Protein AF-0000000076527801 (afdb_homodimer)

Radius of gyration: 34.66 Å; Cα contacts (8 Å, |Δi|>4): 888; chains: 2; bounding box: 151×121×72 Å

Solvent-accessible surface area (backbone atoms only — not comparable to full-atom values): 39053 Å² total; per-residue (Å²): 111,68,68,50,51,67,31,64,66,36,25,13,52,49,44,28,58,74,58,38,37,71,43,41,14,23,10,41,13,43,39,37,49,50,12,52,53,26,42,49,28,50,49,46,27,51,46,44,64,70,36,62,90,39,69,66,59,48,52,50,48,52,54,47,47,37,67,72,39,70,35,43,43,23,86,78,81,63,20,59,39,37,68,71,73,33,34,64,65,83,63,87,37,75,63,43,51,52,49,47,50,50,30,50,47,38,32,31,44,32,43,51,47,47,37,56,52,50,35,40,43,40,29,47,77,79,80,82,70,56,70,68,61,49,50,52,44,23,44,51,47,41,52,50,50,52,51,48,51,50,50,42,48,47,39,50,44,48,34,46,44,30,43,58,67,46,60,73,82,64,85,65,61,60,55,66,35,34,77,48,17,48,50,48,36,52,49,51,37,34,53,49,41,21,51,48,45,49,48,50,44,47,68,60,66,46,37,66,49,68,69,40,44,53,52,27,20,50,51,39,14,51,51,48,52,53,48,53,62,53,51,67,57,60,65,68,68,53,50,92,42,59,62,44,28,36,55,46,46,54,52,50,47,36,51,48,39,24,52,53,36,42,50,54,45,48,32,43,9,46,39,33,34,45,64,78,53,52,78,80,88,47,57,55,22,53,36,58,87,42,81,48,40,51,47,21,59,90,47,62,78,35,66,75,51,54,49,34,61,56,74,47,26,56,34,72,34,66,79,48,33,89,82,52,69,78,77,73,75,76,69,73,67,66,66,68,69,66,58,73,73,79,80,76,76,81,78,82,72,79,80,70,71,76,78,72,69,93,72,75,72,78,68,74,122,110,66,67,49,49,67,31,64,66,35,26,13,53,48,43,27,57,74,58,39,37,69,44,39,14,22,11,42,12,44,39,36,50,50,11,51,52,26,44,50,26,50,50,48,26,51,48,45,62,70,37,62,87,41,67,68,59,49,52,51,49,52,54,49,46,36,68,72,39,69,34,44,43,25,87,78,82,63,20,61,40,39,66,72,74,31,34,65,67,82,64,86,37,75,64,42,51,51,50,48,50,51,31,52,47,37,33,30,43,31,43,51,47,47,39,55,52,51,34,42,42,41,28,49,79,81,79,83,68,54,70,67,62,50,50,52,44,21,44,51,48,41,52,50,49,52,50,48,52,52,50,42,48,47,39,51,45,49,34,45,45,30,42,59,68,50,62,75,81,67,83,66,60,60,57,66,35,34,78,48,17,50,50,48,37,51,49,50,39,35,51,50,41,20,50,48,47,48,48,50,43,47,69,60,66,49,38,64,49,69,67,40,44,53,51,26,20,50,52,40,14,52,52,50,52,52,48,53,61,54,52,67,58,61,65,68,69,53,49,94,41,59,65,43,27,37,54,46,48,54,52,48,48,36,50,48,39,24,51,52,35,41,51,53,46,47,33,43,9,45,38,33,35,45,65,76,52,51,77,81,89,48,56,56,23,52,35,58,87,41,81,48,40,51,46,22,61,90,49,63,78,35,66,74,53,55,48,34,60,54,73,49,27,55,34,73,34,68,80,48,32,89,81,52,70,77,77,73,74,75,69,72,67,65,66,64,67,65,57,74,72,80,80,76,77,80,76,82,72,82,75,76,72,77,80,75,69,90,75,76,74,88,69,76,130

Structure (mmCIF, N/CA/C/O backbone):
data_AF-0000000076527801-model_v1
#
loop_
_entity.id
_entity.type
_entity.pdbx_description
1 polymer 'YihY/virulence factor BrkB family protein'
#
loop_
_atom_site.group_PDB
_atom_site.id
_atom_site.type_symbol
_atom_site.label_atom_id
_atom_site.label_alt_id
_atom_site.label_comp_id
_atom_site.label_asym_id
_atom_site.label_entity_id
_atom_site.label_seq_id
_atom_site.pdbx_PDB_ins_code
_atom_site.Cartn_x
_atom_site.Cartn_y
_atom_site.Cartn_z
_atom_site.occupancy
_atom_site.B_iso_or_equiv
_atom_site.auth_seq_id
_atom_site.auth_comp_id
_atom_site.auth_asym_id
_atom_site.auth_atom_id
_atom_site.pdbx_PDB_model_num
ATOM 1 N N . MET A 1 1 ? -0.835 2.479 30.375 1 54.28 1 MET A N 1
ATOM 2 C CA . MET A 1 1 ? -1.313 2.502 29 1 54.28 1 MET A CA 1
ATOM 3 C C . MET A 1 1 ? -1.615 3.928 28.562 1 54.28 1 MET A C 1
ATOM 5 O O . MET A 1 1 ? -1.271 4.316 27.438 1 54.28 1 MET A O 1
ATOM 9 N N . ASP A 1 2 ? -2.086 4.688 29.578 1 63.75 2 ASP A N 1
ATOM 10 C CA . ASP A 1 2 ? -2.438 6.078 29.297 1 63.75 2 ASP A CA 1
ATOM 11 C C . ASP A 1 2 ? -1.188 6.93 29.094 1 63.75 2 ASP A C 1
ATOM 13 O O . ASP A 1 2 ? -1.155 7.785 28.203 1 63.75 2 ASP A O 1
ATOM 17 N N . LEU A 1 3 ? -0.15 6.707 29.922 1 63.44 3 LEU A N 1
ATOM 18 C CA . LEU A 1 3 ? 1.069 7.496 29.797 1 63.44 3 LEU A CA 1
ATOM 19 C C . LEU A 1 3 ? 1.746 7.227 28.453 1 63.44 3 LEU A C 1
ATOM 21 O O . LEU A 1 3 ? 2.27 8.148 27.828 1 63.44 3 LEU A O 1
ATOM 25 N N . TYR A 1 4 ? 1.714 6.023 28.109 1 66.75 4 TYR A N 1
ATOM 26 C CA . TYR A 1 4 ? 2.291 5.621 26.844 1 66.75 4 TYR A CA 1
ATOM 27 C C . TYR A 1 4 ? 1.545 6.266 25.672 1 66.75 4 TYR A C 1
ATOM 29 O O . TYR A 1 4 ? 2.164 6.773 24.734 1 66.75 4 TYR A O 1
ATOM 37 N N . GLN A 1 5 ? 0.298 6.316 25.891 1 70.31 5 GLN A N 1
ATOM 38 C CA . GLN A 1 5 ? -0.518 6.875 24.812 1 70.31 5 GLN A CA 1
ATOM 39 C C . GLN A 1 5 ? -0.312 8.383 24.688 1 70.31 5 GLN A C 1
ATOM 41 O O . GLN A 1 5 ? -0.505 8.961 23.625 1 70.31 5 GLN A O 1
ATOM 46 N N . ARG A 1 6 ? 0.222 8.859 25.688 1 77.31 6 ARG A N 1
ATOM 47 C CA . ARG A 1 6 ? 0.437 10.305 25.672 1 77.31 6 ARG A CA 1
ATOM 48 C C . ARG A 1 6 ? 1.854 10.641 25.219 1 77.31 6 ARG A C 1
ATOM 50 O O . ARG A 1 6 ? 2.137 11.773 24.828 1 77.31 6 ARG A O 1
ATOM 57 N N . SER A 1 7 ? 2.596 9.672 25.203 1 88.06 7 SER A N 1
ATOM 58 C CA . SER A 1 7 ? 3.969 9.906 24.781 1 88.06 7 SER A CA 1
ATOM 59 C C . SER A 1 7 ? 4.043 10.133 23.266 1 88.06 7 SER A C 1
ATOM 61 O O . SER A 1 7 ? 3.107 9.797 22.531 1 88.06 7 SER A O 1
ATOM 63 N N . ARG A 1 8 ? 5.121 10.836 22.875 1 90.5 8 ARG A N 1
ATOM 64 C CA . ARG A 1 8 ? 5.309 11.117 21.453 1 90.5 8 ARG A CA 1
ATOM 65 C C . ARG A 1 8 ? 5.359 9.828 20.641 1 90.5 8 ARG A C 1
ATOM 67 O O . ARG A 1 8 ? 4.824 9.766 19.531 1 90.5 8 ARG A O 1
ATOM 74 N N . LEU A 1 9 ? 5.984 8.758 21.234 1 91.12 9 LEU A N 1
ATOM 75 C CA . LEU A 1 9 ? 6.074 7.465 20.562 1 91.12 9 LEU A CA 1
ATOM 76 C C . LEU A 1 9 ? 4.695 6.832 20.422 1 91.12 9 LEU A C 1
ATOM 78 O O . LEU A 1 9 ? 4.379 6.25 19.375 1 91.12 9 LEU A O 1
ATOM 82 N N . GLY A 1 10 ? 3.922 6.898 21.516 1 90.69 10 GLY A N 1
ATOM 83 C CA . GLY A 1 10 ? 2.568 6.371 21.453 1 90.69 10 GLY A CA 1
ATOM 84 C C . GLY A 1 10 ? 1.708 7.051 20.406 1 90.69 10 GLY A C 1
ATOM 85 O O . GLY A 1 10 ? 0.97 6.391 19.672 1 90.69 10 GLY A O 1
ATOM 86 N N . ARG A 1 11 ? 1.889 8.32 20.344 1 90.56 11 ARG A N 1
ATOM 87 C CA . ARG A 1 11 ? 1.122 9.086 19.359 1 90.56 11 ARG A CA 1
ATOM 88 C C . ARG A 1 11 ? 1.596 8.797 17.938 1 90.56 11 ARG A C 1
ATOM 90 O O . ARG A 1 11 ? 0.79 8.742 17.016 1 90.56 11 ARG A O 1
ATOM 97 N N . ALA A 1 12 ? 2.859 8.602 17.828 1 93.06 12 ALA A N 1
ATOM 98 C CA . ALA A 1 12 ? 3.4 8.266 16.516 1 93.06 12 ALA A CA 1
ATOM 99 C C . ALA A 1 12 ? 2.891 6.91 16.047 1 93.06 12 ALA A C 1
ATOM 101 O O . ALA A 1 12 ? 2.525 6.75 14.875 1 93.06 12 ALA A O 1
ATOM 102 N N . LEU A 1 13 ? 2.848 5.941 16.938 1 91.75 13 LEU A N 1
ATOM 103 C CA . LEU A 1 13 ? 2.365 4.609 16.594 1 91.75 13 LEU A CA 1
ATOM 104 C C . LEU A 1 13 ? 0.875 4.633 16.266 1 91.75 13 LEU A C 1
ATOM 106 O O . LEU A 1 13 ? 0.417 3.914 15.383 1 91.75 13 LEU A O 1
ATOM 110 N N . ALA A 1 14 ? 0.148 5.418 16.969 1 87.94 14 ALA A N 1
ATOM 111 C CA . ALA A 1 14 ? -1.276 5.578 16.688 1 87.94 14 ALA A CA 1
ATOM 112 C C . ALA A 1 14 ? -1.5 6.172 15.305 1 87.94 14 ALA A C 1
ATOM 114 O O . ALA A 1 14 ? -2.352 5.699 14.547 1 87.94 14 ALA A O 1
ATOM 115 N N . ARG A 1 15 ? -0.723 7.191 15.023 1 90.31 15 ARG A N 1
ATOM 116 C CA . ARG A 1 15 ? -0.808 7.793 13.695 1 90.31 15 ARG A CA 1
ATOM 117 C C . ARG A 1 15 ? -0.429 6.785 12.617 1 90.31 15 ARG A C 1
ATOM 119 O O . ARG A 1 15 ? -1.104 6.684 11.586 1 90.31 15 ARG A O 1
ATOM 126 N N . TYR A 1 16 ? 0.617 6.113 12.906 1 93.44 16 TYR A N 1
ATOM 127 C CA . TYR A 1 16 ? 1.07 5.098 11.961 1 93.44 16 TYR A CA 1
ATOM 128 C C . TYR A 1 16 ? -0.031 4.078 11.688 1 93.44 16 TYR A C 1
ATOM 130 O O . TYR A 1 16 ? -0.278 3.721 10.531 1 93.44 16 TYR A O 1
ATOM 138 N N . SER A 1 17 ? -0.715 3.637 12.664 1 88.62 17 SER A N 1
ATOM 139 C CA . SER A 1 17 ? -1.778 2.645 12.531 1 88.62 17 SER A CA 1
ATOM 140 C C . SER A 1 17 ? -3.01 3.24 11.859 1 88.62 17 SER A C 1
ATOM 142 O O . SER A 1 17 ? -3.578 2.633 10.945 1 88.62 17 SER A O 1
ATOM 144 N N . MET A 1 18 ? -3.367 4.406 12.203 1 86.06 18 MET A N 1
ATOM 145 C CA . MET A 1 18 ? -4.574 5.051 11.695 1 86.06 18 MET A CA 1
ATOM 146 C C . MET A 1 18 ? -4.41 5.422 10.227 1 86.06 18 MET A C 1
ATOM 148 O O . MET A 1 18 ? -5.371 5.375 9.453 1 86.06 18 MET A O 1
ATOM 152 N N . ALA A 1 19 ? -3.193 5.797 9.938 1 89.5 19 ALA A N 1
ATOM 153 C CA . ALA A 1 19 ? -2.926 6.176 8.555 1 89.5 19 ALA A CA 1
ATOM 154 C C . ALA A 1 19 ? -2.621 4.953 7.695 1 89.5 19 ALA A C 1
ATOM 156 O O . ALA A 1 19 ? -2.227 5.082 6.531 1 89.5 19 ALA A O 1
ATOM 157 N N . ARG A 1 20 ? -2.756 3.773 8.266 1 92 20 ARG A N 1
ATOM 158 C CA . ARG A 1 20 ? -2.576 2.514 7.551 1 92 20 ARG A CA 1
ATOM 159 C C . ARG A 1 20 ? -1.141 2.363 7.062 1 92 20 ARG A C 1
ATOM 161 O O . ARG A 1 20 ? -0.908 2.004 5.902 1 92 20 ARG A O 1
ATOM 168 N N . GLY A 1 21 ? -0.228 2.689 7.949 1 94.56 21 GLY A N 1
ATOM 169 C CA . GLY A 1 21 ? 1.186 2.691 7.605 1 94.56 21 GLY A CA 1
ATOM 170 C C . GLY A 1 21 ? 1.686 1.343 7.125 1 94.56 21 GLY A C 1
ATOM 171 O O . GLY A 1 21 ? 2.473 1.269 6.18 1 94.56 21 GLY A O 1
ATOM 172 N N . GLY A 1 22 ? 1.237 0.258 7.746 1 94.5 22 GLY A N 1
ATOM 173 C CA . GLY A 1 22 ? 1.647 -1.074 7.332 1 94.5 22 GLY A CA 1
ATOM 174 C C . GLY A 1 22 ? 1.238 -1.409 5.91 1 94.5 22 GLY A C 1
ATOM 175 O O . GLY A 1 22 ? 2.041 -1.931 5.133 1 94.5 22 GLY A O 1
ATOM 176 N N . LEU A 1 23 ? 0.03 -1.104 5.621 1 94.75 23 LEU A N 1
ATOM 177 C CA . LEU A 1 23 ? -0.488 -1.362 4.281 1 94.75 23 LEU A CA 1
ATOM 178 C C . LEU A 1 23 ? 0.225 -0.497 3.248 1 94.75 23 LEU A C 1
ATOM 180 O O . LEU A 1 23 ? 0.607 -0.984 2.182 1 94.75 23 LEU A O 1
ATOM 184 N N . MET A 1 24 ? 0.472 0.741 3.574 1 96.31 24 MET A N 1
ATOM 185 C CA . MET A 1 24 ? 1.141 1.644 2.639 1 96.31 24 MET A CA 1
ATOM 186 C C . MET A 1 24 ? 2.598 1.239 2.441 1 96.31 24 MET A C 1
ATOM 188 O O . MET A 1 24 ? 3.146 1.396 1.349 1 96.31 24 MET A O 1
ATOM 192 N N . ALA A 1 25 ? 3.166 0.735 3.508 1 97.81 25 ALA A N 1
ATOM 193 C CA . ALA A 1 25 ? 4.543 0.257 3.389 1 97.81 25 ALA A CA 1
ATOM 194 C C . ALA A 1 25 ? 4.645 -0.87 2.365 1 97.81 25 ALA A C 1
ATOM 196 O O . ALA A 1 25 ? 5.621 -0.949 1.615 1 97.81 25 ALA A O 1
ATOM 197 N N . GLY A 1 26 ? 3.641 -1.721 2.391 1 96.81 26 GLY A N 1
ATOM 198 C CA . GLY A 1 26 ? 3.598 -2.762 1.376 1 96.81 26 GLY A CA 1
ATOM 199 C C . GLY A 1 26 ? 3.469 -2.215 -0.033 1 96.81 26 GLY A C 1
ATOM 200 O O . GLY A 1 26 ? 4.086 -2.736 -0.965 1 96.81 26 GLY A O 1
ATOM 201 N N . GLY A 1 27 ? 2.662 -1.187 -0.146 1 97.31 27 GLY A N 1
ATOM 202 C CA . GLY A 1 27 ? 2.533 -0.546 -1.445 1 97.31 27 GLY A CA 1
ATOM 203 C C . GLY A 1 27 ? 3.832 0.054 -1.946 1 97.31 27 GLY A C 1
ATOM 204 O O . GLY A 1 27 ? 4.152 -0.045 -3.133 1 97.31 27 GLY A O 1
ATOM 205 N N . ILE A 1 28 ? 4.57 0.642 -1.065 1 96.81 28 ILE A N 1
ATOM 206 C CA . ILE A 1 28 ? 5.867 1.206 -1.413 1 96.81 28 ILE A CA 1
ATOM 207 C C . ILE A 1 28 ? 6.824 0.088 -1.816 1 96.81 28 ILE A C 1
ATOM 209 O O . ILE A 1 28 ? 7.578 0.225 -2.785 1 96.81 28 ILE A O 1
ATOM 213 N N . ALA A 1 29 ? 6.758 -1.003 -1.089 1 96.56 29 ALA A N 1
ATOM 214 C CA . ALA A 1 29 ? 7.621 -2.141 -1.394 1 96.56 29 ALA A CA 1
ATOM 215 C C . ALA A 1 29 ? 7.32 -2.703 -2.779 1 96.56 29 ALA A C 1
ATOM 217 O O . ALA A 1 29 ? 8.242 -3.027 -3.537 1 96.56 29 ALA A O 1
ATOM 218 N N . TYR A 1 30 ? 6.098 -2.797 -3.113 1 95.88 30 TYR A N 1
ATOM 219 C CA . TYR A 1 30 ? 5.691 -3.27 -4.434 1 95.88 30 TYR A CA 1
ATOM 220 C C . TYR A 1 30 ? 6.238 -2.361 -5.527 1 95.88 30 TYR A C 1
ATOM 222 O O . TYR A 1 30 ? 6.871 -2.832 -6.477 1 95.88 30 TYR A O 1
ATOM 230 N N . THR A 1 31 ? 6 -1.071 -5.387 1 94.69 31 THR A N 1
ATOM 231 C CA . THR A 1 31 ? 6.473 -0.114 -6.379 1 94.69 31 THR A CA 1
ATOM 232 C C . THR A 1 31 ? 8 -0.063 -6.391 1 94.69 31 THR A C 1
ATOM 234 O O . THR A 1 31 ? 8.609 0.119 -7.449 1 94.69 31 THR A O 1
ATOM 237 N N . GLY A 1 32 ? 8.516 -0.189 -5.238 1 94.38 32 GLY A N 1
ATOM 238 C CA . GLY A 1 32 ? 9.961 -0.19 -5.113 1 94.38 32 GLY A CA 1
ATOM 239 C C . GLY A 1 32 ? 10.625 -1.325 -5.871 1 94.38 32 GLY A C 1
ATOM 240 O O . GLY A 1 32 ? 11.688 -1.145 -6.465 1 94.38 32 GLY A O 1
ATOM 241 N N . LEU A 1 33 ? 10 -2.482 -5.816 1 91.56 33 LEU A N 1
ATOM 242 C CA . LEU A 1 33 ? 10.531 -3.623 -6.551 1 91.56 33 LEU A CA 1
ATOM 243 C C . LEU A 1 33 ? 10.68 -3.295 -8.031 1 91.56 33 LEU A C 1
ATOM 245 O O . LEU A 1 33 ? 11.75 -3.49 -8.617 1 91.56 33 LEU A O 1
ATOM 249 N N . PHE A 1 34 ? 9.703 -2.693 -8.609 1 90.56 34 PHE A N 1
ATOM 250 C CA . PHE A 1 34 ? 9.734 -2.344 -10.023 1 90.56 34 PHE A CA 1
ATOM 251 C C . PHE A 1 34 ? 10.68 -1.178 -10.281 1 90.56 34 PHE A C 1
ATOM 253 O O . PHE A 1 34 ? 11.344 -1.125 -11.312 1 90.56 34 PHE A O 1
ATOM 260 N N . SER A 1 35 ? 10.695 -0.348 -9.352 1 92.06 35 SER A N 1
ATOM 261 C CA . SER A 1 35 ? 11.594 0.799 -9.477 1 92.06 35 SER A CA 1
ATOM 262 C C . SER A 1 35 ? 13.055 0.361 -9.492 1 92.06 35 SER A C 1
ATOM 264 O O . SER A 1 35 ? 13.852 0.877 -10.281 1 92.06 35 SER A O 1
ATOM 266 N N . VAL A 1 36 ? 13.391 -0.539 -8.641 1 87.31 36 VAL A N 1
ATOM 267 C CA . VAL A 1 36 ? 14.758 -1.028 -8.586 1 87.31 36 VAL A CA 1
ATOM 268 C C . VAL A 1 36 ? 15.117 -1.707 -9.906 1 87.31 36 VAL A C 1
ATOM 270 O O . VAL A 1 36 ? 16.188 -1.454 -10.477 1 87.31 36 VAL A O 1
ATOM 273 N N . PHE A 1 37 ? 14.234 -2.492 -10.422 1 83.62 37 PHE A N 1
ATOM 274 C CA . PHE A 1 37 ? 14.469 -3.174 -11.688 1 83.62 37 PHE A CA 1
ATOM 275 C C . PHE A 1 37 ? 14.641 -2.168 -12.82 1 83.62 37 PHE A C 1
ATOM 277 O O . PHE A 1 37 ? 15.555 -2.299 -13.641 1 83.62 37 PHE A O 1
ATOM 284 N N . SER A 1 38 ? 13.797 -1.269 -12.812 1 87.88 38 SER A N 1
ATOM 285 C CA . SER A 1 38 ? 13.852 -0.244 -13.852 1 87.88 38 SER A CA 1
ATOM 286 C C . SER A 1 38 ? 15.117 0.594 -13.734 1 87.88 38 SER A C 1
ATOM 288 O O . SER A 1 38 ? 15.742 0.927 -14.75 1 87.88 38 SER A O 1
ATOM 290 N N . THR A 1 39 ? 15.453 0.922 -12.562 1 86.62 39 THR A N 1
ATOM 291 C CA . THR A 1 39 ? 16.656 1.714 -12.328 1 86.62 39 THR A CA 1
ATOM 292 C C . THR A 1 39 ? 17.906 0.947 -12.758 1 86.62 39 THR A C 1
ATOM 294 O O . THR A 1 39 ? 18.797 1.516 -13.383 1 86.62 39 THR A O 1
ATOM 297 N N . LEU A 1 40 ? 17.922 -0.32 -12.422 1 82.12 40 LEU A N 1
ATOM 298 C CA . LEU A 1 40 ? 19.047 -1.157 -12.844 1 82.12 40 LEU A CA 1
ATOM 299 C C . LEU A 1 40 ? 19.109 -1.257 -14.359 1 82.12 40 LEU A C 1
ATOM 301 O O . LEU A 1 40 ? 20.188 -1.171 -14.945 1 82.12 40 LEU A O 1
ATOM 305 N N . ALA A 1 41 ? 17.969 -1.46 -14.953 1 80.38 41 ALA A N 1
ATOM 306 C CA . ALA A 1 41 ? 17.922 -1.555 -16.406 1 80.38 41 ALA A CA 1
ATOM 307 C C . ALA A 1 41 ? 18.422 -0.275 -17.062 1 80.38 41 ALA A C 1
ATOM 309 O O . ALA A 1 41 ? 19.234 -0.327 -18 1 80.38 41 ALA A O 1
ATOM 310 N N . ILE A 1 42 ? 18.016 0.793 -16.547 1 81.25 42 ILE A N 1
ATOM 311 C CA . ILE A 1 42 ? 18.438 2.088 -17.078 1 81.25 42 ILE A CA 1
ATOM 312 C C . ILE A 1 42 ? 19.938 2.283 -16.812 1 81.25 42 ILE A C 1
ATOM 314 O O . ILE A 1 42 ? 20.672 2.73 -17.688 1 81.25 42 ILE A O 1
ATOM 318 N N . GLY A 1 43 ? 20.359 1.991 -15.633 1 79.38 43 GLY A N 1
ATOM 319 C CA . GLY A 1 43 ? 21.766 2.129 -15.266 1 79.38 43 GLY A CA 1
ATOM 320 C C . GLY A 1 43 ? 22.688 1.299 -16.141 1 79.38 43 GLY A C 1
ATOM 321 O O . GLY A 1 43 ? 23.719 1.792 -16.609 1 79.38 43 GLY A O 1
ATOM 322 N N . VAL A 1 44 ? 22.297 0.139 -16.375 1 74.69 44 VAL A N 1
ATOM 323 C CA . VAL A 1 44 ? 23.109 -0.751 -17.203 1 74.69 44 VAL A CA 1
ATOM 324 C C . VAL A 1 44 ? 23.109 -0.251 -18.656 1 74.69 44 VAL A C 1
ATOM 326 O O . VAL A 1 44 ? 24.141 -0.276 -19.312 1 74.69 44 VAL A O 1
ATOM 329 N N . THR A 1 45 ? 21.984 0.12 -19.094 1 74.44 45 THR A N 1
ATOM 330 C CA . THR A 1 45 ? 21.875 0.651 -20.438 1 74.44 45 THR A CA 1
ATOM 331 C C . THR A 1 45 ? 22.797 1.86 -20.625 1 74.44 45 THR A C 1
ATOM 333 O O . THR A 1 45 ? 23.516 1.957 -21.625 1 74.44 45 THR A O 1
ATOM 336 N N . VAL A 1 46 ? 22.734 2.703 -19.734 1 75.69 46 VAL A N 1
ATOM 337 C CA . VAL A 1 46 ? 23.547 3.914 -19.797 1 75.69 46 VAL A CA 1
ATOM 338 C C . VAL A 1 46 ? 25.031 3.551 -19.688 1 75.69 46 VAL A C 1
ATOM 340 O O . VAL A 1 46 ? 25.875 4.113 -20.391 1 75.69 46 VAL A O 1
ATOM 343 N N . LEU A 1 47 ? 25.344 2.688 -18.812 1 74.25 47 LEU A N 1
ATOM 344 C CA . LEU A 1 47 ? 26.719 2.256 -18.625 1 74.25 47 LEU A CA 1
ATOM 345 C C . LEU A 1 47 ? 27.266 1.605 -19.906 1 74.25 47 LEU A C 1
ATOM 347 O O . LEU A 1 47 ? 28.391 1.882 -20.312 1 74.25 47 LEU A O 1
ATOM 351 N N . MET A 1 48 ? 26.484 0.765 -20.438 1 72.31 48 MET A N 1
ATOM 352 C CA . MET A 1 48 ? 26.891 0.077 -21.656 1 72.31 48 MET A CA 1
ATOM 353 C C . MET A 1 48 ? 27.062 1.064 -22.812 1 72.31 48 MET A C 1
ATOM 355 O O . MET A 1 48 ? 27.953 0.918 -23.625 1 72.31 48 MET A O 1
ATOM 359 N N . ALA A 1 49 ? 26.109 1.906 -22.812 1 71.44 49 ALA A N 1
ATOM 360 C CA . ALA A 1 49 ? 26.219 2.941 -23.828 1 71.44 49 ALA A CA 1
ATOM 361 C C . ALA A 1 49 ? 27.469 3.791 -23.625 1 71.44 49 ALA A C 1
ATOM 363 O O . ALA A 1 49 ? 28.094 4.23 -24.594 1 71.44 49 ALA A O 1
ATOM 364 N N . ALA A 1 50 ? 27.734 3.953 -22.406 1 71.5 50 ALA A N 1
ATOM 365 C CA . ALA A 1 50 ? 28.891 4.785 -22.078 1 71.5 50 ALA A CA 1
ATOM 366 C C . ALA A 1 50 ? 30.188 4.027 -22.328 1 71.5 50 ALA A C 1
ATOM 368 O O . ALA A 1 50 ? 31.203 4.621 -22.734 1 71.5 50 ALA A O 1
ATOM 369 N N . ILE A 1 51 ? 30.094 2.68 -21.953 1 68.88 51 ILE A N 1
ATOM 370 C CA . ILE A 1 51 ? 31.281 1.852 -22.109 1 68.88 51 ILE A CA 1
ATOM 371 C C . ILE A 1 51 ? 31.422 1.435 -23.578 1 68.88 51 ILE A C 1
ATOM 373 O O . ILE A 1 51 ? 32.531 1.224 -24.062 1 68.88 51 ILE A O 1
ATOM 377 N N . GLY A 1 52 ? 30.219 1.174 -24.266 1 59.31 52 GLY A N 1
ATOM 378 C CA . GLY A 1 52 ? 30.078 0.779 -25.656 1 59.31 52 GLY A CA 1
ATOM 379 C C . GLY A 1 52 ? 31.391 0.459 -26.328 1 59.31 52 GLY A C 1
ATOM 380 O O . GLY A 1 52 ? 31.578 -0.631 -26.875 1 59.31 52 GLY A O 1
ATOM 381 N N . GLY A 1 53 ? 32.281 1.27 -26.578 1 57.94 53 GLY A N 1
ATOM 382 C CA . GLY A 1 53 ? 33.406 0.999 -27.453 1 57.94 53 GLY A CA 1
ATOM 383 C C . GLY A 1 53 ? 34.562 0.353 -26.734 1 57.94 53 GLY A C 1
ATOM 384 O O . GLY A 1 53 ? 35.562 -0.007 -27.359 1 57.94 53 GLY A O 1
ATOM 385 N N . ARG A 1 54 ? 34.531 0.082 -25.359 1 57.66 54 ARG A N 1
ATOM 386 C CA . ARG A 1 54 ? 35.719 -0.442 -24.719 1 57.66 54 ARG A CA 1
ATOM 387 C C . ARG A 1 54 ? 35.469 -1.791 -24.062 1 57.66 54 ARG A C 1
ATOM 389 O O . ARG A 1 54 ? 34.906 -1.853 -22.969 1 57.66 54 ARG A O 1
ATOM 396 N N . PRO A 1 55 ? 35.688 -2.902 -24.641 1 61.12 55 PRO A N 1
ATOM 397 C CA . PRO A 1 55 ? 35.344 -4.254 -24.188 1 61.12 55 PRO A CA 1
ATOM 398 C C . PRO A 1 55 ? 35.844 -4.555 -22.781 1 61.12 55 PRO A C 1
ATOM 400 O O . PRO A 1 55 ? 35.156 -5.223 -22.016 1 61.12 55 PRO A O 1
ATOM 403 N N . ALA A 1 56 ? 36.938 -4.043 -22.453 1 58.91 56 ALA A N 1
ATOM 404 C CA . ALA A 1 56 ? 37.531 -4.352 -21.156 1 58.91 56 ALA A CA 1
ATOM 405 C C . ALA A 1 56 ? 36.688 -3.779 -20.016 1 58.91 56 ALA A C 1
ATOM 407 O O . ALA A 1 56 ? 36.5 -4.438 -19 1 58.91 56 ALA A O 1
ATOM 408 N N . LEU A 1 57 ? 36.281 -2.65 -20.234 1 59.94 57 LEU A N 1
ATOM 409 C CA . LEU A 1 57 ? 35.5 -1.991 -19.188 1 59.94 57 LEU A CA 1
ATOM 410 C C . LEU A 1 57 ? 34.125 -2.66 -19.031 1 59.94 57 LEU A C 1
ATOM 412 O O . LEU A 1 57 ? 33.625 -2.771 -17.906 1 59.94 57 LEU A O 1
ATOM 416 N N . ARG A 1 58 ? 33.656 -3.141 -20.125 1 61.75 58 ARG A N 1
ATOM 417 C CA . ARG A 1 58 ? 32.375 -3.873 -20.078 1 61.75 58 ARG A CA 1
ATOM 418 C C . ARG A 1 58 ? 32.5 -5.129 -19.219 1 61.75 58 ARG A C 1
ATOM 420 O O . ARG A 1 58 ? 31.641 -5.41 -18.375 1 61.75 58 ARG A O 1
ATOM 427 N N . ASP A 1 59 ? 33.594 -5.762 -19.469 1 62.47 59 ASP A N 1
ATOM 428 C CA . ASP A 1 59 ? 33.844 -7 -18.719 1 62.47 59 ASP A CA 1
ATOM 429 C C . ASP A 1 59 ? 34.062 -6.719 -17.234 1 62.47 59 ASP A C 1
ATOM 431 O O . ASP A 1 59 ? 33.562 -7.477 -16.391 1 62.47 59 ASP A O 1
ATOM 435 N N . ALA A 1 60 ? 34.625 -5.668 -16.953 1 59.34 60 ALA A N 1
ATOM 436 C CA . ALA A 1 60 ? 34.906 -5.305 -15.562 1 59.34 60 ALA A CA 1
ATOM 437 C C . ALA A 1 60 ? 33.625 -4.941 -14.828 1 59.34 60 ALA A C 1
ATOM 439 O O . ALA A 1 60 ? 33.438 -5.305 -13.672 1 59.34 60 ALA A O 1
ATOM 440 N N . VAL A 1 61 ? 32.844 -4.328 -15.508 1 60.75 61 VAL A N 1
ATOM 441 C CA . VAL A 1 61 ? 31.594 -3.895 -14.93 1 60.75 61 VAL A CA 1
ATOM 442 C C . VAL A 1 61 ? 30.703 -5.109 -14.664 1 60.75 61 VAL A C 1
ATOM 444 O O . VAL A 1 61 ? 30.094 -5.23 -13.594 1 60.75 61 VAL A O 1
ATOM 447 N N . ILE A 1 62 ? 30.719 -5.984 -15.617 1 59.59 62 ILE A N 1
ATOM 448 C CA . ILE A 1 62 ? 29.906 -7.199 -15.492 1 59.59 62 ILE A CA 1
ATOM 449 C C . ILE A 1 62 ? 30.422 -8.031 -14.312 1 59.59 62 ILE A C 1
ATOM 451 O O . ILE A 1 62 ? 29.625 -8.547 -13.523 1 59.59 62 ILE A O 1
ATOM 455 N N . SER A 1 63 ? 31.656 -8.07 -14.266 1 58.91 63 SER A N 1
ATOM 456 C CA . SER A 1 63 ? 32.25 -8.844 -13.18 1 58.91 63 SER A CA 1
ATOM 457 C C . SER A 1 63 ? 31.969 -8.211 -11.828 1 58.91 63 SER A C 1
ATOM 459 O O . SER A 1 63 ? 31.734 -8.922 -10.844 1 58.91 63 SER A O 1
ATOM 461 N N . SER A 1 64 ? 31.859 -6.945 -11.82 1 56.41 64 SER A N 1
ATOM 462 C CA . SER A 1 64 ? 31.594 -6.219 -10.586 1 56.41 64 SER A CA 1
ATOM 463 C C . SER A 1 64 ? 30.141 -6.375 -10.148 1 56.41 64 SER A C 1
ATOM 465 O O . SER A 1 64 ? 29.859 -6.562 -8.961 1 56.41 64 SER A O 1
ATOM 467 N N . ILE A 1 65 ? 29.312 -6.211 -11.008 1 56.84 65 ILE A N 1
ATOM 468 C CA . ILE A 1 65 ? 27.891 -6.355 -10.719 1 56.84 65 ILE A CA 1
ATOM 469 C C . ILE A 1 65 ? 27.594 -7.777 -10.227 1 56.84 65 ILE A C 1
ATOM 471 O O . ILE A 1 65 ? 26.859 -7.969 -9.266 1 56.84 65 ILE A O 1
ATOM 475 N N . ASP A 1 66 ? 28.109 -8.734 -10.883 1 55.84 66 ASP A N 1
ATOM 476 C CA . ASP A 1 66 ? 27.953 -10.141 -10.523 1 55.84 66 ASP A CA 1
ATOM 477 C C . ASP A 1 66 ? 28.453 -10.406 -9.109 1 55.84 66 ASP A C 1
ATOM 479 O O . ASP A 1 66 ? 27.891 -11.227 -8.375 1 55.84 66 ASP A O 1
ATOM 483 N N . SER A 1 67 ? 29.469 -9.688 -8.836 1 53.06 67 SER A N 1
ATOM 484 C CA . SER A 1 67 ? 30.047 -9.883 -7.512 1 53.06 67 SER A CA 1
ATOM 485 C C . SER A 1 67 ? 29.203 -9.242 -6.426 1 53.06 67 SER A C 1
ATOM 487 O O . SER A 1 67 ? 29.141 -9.742 -5.297 1 53.06 67 SER A O 1
ATOM 489 N N . THR A 1 68 ? 28.578 -8.109 -6.773 1 47.44 68 THR A N 1
ATOM 490 C CA . THR A 1 68 ? 27.828 -7.348 -5.789 1 47.44 68 THR A CA 1
ATOM 491 C C . THR A 1 68 ? 26.406 -7.891 -5.664 1 47.44 68 THR A C 1
ATOM 493 O O . THR A 1 68 ? 25.828 -7.898 -4.574 1 47.44 68 THR A O 1
ATOM 496 N N . LEU A 1 69 ? 25.844 -8.211 -6.719 1 47.38 69 LEU A N 1
ATOM 497 C CA . LEU A 1 69 ? 24.469 -8.711 -6.715 1 47.38 69 LEU A CA 1
ATOM 498 C C . LEU A 1 69 ? 24.406 -10.133 -7.273 1 47.38 69 LEU A C 1
ATOM 500 O O . LEU A 1 69 ? 23.859 -10.352 -8.359 1 47.38 69 LEU A O 1
ATOM 504 N N . PRO A 1 70 ? 24.938 -11.055 -6.445 1 47.75 70 PRO A N 1
ATOM 505 C CA . PRO A 1 70 ? 24.922 -12.43 -6.941 1 47.75 70 PRO A CA 1
ATOM 506 C C . PRO A 1 70 ? 23.5 -12.953 -7.191 1 47.75 70 PRO A C 1
ATOM 508 O O . PRO A 1 70 ? 22.594 -12.672 -6.414 1 47.75 70 PRO A O 1
ATOM 511 N N . GLY A 1 71 ? 23.312 -13.453 -8.5 1 50.5 71 GLY A N 1
ATOM 512 C CA . GLY A 1 71 ? 22.062 -14.094 -8.852 1 50.5 71 GLY A CA 1
ATOM 513 C C . GLY A 1 71 ? 21.094 -13.164 -9.547 1 50.5 71 GLY A C 1
ATOM 514 O O . GLY A 1 71 ? 20.062 -13.609 -10.055 1 50.5 71 GLY A O 1
ATOM 515 N N . VAL A 1 72 ? 21.406 -11.852 -9.398 1 53.75 72 VAL A N 1
ATOM 516 C CA . VAL A 1 72 ? 20.531 -10.93 -10.117 1 53.75 72 VAL A CA 1
ATOM 517 C C . VAL A 1 72 ? 20.953 -10.828 -11.578 1 53.75 72 VAL A C 1
ATOM 519 O O . VAL A 1 72 ? 20.141 -10.945 -12.484 1 53.75 72 VAL A O 1
ATOM 522 N N . VAL A 1 73 ? 22.219 -10.602 -11.773 1 52.41 73 VAL A N 1
ATOM 523 C CA . VAL A 1 73 ? 22.734 -10.5 -13.141 1 52.41 73 VAL A CA 1
ATOM 524 C C . VAL A 1 73 ? 23.281 -11.859 -13.586 1 52.41 73 VAL A C 1
ATOM 526 O O . VAL A 1 73 ? 24.062 -12.484 -12.875 1 52.41 73 VAL A O 1
ATOM 529 N N . ASP A 1 74 ? 22.734 -12.375 -14.68 1 53.03 74 ASP A N 1
ATOM 530 C CA . ASP A 1 74 ? 23.172 -13.664 -15.211 1 53.03 74 ASP A CA 1
ATOM 531 C C . ASP A 1 74 ? 24.453 -13.516 -16.016 1 53.03 74 ASP A C 1
ATOM 533 O O . ASP A 1 74 ? 24.438 -12.977 -17.125 1 53.03 74 ASP A O 1
ATOM 537 N N . THR A 1 75 ? 25.609 -13.844 -15.508 1 50.75 75 THR A N 1
ATOM 538 C CA . THR A 1 75 ? 26.875 -13.875 -16.234 1 50.75 75 THR A CA 1
ATOM 539 C C . THR A 1 75 ? 27.156 -15.273 -16.797 1 50.75 75 THR A C 1
ATOM 541 O O . THR A 1 75 ? 28.281 -15.586 -17.172 1 50.75 75 THR A O 1
ATOM 544 N N . GLY A 1 76 ? 26.156 -16.047 -16.906 1 53.53 76 GLY A N 1
ATOM 545 C CA . GLY A 1 76 ? 26.328 -17.406 -17.391 1 53.53 76 GLY A CA 1
ATOM 546 C C . GLY A 1 76 ? 25.938 -18.453 -16.359 1 53.53 76 GLY A C 1
ATOM 547 O O . GLY A 1 76 ? 25.812 -19.641 -16.703 1 53.53 76 GLY A O 1
ATOM 548 N N . ASP A 1 77 ? 25.938 -18.031 -15.18 1 49.78 77 ASP A N 1
ATOM 549 C CA . ASP A 1 77 ? 25.734 -19.047 -14.156 1 49.78 77 ASP A CA 1
ATOM 550 C C . ASP A 1 77 ? 24.297 -19 -13.609 1 49.78 77 ASP A C 1
ATOM 552 O O . ASP A 1 77 ? 24.016 -19.547 -12.539 1 49.78 77 ASP A O 1
ATOM 556 N N . GLY A 1 78 ? 23.359 -18.266 -14.352 1 51.44 78 GLY A N 1
ATOM 557 C CA . GLY A 1 78 ? 21.969 -18.422 -13.945 1 51.44 78 GLY A CA 1
ATOM 558 C C . GLY A 1 78 ? 21.422 -17.219 -13.211 1 51.44 78 GLY A C 1
ATOM 559 O O . GLY A 1 78 ? 20.594 -17.359 -12.305 1 51.44 78 GLY A O 1
ATOM 560 N N . GLY A 1 79 ? 21.891 -16.047 -13.492 1 51.62 79 GLY A N 1
ATOM 561 C CA . GLY A 1 79 ? 21.391 -14.859 -12.836 1 51.62 79 GLY A CA 1
ATOM 562 C C . GLY A 1 79 ? 20.031 -14.422 -13.344 1 51.62 79 GLY A C 1
ATOM 563 O O . GLY A 1 79 ? 19.469 -15.039 -14.258 1 51.62 79 GLY A O 1
ATOM 564 N N . LEU A 1 80 ? 19.344 -13.492 -12.586 1 54.31 80 LEU A N 1
ATOM 565 C CA . LEU A 1 80 ? 17.984 -13.055 -12.844 1 54.31 80 LEU A CA 1
ATOM 566 C C . LEU A 1 80 ? 17.875 -12.352 -14.195 1 54.31 80 LEU A C 1
ATOM 568 O O . LEU A 1 80 ? 16.906 -12.547 -14.938 1 54.31 80 LEU A O 1
ATOM 572 N N . VAL A 1 81 ? 18.781 -11.406 -14.477 1 56.84 81 VAL A N 1
ATOM 573 C CA . VAL A 1 81 ? 18.703 -10.594 -15.688 1 56.84 81 VAL A CA 1
ATOM 574 C C . VAL A 1 81 ? 20.047 -10.625 -16.422 1 56.84 81 VAL A C 1
ATOM 576 O O . VAL A 1 81 ? 21.109 -10.523 -15.789 1 56.84 81 VAL A O 1
ATOM 579 N N . THR A 1 82 ? 20.047 -11.133 -17.656 1 57.12 82 THR A N 1
ATOM 580 C CA . THR A 1 82 ? 21.25 -11.008 -18.469 1 57.12 82 THR A CA 1
ATOM 581 C C . THR A 1 82 ? 21.484 -9.555 -18.875 1 57.12 82 THR A C 1
ATOM 583 O O . THR A 1 82 ? 20.531 -8.781 -19 1 57.12 82 THR A O 1
ATOM 586 N N . ILE A 1 83 ? 22.703 -9.156 -19 1 53.88 83 ILE A N 1
ATOM 587 C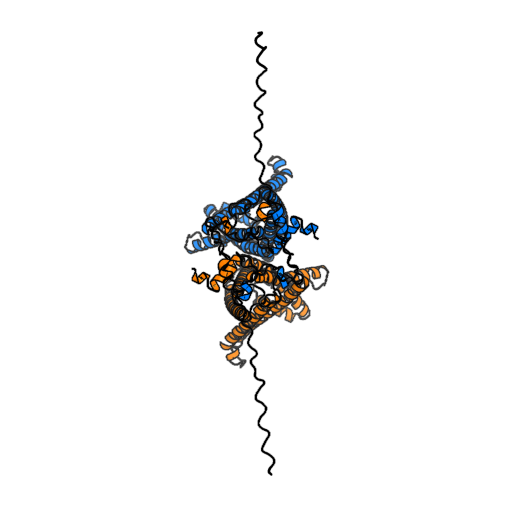 CA . ILE A 1 83 ? 23.109 -7.816 -19.438 1 53.88 83 ILE A CA 1
ATOM 588 C C . ILE A 1 83 ? 22.406 -7.469 -20.734 1 53.88 83 ILE A C 1
ATOM 590 O O . ILE A 1 83 ? 22 -6.32 -20.953 1 53.88 83 ILE A O 1
ATOM 594 N N . GLU A 1 84 ? 22.203 -8.43 -21.547 1 54.06 84 GLU A N 1
ATOM 595 C CA . GLU A 1 84 ? 21.547 -8.219 -22.844 1 54.06 84 GLU A CA 1
ATOM 596 C C . GLU A 1 84 ? 20.078 -7.824 -22.641 1 54.06 84 GLU A C 1
ATOM 598 O O . GLU A 1 84 ? 19.531 -7.02 -23.406 1 54.06 84 GLU A O 1
ATOM 603 N N . GLN A 1 85 ? 19.594 -8.344 -21.547 1 53.12 85 GLN A N 1
ATOM 604 C CA . GLN A 1 85 ? 18.188 -8.078 -21.297 1 53.12 85 GLN A CA 1
ATOM 605 C C . GLN A 1 85 ? 17.984 -6.703 -20.656 1 53.12 85 GLN A C 1
ATOM 607 O O . GLN A 1 85 ? 16.906 -6.117 -20.766 1 53.12 85 GLN A O 1
ATOM 612 N N . LEU A 1 86 ? 19.062 -6.297 -20.062 1 52.84 86 LEU A N 1
ATOM 613 C CA . LEU A 1 86 ? 19 -4.992 -19.422 1 52.84 86 LEU A CA 1
ATOM 614 C C . LEU A 1 86 ? 19.359 -3.879 -20.391 1 52.84 86 LEU A C 1
ATOM 616 O O . LEU A 1 86 ? 19.047 -2.709 -20.156 1 52.84 86 LEU A O 1
ATOM 620 N N . THR A 1 87 ? 20.094 -4.242 -21.531 1 52.47 87 THR A N 1
ATOM 621 C CA . THR A 1 87 ? 20.531 -3.242 -22.5 1 52.47 87 THR A CA 1
ATOM 622 C C . THR A 1 87 ? 19.438 -2.98 -23.531 1 52.47 87 THR A C 1
ATOM 624 O O . THR A 1 87 ? 18.938 -3.914 -24.156 1 52.47 87 THR A O 1
ATOM 627 N N . LEU A 1 88 ? 18.656 -1.854 -23.359 1 49.78 88 LEU A N 1
ATOM 628 C CA . LEU A 1 88 ? 17.781 -1.459 -24.438 1 49.78 88 LEU A CA 1
ATOM 629 C C . LEU A 1 88 ? 18.516 -1.441 -25.766 1 49.78 88 LEU A C 1
ATOM 631 O O . LEU A 1 88 ? 19.672 -1.011 -25.844 1 49.78 88 LEU A O 1
ATOM 635 N N . ASP A 1 89 ? 18.109 -2.326 -26.641 1 51.47 89 ASP A N 1
ATOM 636 C CA . ASP A 1 89 ? 18.766 -2.336 -27.938 1 51.47 89 ASP A CA 1
ATOM 637 C C . ASP A 1 89 ? 19.109 -0.92 -28.391 1 51.47 89 ASP A C 1
ATOM 639 O O . ASP A 1 89 ? 18.359 0.022 -28.125 1 51.47 89 ASP A O 1
ATOM 643 N N . SER A 1 90 ? 20.375 -0.654 -28.641 1 54.28 90 SER A N 1
ATOM 644 C CA . SER A 1 90 ? 21.016 0.556 -29.141 1 54.28 90 SER A CA 1
ATOM 645 C C . SER A 1 90 ? 20.172 1.196 -30.25 1 54.28 90 SER A C 1
ATOM 647 O O . SER A 1 90 ? 20.422 2.334 -30.656 1 54.28 90 SER A O 1
ATOM 649 N N . ALA A 1 91 ? 19.359 0.418 -30.984 1 54.19 91 ALA A N 1
ATOM 650 C CA . ALA A 1 91 ? 18.703 1.128 -32.062 1 54.19 91 ALA A CA 1
ATOM 651 C C . ALA A 1 91 ? 17.531 1.95 -31.562 1 54.19 91 ALA A C 1
ATOM 653 O O . ALA A 1 91 ? 16.641 1.423 -30.875 1 54.19 91 ALA A O 1
ATOM 654 N N . LEU A 1 92 ? 17.859 3.217 -31.312 1 62.19 92 LEU A N 1
ATOM 655 C CA . LEU A 1 92 ? 16.828 4.191 -30.953 1 62.19 92 LEU A CA 1
ATOM 656 C C . LEU A 1 92 ? 15.609 4.039 -31.844 1 62.19 92 LEU A C 1
ATOM 658 O O . LEU A 1 92 ? 15.625 4.449 -33 1 62.19 92 LEU A O 1
ATOM 662 N N . ASN A 1 93 ? 14.789 2.996 -31.656 1 68.31 93 ASN A N 1
ATOM 663 C CA . ASN A 1 93 ? 13.508 2.898 -32.344 1 68.31 93 ASN A CA 1
ATOM 664 C C . ASN A 1 93 ? 12.344 3.271 -31.438 1 68.31 93 ASN A C 1
ATOM 666 O O . ASN A 1 93 ? 12.539 3.508 -30.25 1 68.31 93 ASN A O 1
ATOM 670 N N . ALA A 1 94 ? 11.297 3.459 -32.062 1 74.06 94 ALA A N 1
ATOM 671 C CA . ALA A 1 94 ? 10.094 3.873 -31.344 1 74.06 94 ALA A CA 1
ATOM 672 C C . ALA A 1 94 ? 9.828 2.967 -30.141 1 74.06 94 ALA A C 1
ATOM 674 O O . ALA A 1 94 ? 9.43 3.439 -29.078 1 74.06 94 ALA A O 1
ATOM 675 N N . GLY A 1 95 ? 10.203 1.757 -30.328 1 73.31 95 GLY A N 1
ATOM 676 C CA . GLY A 1 95 ? 10 0.798 -29.25 1 73.31 95 GLY A CA 1
ATOM 677 C C . GLY A 1 95 ? 10.922 1.024 -28.062 1 73.31 95 GLY A C 1
ATOM 678 O O . GLY A 1 95 ? 10.492 0.962 -26.906 1 73.31 95 GLY A O 1
ATOM 679 N N . SER A 1 96 ? 12.07 1.343 -28.438 1 75.94 96 SER A N 1
ATOM 680 C CA . SER A 1 96 ? 13.039 1.573 -27.375 1 75.94 96 SER A CA 1
ATOM 681 C C . SER A 1 96 ? 12.734 2.855 -26.609 1 75.94 96 SER A C 1
ATOM 683 O O . SER A 1 96 ? 12.961 2.932 -25.406 1 75.94 96 SER A O 1
ATOM 685 N N . ILE A 1 97 ? 12.227 3.742 -27.312 1 79.81 97 ILE A N 1
ATOM 686 C CA . ILE A 1 97 ? 11.867 5 -26.672 1 79.81 97 ILE A CA 1
ATOM 687 C C . ILE A 1 97 ? 10.711 4.773 -25.703 1 79.81 97 ILE A C 1
ATOM 689 O O . ILE A 1 97 ? 10.75 5.23 -24.562 1 79.81 97 ILE A O 1
ATOM 693 N N . VAL A 1 98 ? 9.781 4.059 -26.141 1 83.94 98 VAL A N 1
ATOM 694 C CA . VAL A 1 98 ? 8.617 3.789 -25.312 1 83.94 98 VAL A CA 1
ATOM 695 C C . VAL A 1 98 ? 9.039 2.963 -24.094 1 83.94 98 VAL A C 1
ATOM 697 O O . VAL A 1 98 ? 8.633 3.256 -22.969 1 83.94 98 VAL A O 1
ATOM 700 N N . ALA A 1 99 ? 9.867 2.055 -24.328 1 81.62 99 ALA A N 1
ATOM 701 C CA . ALA A 1 99 ? 10.352 1.217 -23.234 1 81.62 99 ALA A CA 1
ATOM 702 C C . ALA A 1 99 ? 11.133 2.041 -22.219 1 81.62 99 ALA A C 1
ATOM 704 O O . ALA A 1 99 ? 10.992 1.844 -21.016 1 81.62 99 ALA A O 1
ATOM 705 N N . GLY A 1 100 ? 11.906 2.895 -22.766 1 85.56 100 GLY A N 1
ATOM 706 C CA . GLY A 1 100 ? 12.672 3.773 -21.891 1 85.56 100 GLY A CA 1
ATOM 707 C C . GLY A 1 100 ? 11.805 4.676 -21.047 1 85.56 100 GLY A C 1
ATOM 708 O O . GLY A 1 100 ? 12.062 4.855 -19.844 1 85.56 100 GLY A O 1
ATOM 709 N N . LEU A 1 101 ? 10.797 5.125 -21.641 1 88.38 101 LEU A N 1
ATOM 710 C CA . LEU A 1 101 ? 9.883 6.004 -20.922 1 88.38 101 LEU A CA 1
ATOM 711 C C . LEU A 1 101 ? 9.133 5.238 -19.844 1 88.38 101 LEU A C 1
ATOM 713 O O . LEU A 1 101 ? 8.914 5.758 -18.75 1 88.38 101 LEU A O 1
ATOM 717 N N . VAL A 1 102 ? 8.836 4.051 -20.125 1 88.19 102 VAL A N 1
ATOM 718 C CA . VAL A 1 102 ? 8.125 3.219 -19.172 1 88.19 102 VAL A CA 1
ATOM 719 C C . VAL A 1 102 ? 9.039 2.879 -18 1 88.19 102 VAL A C 1
ATOM 721 O O . VAL A 1 102 ? 8.617 2.926 -16.828 1 88.19 102 VAL A O 1
ATOM 724 N N . LEU A 1 103 ? 10.211 2.641 -18.406 1 89.31 103 LEU A N 1
ATOM 725 C CA . LEU A 1 103 ? 11.188 2.336 -17.359 1 89.31 103 LEU A CA 1
ATOM 726 C C . LEU A 1 103 ? 11.43 3.551 -16.469 1 89.31 103 LEU A C 1
ATOM 728 O O . LEU A 1 103 ? 11.492 3.424 -15.25 1 89.31 103 LEU A O 1
ATOM 732 N N . LEU A 1 104 ? 11.57 4.648 -17.125 1 89.5 104 LEU A N 1
ATOM 733 C CA . LEU A 1 104 ? 11.797 5.871 -16.359 1 89.5 104 LEU A CA 1
ATOM 734 C C . LEU A 1 104 ? 10.617 6.168 -15.445 1 89.5 104 LEU A C 1
ATOM 736 O O . LEU A 1 104 ? 10.805 6.512 -14.273 1 89.5 104 LEU A O 1
ATOM 740 N N . TYR A 1 105 ? 9.5 5.969 -15.945 1 90.94 105 TYR A N 1
ATOM 741 C CA . TYR A 1 105 ? 8.305 6.184 -15.133 1 90.94 105 TYR A CA 1
ATOM 742 C C . TYR A 1 105 ? 8.273 5.223 -13.953 1 90.94 105 TYR A C 1
ATOM 744 O O . TYR A 1 105 ? 7.961 5.625 -12.828 1 90.94 105 TYR A O 1
ATOM 752 N N . SER A 1 106 ? 8.555 4.051 -14.188 1 91.19 106 SER A N 1
ATOM 753 C CA . SER A 1 106 ? 8.578 3.037 -13.141 1 91.19 106 SER A CA 1
ATOM 754 C C . SER A 1 106 ? 9.586 3.385 -12.047 1 91.19 106 SER A C 1
ATOM 756 O O . SER A 1 106 ? 9.305 3.23 -10.859 1 91.19 106 SER A O 1
ATOM 758 N N . ALA A 1 107 ? 10.672 3.84 -12.516 1 90.19 107 ALA A N 1
ATOM 759 C CA . ALA A 1 107 ? 11.727 4.203 -11.57 1 90.19 107 ALA A CA 1
ATOM 760 C C . ALA A 1 107 ? 11.289 5.371 -10.688 1 90.19 107 ALA A C 1
ATOM 762 O O . ALA A 1 107 ? 11.445 5.324 -9.469 1 90.19 107 ALA A O 1
ATOM 763 N N . VAL A 1 108 ? 10.656 6.32 -11.305 1 92.06 108 VAL A N 1
ATOM 764 C CA . VAL A 1 108 ? 10.297 7.559 -10.625 1 92.06 108 VAL A CA 1
ATOM 765 C C . VAL A 1 108 ? 9.039 7.34 -9.789 1 92.06 108 VAL A C 1
ATOM 767 O O . VAL A 1 108 ? 8.789 8.07 -8.82 1 92.06 108 VAL A O 1
ATOM 770 N N . SER A 1 109 ? 8.273 6.312 -10.117 1 92.62 109 SER A N 1
ATOM 771 C CA . SER A 1 109 ? 6.992 6.078 -9.461 1 92.62 109 SER A CA 1
ATOM 772 C C . SER A 1 109 ? 7.172 5.785 -7.977 1 92.62 109 SER A C 1
ATOM 774 O O . SER A 1 109 ? 6.277 6.059 -7.172 1 92.62 109 SER A O 1
ATOM 776 N N . LEU A 1 110 ? 8.32 5.293 -7.605 1 94.25 110 LEU A N 1
ATOM 777 C CA . LEU A 1 110 ? 8.609 5.031 -6.199 1 94.25 110 LEU A CA 1
ATOM 778 C C . LEU A 1 110 ? 8.531 6.316 -5.383 1 94.25 110 LEU A C 1
ATOM 780 O O . LEU A 1 110 ? 7.934 6.336 -4.301 1 94.25 110 LEU A O 1
ATOM 784 N N . MET A 1 111 ? 9.062 7.359 -5.922 1 93.38 111 MET A N 1
ATOM 785 C CA . MET A 1 111 ? 9.047 8.633 -5.207 1 93.38 111 MET A CA 1
ATOM 786 C C . MET A 1 111 ? 7.625 9.172 -5.082 1 93.38 111 MET A C 1
ATOM 788 O O . MET A 1 111 ? 7.273 9.781 -4.074 1 93.38 111 MET A O 1
ATOM 792 N N . GLY A 1 112 ? 6.875 8.922 -6.133 1 92.31 112 GLY A N 1
ATOM 793 C CA . GLY A 1 112 ? 5.477 9.32 -6.059 1 92.31 112 GLY A CA 1
ATOM 794 C C . GLY A 1 112 ? 4.719 8.609 -4.949 1 92.31 112 GLY A C 1
ATOM 795 O O . GLY A 1 112 ? 3.969 9.242 -4.203 1 92.31 112 GLY A O 1
ATOM 796 N N . THR A 1 113 ? 4.965 7.34 -4.828 1 94.56 113 THR A N 1
ATOM 797 C CA . THR A 1 113 ? 4.293 6.559 -3.797 1 94.56 113 THR A CA 1
ATOM 798 C C . THR A 1 113 ? 4.789 6.953 -2.408 1 94.56 113 THR A C 1
ATOM 800 O O . THR A 1 113 ? 4.004 7.035 -1.462 1 94.56 113 THR A O 1
ATOM 803 N N . ILE A 1 114 ? 6.035 7.219 -2.289 1 95.5 114 ILE A N 1
ATOM 804 C CA . ILE A 1 114 ? 6.602 7.664 -1.022 1 95.5 114 ILE A CA 1
ATOM 805 C C . ILE A 1 114 ? 5.984 9 -0.621 1 95.5 114 ILE A C 1
ATOM 807 O O . ILE A 1 114 ? 5.629 9.203 0.543 1 95.5 114 ILE A O 1
ATOM 811 N N . ARG A 1 115 ? 5.844 9.844 -1.606 1 93.19 115 ARG A N 1
ATOM 812 C CA . ARG A 1 115 ? 5.246 11.156 -1.349 1 93.19 115 ARG A CA 1
ATOM 813 C C . ARG A 1 115 ? 3.84 11.008 -0.779 1 93.19 115 ARG A C 1
ATOM 815 O O . ARG A 1 115 ? 3.502 11.656 0.218 1 93.19 115 ARG A O 1
ATOM 822 N N . ILE A 1 116 ? 3.074 10.164 -1.393 1 93 116 ILE A N 1
ATOM 823 C CA . ILE A 1 116 ? 1.696 9.961 -0.958 1 93 116 ILE A CA 1
ATOM 824 C C . ILE A 1 116 ? 1.681 9.422 0.47 1 93 116 ILE A C 1
ATOM 826 O O . ILE A 1 116 ? 0.941 9.922 1.321 1 93 116 ILE A O 1
ATOM 830 N N . ALA A 1 117 ? 2.51 8.469 0.749 1 95.75 117 ALA A N 1
ATOM 831 C CA . ALA A 1 117 ? 2.539 7.82 2.059 1 95.75 117 ALA A CA 1
ATOM 832 C C . ALA A 1 117 ? 3.062 8.781 3.127 1 95.75 117 ALA A C 1
ATOM 834 O O . ALA A 1 117 ? 2.553 8.805 4.25 1 95.75 117 ALA A O 1
ATOM 835 N N . LEU A 1 118 ? 4.066 9.578 2.795 1 95.25 118 LEU A N 1
ATOM 836 C CA . LEU A 1 118 ? 4.617 10.531 3.754 1 95.25 118 LEU A CA 1
ATOM 837 C C . LEU A 1 118 ? 3.582 11.594 4.121 1 95.25 118 LEU A C 1
ATOM 839 O O . LEU A 1 118 ? 3.418 11.922 5.297 1 95.25 118 LEU A O 1
ATOM 843 N N . ARG A 1 119 ? 2.91 12.07 3.15 1 92.44 119 ARG A N 1
ATOM 844 C CA . ARG A 1 119 ? 1.903 13.094 3.404 1 92.44 119 ARG A CA 1
ATOM 845 C C . ARG A 1 119 ? 0.773 12.555 4.27 1 92.44 119 ARG A C 1
ATOM 847 O O . ARG A 1 119 ? 0.215 13.273 5.098 1 92.44 119 ARG A O 1
ATOM 854 N N . ALA A 1 120 ? 0.489 11.32 4.062 1 91.94 120 ALA A N 1
ATOM 855 C CA . ALA A 1 120 ? -0.519 10.68 4.906 1 91.94 120 ALA A CA 1
ATOM 856 C C . ALA A 1 120 ? -0.08 10.664 6.367 1 91.94 120 ALA A C 1
ATOM 858 O O . ALA A 1 120 ? -0.894 10.883 7.27 1 91.94 120 ALA A O 1
ATOM 859 N N . MET A 1 121 ? 1.188 10.43 6.621 1 94.44 121 MET A N 1
ATOM 860 C CA . MET A 1 121 ? 1.703 10.391 7.988 1 94.44 121 MET A CA 1
ATOM 861 C C . MET A 1 121 ? 1.643 11.766 8.633 1 94.44 121 MET A C 1
ATOM 863 O O . MET A 1 121 ? 1.538 11.875 9.859 1 94.44 121 MET A O 1
ATOM 867 N N . PHE A 1 122 ? 1.686 12.812 7.824 1 93.38 122 PHE A N 1
ATOM 868 C CA . PHE A 1 122 ? 1.636 14.172 8.359 1 93.38 122 PHE A CA 1
ATOM 869 C C . PHE A 1 122 ? 0.209 14.703 8.344 1 93.38 122 PHE A C 1
ATOM 871 O O . PHE A 1 122 ? -0.02 15.883 8.633 1 93.38 122 PHE A O 1
ATOM 878 N N . GLY A 1 123 ? -0.757 13.828 7.977 1 87.44 123 GLY A N 1
ATOM 879 C CA . GLY A 1 123 ? -2.162 14.195 8.016 1 87.44 123 GLY A CA 1
ATOM 880 C C . GLY A 1 123 ? -2.561 15.141 6.895 1 87.44 123 GLY A C 1
ATOM 881 O O . GLY A 1 123 ? -3.471 15.961 7.059 1 87.44 123 GLY A O 1
ATOM 882 N N . MET A 1 124 ? -1.839 15.078 5.824 1 85 124 MET A N 1
ATOM 883 C CA . MET A 1 124 ? -2.111 15.945 4.684 1 85 124 MET A CA 1
ATOM 884 C C . MET A 1 124 ? -2.869 15.195 3.596 1 85 124 MET A C 1
ATOM 886 O O . MET A 1 124 ? -2.463 14.102 3.193 1 85 124 MET A O 1
ATOM 890 N N . VAL A 1 125 ? -4.031 15.711 3.197 1 70.62 125 VAL A N 1
ATOM 891 C CA . VAL A 1 125 ? -4.879 14.977 2.264 1 70.62 125 VAL A CA 1
ATOM 892 C C . VAL A 1 125 ? -4.746 15.578 0.865 1 70.62 125 VAL A C 1
ATOM 894 O O . VAL A 1 125 ? -4.789 14.852 -0.132 1 70.62 125 VAL A O 1
ATOM 897 N N . HIS A 1 126 ? -4.562 16.828 0.754 1 65.12 126 HIS A N 1
ATOM 898 C CA . HIS A 1 126 ? -4.734 17.438 -0.559 1 65.12 126 HIS A CA 1
ATOM 899 C C . HIS A 1 126 ? -3.385 17.781 -1.189 1 65.12 126 HIS A C 1
ATOM 901 O O . HIS A 1 126 ? -2.436 18.125 -0.486 1 65.12 126 HIS A O 1
ATOM 907 N N . GLN A 1 127 ? -3.43 17.359 -2.512 1 63.66 127 GLN A N 1
ATOM 908 C CA . GLN A 1 127 ? -2.275 17.766 -3.311 1 63.66 127 GLN A CA 1
ATOM 909 C C . GLN A 1 127 ? -2.574 19.016 -4.117 1 63.66 127 GLN A C 1
ATOM 911 O O . GLN A 1 127 ? -3.605 19.109 -4.789 1 63.66 127 GLN A O 1
ATOM 916 N N . THR A 1 128 ? -1.898 20.062 -3.812 1 60.81 128 THR A N 1
ATOM 917 C CA . THR A 1 128 ? -2.168 21.312 -4.488 1 60.81 128 THR A CA 1
ATOM 918 C C . THR A 1 128 ? -1.261 21.484 -5.703 1 60.81 128 THR A C 1
ATOM 920 O O . THR A 1 128 ? -1.458 22.391 -6.512 1 60.81 128 THR A O 1
ATOM 923 N N . ARG A 1 129 ? -0.428 20.625 -5.98 1 65 129 ARG A N 1
ATOM 924 C CA . ARG A 1 129 ? 0.562 20.875 -7.02 1 65 129 ARG A CA 1
ATOM 925 C C . ARG A 1 129 ? 0.169 20.203 -8.328 1 65 129 ARG A C 1
ATOM 927 O O . ARG A 1 129 ? -0.578 19.219 -8.328 1 65 129 ARG A O 1
ATOM 934 N N . GLY A 1 130 ? 0.57 20.906 -9.398 1 74.12 130 GLY A N 1
ATOM 935 C CA . GLY A 1 130 ? 0.315 20.359 -10.727 1 74.12 130 GLY A CA 1
ATOM 936 C C . GLY A 1 130 ? 1.094 19.094 -11.008 1 74.12 130 GLY A C 1
ATOM 937 O O . GLY A 1 130 ? 2.084 18.797 -10.336 1 74.12 130 GLY A O 1
ATOM 938 N N . PHE A 1 131 ? 0.648 18.391 -12.008 1 79.31 131 PHE A N 1
ATOM 939 C CA . PHE A 1 131 ? 1.211 17.094 -12.359 1 79.31 131 PHE A CA 1
ATOM 940 C C . PHE A 1 131 ? 2.67 17.234 -12.773 1 79.31 131 PHE A C 1
ATOM 942 O O . PHE A 1 131 ? 3.523 16.453 -12.328 1 79.31 131 PHE A O 1
ATOM 949 N N . VAL A 1 132 ? 3.014 18.188 -13.539 1 81.88 132 VAL A N 1
ATOM 950 C CA . VAL A 1 132 ? 4.352 18.359 -14.094 1 81.88 132 VAL A CA 1
ATOM 951 C C . VAL A 1 132 ? 5.332 18.719 -12.977 1 81.88 132 VAL A C 1
ATOM 953 O O . VAL A 1 132 ? 6.453 18.203 -12.938 1 81.88 132 VAL A O 1
ATOM 956 N N . THR A 1 133 ? 4.938 19.547 -12.062 1 84 133 THR A N 1
ATOM 957 C CA . THR A 1 133 ? 5.793 19.953 -10.953 1 84 133 THR A CA 1
ATOM 958 C C . THR A 1 133 ? 6.078 18.766 -10.031 1 84 133 THR A C 1
ATOM 960 O O . THR A 1 133 ? 7.207 18.594 -9.562 1 84 133 THR A O 1
ATOM 963 N N . ILE A 1 134 ? 5.066 17.938 -9.945 1 86.19 134 ILE A N 1
ATOM 964 C CA . ILE A 1 134 ? 5.203 16.781 -9.07 1 86.19 134 ILE A CA 1
ATOM 965 C C . ILE A 1 134 ? 6.164 15.766 -9.703 1 86.19 134 ILE A C 1
ATOM 967 O O . ILE A 1 134 ? 7.043 15.227 -9.031 1 86.19 134 ILE A O 1
ATOM 971 N N . GLN A 1 135 ? 6.039 15.656 -10.961 1 87.44 135 GLN A N 1
ATOM 972 C CA . GLN A 1 135 ? 6.891 14.688 -11.648 1 87.44 135 GLN A CA 1
ATOM 973 C C . GLN A 1 135 ? 8.344 15.156 -11.664 1 87.44 135 GLN A C 1
ATOM 975 O O . GLN A 1 135 ? 9.266 14.344 -11.5 1 87.44 135 GLN A O 1
ATOM 980 N N . ALA A 1 136 ? 8.555 16.406 -11.836 1 89.88 136 ALA A N 1
ATOM 981 C CA . ALA A 1 136 ? 9.906 16.953 -11.812 1 89.88 136 ALA A CA 1
ATOM 982 C C . ALA A 1 136 ? 10.539 16.812 -10.43 1 89.88 136 ALA A C 1
ATOM 984 O O . ALA A 1 136 ? 11.719 16.469 -10.312 1 89.88 136 ALA A O 1
ATOM 985 N N . ALA A 1 137 ? 9.734 17.062 -9.492 1 89.62 137 ALA A N 1
ATOM 986 C CA . ALA A 1 137 ? 10.219 16.906 -8.125 1 89.62 137 ALA A CA 1
ATOM 987 C C . ALA A 1 137 ? 10.547 15.453 -7.812 1 89.62 137 ALA A C 1
ATOM 989 O O . ALA A 1 137 ? 11.555 15.164 -7.164 1 89.62 137 ALA A O 1
ATOM 990 N N . ASN A 1 138 ? 9.695 14.578 -8.297 1 90.31 138 ASN A N 1
ATOM 991 C CA . ASN A 1 138 ? 9.914 13.156 -8.086 1 90.31 138 ASN A CA 1
ATOM 992 C C . ASN A 1 138 ? 11.195 12.68 -8.773 1 90.31 138 ASN A C 1
ATOM 994 O O . ASN A 1 138 ? 11.953 11.883 -8.211 1 90.31 138 ASN A O 1
ATOM 998 N N . LEU A 1 139 ? 11.359 13.195 -9.914 1 90.75 139 LEU A N 1
ATOM 999 C CA . LEU A 1 139 ? 12.562 12.828 -10.664 1 90.75 139 LEU A CA 1
ATOM 1000 C C . LEU A 1 139 ? 13.812 13.32 -9.953 1 90.75 139 LEU A C 1
ATOM 1002 O O . LEU A 1 139 ? 14.789 12.578 -9.82 1 90.75 139 LEU A O 1
ATOM 1006 N N . LEU A 1 140 ? 13.797 14.508 -9.492 1 88.75 140 LEU A N 1
ATOM 1007 C CA . LEU A 1 140 ? 14.93 15.086 -8.773 1 88.75 140 LEU A CA 1
ATOM 1008 C C . LEU A 1 140 ? 15.234 14.289 -7.512 1 88.75 140 LEU A C 1
ATOM 1010 O O . LEU A 1 140 ? 16.391 13.953 -7.254 1 88.75 140 LEU A O 1
ATOM 1014 N N . CYS A 1 141 ? 14.188 14.023 -6.812 1 89.38 141 CYS A N 1
ATOM 1015 C CA . CYS A 1 141 ? 14.367 13.273 -5.57 1 89.38 141 CYS A C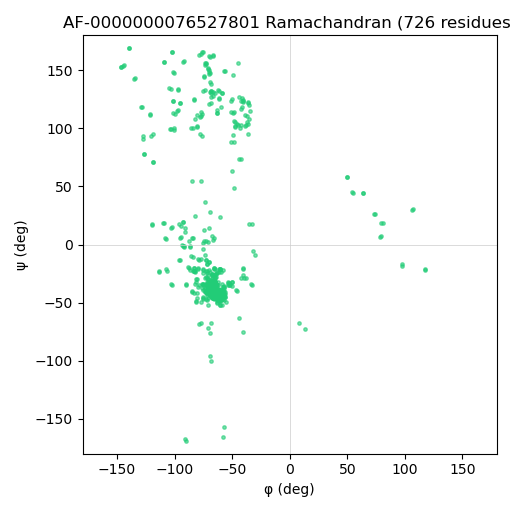A 1
ATOM 1016 C C . CYS A 1 141 ? 14.891 11.875 -5.848 1 89.38 141 CYS A C 1
ATOM 1018 O O . CYS A 1 141 ? 15.719 11.352 -5.094 1 89.38 141 CYS A O 1
ATOM 1020 N N . PHE A 1 142 ? 14.359 11.344 -6.926 1 90 142 PHE A N 1
ATOM 1021 C CA . PHE A 1 142 ? 14.805 10.008 -7.301 1 90 142 PHE A CA 1
ATOM 1022 C C . PHE A 1 142 ? 16.297 10.008 -7.613 1 90 142 PHE A C 1
ATOM 1024 O O . PHE A 1 142 ? 17.031 9.141 -7.141 1 90 142 PHE A O 1
ATOM 1031 N N . VAL A 1 143 ? 16.781 10.922 -8.328 1 87.81 143 VAL A N 1
ATOM 1032 C CA . VAL A 1 143 ? 18.188 11.031 -8.711 1 87.81 143 VAL A CA 1
ATOM 1033 C C . VAL A 1 143 ? 19.047 11.242 -7.469 1 87.81 143 VAL A C 1
ATOM 1035 O O . VAL A 1 143 ? 20.094 10.609 -7.32 1 87.81 143 VAL A O 1
ATOM 1038 N N . VAL A 1 144 ? 18.562 12.039 -6.598 1 86.25 144 VAL A N 1
ATOM 1039 C CA . VAL A 1 144 ? 19.312 12.336 -5.383 1 86.25 144 VAL A CA 1
ATOM 1040 C C . VAL A 1 144 ? 19.406 11.086 -4.512 1 86.25 144 VAL A C 1
ATOM 1042 O O . VAL A 1 144 ? 20.484 10.766 -3.984 1 86.25 144 VAL A O 1
ATOM 1045 N N . VAL A 1 145 ? 18.281 10.43 -4.387 1 86.44 145 VAL A N 1
ATOM 1046 C CA . VAL A 1 145 ? 18.266 9.219 -3.578 1 86.44 145 VAL A CA 1
ATOM 1047 C C . VAL A 1 145 ? 19.188 8.172 -4.195 1 86.44 145 VAL A C 1
ATOM 1049 O O . VAL A 1 145 ? 19.969 7.527 -3.484 1 86.44 145 VAL A O 1
ATOM 1052 N N . MET A 1 146 ? 19.094 8.031 -5.508 1 83.88 146 MET A N 1
ATOM 1053 C CA . MET A 1 146 ? 19.953 7.074 -6.203 1 83.88 146 MET A CA 1
ATOM 1054 C C . MET A 1 146 ? 21.422 7.402 -5.988 1 83.88 146 MET A C 1
ATOM 1056 O O . MET A 1 146 ? 22.219 6.512 -5.711 1 83.88 146 MET A O 1
ATOM 1060 N N . THR A 1 147 ? 21.781 8.633 -6.098 1 83.19 147 THR A N 1
ATOM 1061 C CA . THR A 1 147 ? 23.156 9.086 -5.906 1 83.19 147 THR A CA 1
ATOM 1062 C C . THR A 1 147 ? 23.594 8.859 -4.461 1 83.19 147 THR A C 1
ATOM 1064 O O . THR A 1 147 ? 24.75 8.477 -4.211 1 83.19 147 THR A O 1
ATOM 1067 N N . ALA A 1 148 ? 22.672 9.117 -3.537 1 82.94 148 ALA A N 1
ATOM 1068 C CA . ALA A 1 148 ? 22.984 8.93 -2.121 1 82.94 148 ALA A CA 1
ATOM 1069 C C . ALA A 1 148 ? 23.219 7.461 -1.805 1 82.94 148 ALA A C 1
ATOM 1071 O O . ALA A 1 148 ? 24.141 7.121 -1.059 1 82.94 148 ALA A O 1
ATOM 1072 N N . VAL A 1 149 ? 22.406 6.637 -2.381 1 76.38 149 VAL A N 1
ATOM 1073 C CA . VAL A 1 149 ? 22.562 5.203 -2.178 1 76.38 149 VAL A CA 1
ATOM 1074 C C . VAL A 1 149 ? 23.906 4.742 -2.744 1 76.38 149 VAL A C 1
ATOM 1076 O O . VAL A 1 149 ? 24.609 3.961 -2.111 1 76.38 149 VAL A O 1
ATOM 1079 N N . LEU A 1 150 ? 24.25 5.191 -3.93 1 76.06 150 LEU A N 1
ATOM 1080 C CA . LEU A 1 150 ? 25.516 4.848 -4.547 1 76.06 150 LEU A CA 1
ATOM 1081 C C . LEU A 1 150 ? 26.688 5.383 -3.721 1 76.06 150 LEU A C 1
ATOM 1083 O O . LEU A 1 150 ? 27.703 4.695 -3.543 1 76.06 150 LEU A O 1
ATOM 1087 N N . ALA A 1 151 ? 26.5 6.559 -3.197 1 77.06 151 ALA A N 1
ATOM 1088 C CA . ALA A 1 151 ? 27.547 7.176 -2.381 1 77.06 151 ALA A CA 1
ATOM 1089 C C . ALA A 1 151 ? 27.75 6.398 -1.084 1 77.06 151 ALA A C 1
ATOM 1091 O O . ALA A 1 151 ? 28.891 6.176 -0.666 1 77.06 151 ALA A O 1
ATOM 1092 N N . THR A 1 152 ? 26.656 5.992 -0.487 1 73.06 152 THR A N 1
ATOM 1093 C CA . THR A 1 152 ? 26.766 5.242 0.761 1 73.06 152 THR A CA 1
ATOM 1094 C C . THR A 1 152 ? 27.281 3.832 0.503 1 73.06 152 THR A C 1
ATOM 1096 O O . THR A 1 152 ? 28.031 3.281 1.315 1 73.06 152 THR A O 1
ATOM 1099 N N . ALA A 1 153 ? 26.906 3.307 -0.613 1 65.38 153 ALA A N 1
ATOM 1100 C CA . ALA A 1 153 ? 27.406 1.991 -0.984 1 65.38 153 ALA A CA 1
ATOM 1101 C C . ALA A 1 153 ? 28.922 2.037 -1.223 1 65.38 153 ALA A C 1
ATOM 1103 O O . ALA A 1 153 ? 29.656 1.141 -0.793 1 65.38 153 ALA A O 1
ATOM 1104 N N . VAL A 1 154 ? 29.359 3 -1.926 1 65.44 154 VAL A N 1
ATOM 1105 C CA . VAL A 1 154 ? 30.781 3.176 -2.213 1 65.44 154 VAL A CA 1
ATOM 1106 C C . VAL A 1 154 ? 31.547 3.432 -0.915 1 65.44 154 VAL A C 1
ATOM 1108 O O . VAL A 1 154 ? 32.656 2.91 -0.72 1 65.44 154 VAL A O 1
ATOM 1111 N N . SER A 1 155 ? 30.906 4.207 -0.099 1 63.81 155 SER A N 1
ATOM 1112 C CA . SER A 1 155 ? 31.547 4.496 1.183 1 63.81 155 SER A CA 1
ATOM 1113 C C . SER A 1 155 ? 31.688 3.234 2.029 1 63.81 155 SER A C 1
ATOM 1115 O O . SER A 1 155 ? 32.688 3.055 2.729 1 63.81 155 SER A O 1
ATOM 1117 N N . SER A 1 156 ? 30.688 2.42 1.87 1 60.72 156 SER A N 1
ATOM 1118 C CA . SER A 1 156 ? 30.719 1.167 2.615 1 60.72 156 SER A CA 1
ATOM 1119 C C . SER A 1 156 ? 31.766 0.212 2.041 1 60.72 156 SER A C 1
ATOM 1121 O O . SER A 1 156 ? 32.469 -0.479 2.787 1 60.72 156 SER A O 1
ATOM 1123 N N . VAL A 1 157 ? 31.812 0.16 0.709 1 56.16 157 VAL A N 1
ATOM 1124 C CA . VAL A 1 157 ? 32.812 -0.682 0.05 1 56.16 157 VAL A CA 1
ATOM 1125 C C . VAL A 1 157 ? 34.219 -0.12 0.294 1 56.16 157 VAL A C 1
ATOM 1127 O O . VAL A 1 157 ? 35.156 -0.873 0.551 1 56.16 157 VAL A O 1
ATOM 1130 N N . ALA A 1 158 ? 34.25 1.176 0.12 1 54.41 158 ALA A N 1
ATOM 1131 C CA . ALA A 1 158 ? 35.562 1.802 0.351 1 54.41 158 ALA A CA 1
ATOM 1132 C C . ALA A 1 158 ? 36.062 1.497 1.755 1 54.41 158 ALA A C 1
ATOM 1134 O O . ALA A 1 158 ? 37.25 1.245 1.945 1 54.41 158 ALA A O 1
ATOM 1135 N N . THR A 1 159 ? 35.125 1.475 2.641 1 53.38 159 THR A N 1
ATOM 1136 C CA . THR A 1 159 ? 35.531 1.143 4 1 53.38 159 THR A CA 1
ATOM 1137 C C . THR A 1 159 ? 35.906 -0.333 4.105 1 53.38 159 THR A C 1
ATOM 1139 O O . THR A 1 159 ? 36.875 -0.687 4.797 1 53.38 159 THR A O 1
ATOM 1142 N N . SER A 1 160 ? 35.125 -1.102 3.34 1 52.84 160 SER A N 1
ATOM 1143 C CA . SER A 1 160 ? 35.438 -2.525 3.387 1 52.84 160 SER A CA 1
ATOM 1144 C C . SER A 1 160 ? 36.75 -2.826 2.648 1 52.84 160 SER A C 1
ATOM 1146 O O . SER A 1 160 ? 37.531 -3.652 3.098 1 52.84 160 SER A O 1
ATOM 1148 N N . LEU A 1 161 ? 36.781 -2.244 1.436 1 48.59 161 LEU A N 1
ATOM 1149 C CA . LEU A 1 161 ? 38.031 -2.447 0.672 1 48.59 161 LEU A CA 1
ATOM 1150 C C . LEU A 1 161 ? 39.219 -1.852 1.401 1 48.59 161 LEU A C 1
ATOM 1152 O O . LEU A 1 161 ? 40.312 -2.439 1.406 1 48.59 161 LEU A O 1
ATOM 1156 N N . LEU A 1 162 ? 39 -0.67 1.894 1 45.34 162 LEU A N 1
ATOM 1157 C CA . LEU A 1 162 ? 40.094 -0.066 2.637 1 45.34 162 LEU A CA 1
ATOM 1158 C C . LEU A 1 162 ? 40.406 -0.874 3.893 1 45.34 162 LEU A C 1
ATOM 1160 O O . LEU A 1 162 ? 41.562 -0.978 4.293 1 45.34 162 LEU A O 1
ATOM 1164 N N . ALA A 1 163 ? 39.375 -1.419 4.473 1 47.41 163 ALA A N 1
ATOM 1165 C CA . ALA A 1 163 ? 39.656 -2.252 5.645 1 47.41 163 ALA A CA 1
ATOM 1166 C C . ALA A 1 163 ? 40.312 -3.564 5.246 1 47.41 163 ALA A C 1
ATOM 1168 O O . ALA A 1 163 ? 41.156 -4.098 5.988 1 47.41 163 ALA A O 1
ATOM 1169 N N . GLY A 1 164 ? 39.812 -4.195 4.199 1 45.22 164 GLY A N 1
ATOM 1170 C CA . GLY A 1 164 ? 40.406 -5.465 3.812 1 45.22 164 GLY A CA 1
ATOM 1171 C C . GLY A 1 164 ? 41.688 -5.312 3.061 1 45.22 164 GLY A C 1
ATOM 1172 O O . GLY A 1 164 ? 42.656 -6.035 3.322 1 45.22 164 GLY A O 1
ATOM 1173 N N . SER A 1 165 ? 41.562 -4.762 1.812 1 43.56 165 SER A N 1
ATOM 1174 C CA . SER A 1 165 ? 42.719 -4.805 0.95 1 43.56 165 SER A CA 1
ATOM 1175 C C . SER A 1 165 ? 43.844 -3.898 1.481 1 43.56 165 SER A C 1
ATOM 1177 O O . SER A 1 165 ? 45 -4.008 1.06 1 43.56 165 SER A O 1
ATOM 1179 N N . LEU A 1 166 ? 43.375 -2.723 1.945 1 41.88 166 LEU A N 1
ATOM 1180 C CA . LEU A 1 166 ? 44.5 -1.853 2.27 1 41.88 166 LEU A CA 1
ATOM 1181 C C . LEU A 1 166 ? 45.281 -2.391 3.469 1 41.88 166 LEU A C 1
ATOM 1183 O O . LEU A 1 166 ? 46.094 -1.675 4.059 1 41.88 166 LEU A O 1
ATOM 1187 N N . ASN A 1 167 ? 45.031 -3.564 4.012 1 39.5 167 ASN A N 1
ATOM 1188 C CA . ASN A 1 167 ? 46.062 -3.955 4.98 1 39.5 167 ASN A CA 1
ATOM 1189 C C . ASN A 1 167 ? 47.469 -3.676 4.457 1 39.5 167 ASN A C 1
ATOM 1191 O O . ASN A 1 167 ? 48.375 -3.441 5.238 1 39.5 167 ASN A O 1
ATOM 1195 N N . GLN A 1 168 ? 47.844 -4.402 3.287 1 41.12 168 GLN A N 1
ATOM 1196 C CA . GLN A 1 168 ? 49.281 -4.602 3.213 1 41.12 168 GLN A CA 1
ATOM 1197 C C . GLN A 1 168 ? 50 -3.283 2.975 1 41.12 168 GLN A C 1
ATOM 1199 O O . GLN A 1 168 ? 50.969 -2.965 3.674 1 41.12 168 GLN A O 1
ATOM 1204 N N . ASP A 1 169 ? 50.438 -2.949 1.622 1 40.12 169 ASP A N 1
ATOM 1205 C CA . ASP A 1 169 ? 51.594 -2.156 1.264 1 40.12 169 ASP A CA 1
ATOM 1206 C C . ASP A 1 169 ? 51.312 -0.661 1.373 1 40.12 169 ASP A C 1
ATOM 1208 O O . ASP A 1 169 ? 52.188 0.168 1.183 1 40.12 169 ASP A O 1
ATOM 1212 N N . LEU A 1 170 ? 50.125 -0.131 0.932 1 41.5 170 LEU A N 1
ATOM 1213 C CA . LEU A 1 170 ? 50.156 1.326 0.872 1 41.5 170 LEU A CA 1
ATOM 1214 C C . LEU A 1 170 ? 50 1.93 2.264 1 41.5 170 LEU A C 1
ATOM 1216 O O . LEU A 1 170 ? 49.281 1.382 3.105 1 41.5 170 LEU A O 1
ATOM 1220 N N . ASP A 1 171 ? 50.938 2.584 2.826 1 40.91 171 ASP A N 1
ATOM 1221 C CA . ASP A 1 171 ? 51.125 3.412 4.016 1 40.91 171 ASP A CA 1
ATOM 1222 C C . ASP A 1 171 ? 49.875 4.227 4.32 1 40.91 171 ASP A C 1
ATOM 1224 O O . ASP A 1 171 ? 49.906 5.457 4.277 1 40.91 171 ASP A O 1
ATOM 1228 N N . VAL A 1 172 ? 48.75 3.852 3.758 1 49.34 172 VAL A N 1
ATOM 1229 C CA . VAL A 1 172 ? 47.594 4.707 4.062 1 49.34 172 VAL A CA 1
ATOM 1230 C C . VAL A 1 172 ? 47.344 4.723 5.57 1 49.34 172 VAL A C 1
ATOM 1232 O O . VAL A 1 172 ? 47.406 3.68 6.223 1 49.34 172 VAL A O 1
ATOM 1235 N N . PRO A 1 173 ? 47.438 5.91 6.262 1 48.78 173 PRO A N 1
ATOM 1236 C CA . PRO A 1 173 ? 47.344 6.066 7.715 1 48.78 173 PRO A CA 1
ATOM 1237 C C . PRO A 1 173 ? 46.188 5.234 8.305 1 48.78 173 PRO A C 1
ATOM 1239 O O . PRO A 1 173 ? 45.188 5.004 7.641 1 48.78 173 PRO A O 1
ATOM 1242 N N . ALA A 1 174 ? 46.469 4.414 9.297 1 48.56 174 ALA A N 1
ATOM 1243 C CA . ALA A 1 174 ? 45.625 3.52 10.109 1 48.56 174 ALA A CA 1
ATOM 1244 C C . ALA A 1 174 ? 44.25 4.105 10.328 1 48.56 174 ALA A C 1
ATOM 1246 O O . ALA A 1 174 ? 43.281 3.365 10.5 1 48.56 174 ALA A O 1
ATOM 1247 N N . ALA A 1 175 ? 44.094 5.41 10.453 1 50.5 175 ALA A N 1
ATOM 1248 C CA . ALA A 1 175 ? 42.875 6.148 10.773 1 50.5 175 ALA A CA 1
ATOM 1249 C C . ALA A 1 175 ? 41.844 6 9.656 1 50.5 175 ALA A C 1
ATOM 1251 O O . ALA A 1 175 ? 40.656 6.02 9.914 1 50.5 175 ALA A O 1
ATOM 1252 N N . LEU A 1 176 ? 42.219 6.02 8.367 1 51.41 176 LEU A N 1
ATOM 1253 C CA . LEU A 1 176 ? 41.344 5.895 7.199 1 51.41 176 LEU A CA 1
ATOM 1254 C C . LEU A 1 176 ? 41.062 4.43 6.898 1 51.41 176 LEU A C 1
ATOM 1256 O O . LEU A 1 176 ? 40.188 4.125 6.094 1 51.41 176 LEU A O 1
ATOM 1260 N N . THR A 1 177 ? 41.875 3.529 7.316 1 57.03 177 THR A N 1
ATOM 1261 C CA . THR A 1 177 ? 41.656 2.123 6.984 1 57.03 177 THR A CA 1
ATOM 1262 C C . THR A 1 177 ? 41.188 1.342 8.203 1 57.03 177 THR A C 1
ATOM 1264 O O . THR A 1 177 ? 40.594 0.263 8.07 1 57.03 177 THR A O 1
ATOM 1267 N N . GLY A 1 178 ? 41.406 1.799 9.477 1 58.31 178 GLY A N 1
ATOM 1268 C CA . GLY A 1 178 ? 41.094 1.103 10.711 1 58.31 178 GLY A CA 1
ATOM 1269 C C . GLY A 1 178 ? 39.688 1.419 11.242 1 58.31 178 GLY A C 1
ATOM 1270 O O . GLY A 1 178 ? 38.844 1.893 10.5 1 58.31 178 GLY A O 1
ATOM 1271 N N . PRO A 1 179 ? 39.438 1.025 12.5 1 67.12 179 PRO A N 1
ATOM 1272 C CA . PRO A 1 179 ? 38.188 1.358 13.211 1 67.12 179 PRO A CA 1
ATOM 1273 C C . PRO A 1 179 ? 37.75 2.801 12.977 1 67.12 179 PRO A C 1
ATOM 1275 O O . PRO A 1 179 ? 36.531 3.088 12.969 1 67.12 179 PRO A O 1
ATOM 1278 N N . GLY A 1 180 ? 38.75 3.664 12.727 1 71.25 180 GLY A N 1
ATOM 1279 C CA . GLY A 1 180 ? 38.438 5.055 12.461 1 71.25 180 GLY A CA 1
ATOM 1280 C C . GLY A 1 180 ? 37.75 5.266 11.125 1 71.25 180 GLY A C 1
ATOM 1281 O O . GLY A 1 180 ? 36.844 6.078 11.008 1 71.25 180 GLY A O 1
ATOM 1282 N N . ALA A 1 181 ? 38.219 4.516 10.125 1 70.5 181 ALA A N 1
ATOM 1283 C CA . ALA A 1 181 ? 37.625 4.602 8.805 1 70.5 181 ALA A CA 1
ATOM 1284 C C . ALA A 1 181 ? 36.188 4.094 8.82 1 70.5 181 ALA A C 1
ATOM 1286 O O . ALA A 1 181 ? 35.312 4.652 8.148 1 70.5 181 ALA A O 1
ATOM 1287 N N . ARG A 1 182 ? 36 3.074 9.578 1 73.62 182 ARG A N 1
ATOM 1288 C CA . ARG A 1 182 ? 34.625 2.539 9.703 1 73.62 182 ARG A CA 1
ATOM 1289 C C . ARG A 1 182 ? 33.688 3.551 10.367 1 73.62 182 ARG A C 1
ATOM 1291 O O . ARG A 1 182 ? 32.562 3.736 9.922 1 73.62 182 ARG A O 1
ATOM 1298 N N . VAL A 1 183 ? 34.219 4.152 11.359 1 78.56 183 VAL A N 1
ATOM 1299 C CA . VAL A 1 183 ? 33.438 5.152 12.062 1 78.56 183 VAL A CA 1
ATOM 1300 C C . VAL A 1 183 ? 33.188 6.352 11.156 1 78.56 183 VAL A C 1
ATOM 1302 O O . VAL A 1 183 ? 32.094 6.914 11.141 1 78.56 183 VAL A O 1
ATOM 1305 N N . ALA A 1 184 ? 34.188 6.715 10.406 1 78.56 184 ALA A N 1
ATOM 1306 C CA . ALA A 1 184 ? 34.031 7.828 9.469 1 78.56 184 ALA A CA 1
ATOM 1307 C C . ALA A 1 184 ? 33.031 7.488 8.375 1 78.56 184 ALA A C 1
ATOM 1309 O O . ALA A 1 184 ? 32.219 8.336 7.965 1 78.56 184 ALA A O 1
ATOM 1310 N N . GLY A 1 185 ? 33.094 6.258 7.938 1 78 185 GLY A N 1
ATOM 1311 C CA . GLY A 1 185 ? 32.156 5.805 6.938 1 78 185 GLY A CA 1
ATOM 1312 C C . GLY A 1 185 ? 30.719 5.801 7.434 1 78 185 GLY A C 1
ATOM 1313 O O . GLY A 1 185 ? 29.812 6.242 6.727 1 78 185 GLY A O 1
ATOM 1314 N N . LEU A 1 186 ? 30.594 5.352 8.664 1 82.31 186 LEU A N 1
ATOM 1315 C CA . LEU A 1 186 ? 29.266 5.336 9.273 1 82.31 186 LEU A CA 1
ATOM 1316 C C . LEU A 1 186 ? 28.75 6.758 9.5 1 82.31 186 LEU A C 1
ATOM 1318 O O . LEU A 1 186 ? 27.562 7.027 9.328 1 82.31 186 LEU A O 1
ATOM 1322 N N . GLY A 1 187 ? 29.688 7.59 9.898 1 87.38 187 GLY A N 1
ATOM 1323 C CA . GLY A 1 187 ? 29.328 8.984 10.078 1 87.38 187 GLY A CA 1
ATOM 1324 C C . GLY A 1 187 ? 28.891 9.664 8.789 1 87.38 187 GLY A C 1
ATOM 1325 O O . GLY A 1 187 ? 27.906 10.398 8.773 1 87.38 187 GLY A O 1
ATOM 1326 N N . LEU A 1 188 ? 29.656 9.367 7.738 1 86.12 188 LEU A N 1
ATOM 1327 C CA . LEU A 1 188 ? 29.312 9.938 6.441 1 86.12 188 LEU A CA 1
ATOM 1328 C C . LEU A 1 188 ? 27.969 9.414 5.961 1 86.12 188 LEU A C 1
ATOM 1330 O O . LEU A 1 188 ? 27.141 10.18 5.449 1 86.12 188 LEU A O 1
ATOM 1334 N N . SER A 1 189 ? 27.766 8.156 6.141 1 86.38 189 SER A N 1
ATOM 1335 C CA . SER A 1 189 ? 26.484 7.566 5.75 1 86.38 189 SER A CA 1
ATOM 1336 C C . SER A 1 189 ? 25.328 8.18 6.535 1 86.38 189 SER A C 1
ATOM 1338 O O . SER A 1 189 ? 24.25 8.414 5.984 1 86.38 189 SER A O 1
ATOM 1340 N N . PHE A 1 190 ? 25.578 8.398 7.777 1 91.44 190 PHE A N 1
ATOM 1341 C CA . PHE A 1 190 ? 24.578 9.016 8.633 1 91.44 190 PHE A CA 1
ATOM 1342 C C . PHE A 1 190 ? 24.203 10.398 8.109 1 91.44 190 PHE A C 1
ATOM 1344 O O . PHE A 1 190 ? 23.016 10.727 8.008 1 91.44 190 PHE A O 1
ATOM 1351 N N . LEU A 1 191 ? 25.219 11.156 7.75 1 93.5 191 LEU A N 1
ATOM 1352 C CA . LEU A 1 191 ? 24.984 12.516 7.266 1 93.5 191 LEU A CA 1
ATOM 1353 C C . LEU A 1 191 ? 24.25 12.492 5.926 1 93.5 191 LEU A C 1
ATOM 1355 O O . LEU A 1 191 ? 23.359 13.297 5.691 1 93.5 191 LEU A O 1
ATOM 1359 N N . ILE A 1 192 ? 24.609 11.586 5.117 1 90.56 192 ILE A N 1
ATOM 1360 C CA . ILE A 1 192 ? 23.969 11.469 3.807 1 90.56 192 ILE A CA 1
ATOM 1361 C C . ILE A 1 192 ? 22.516 11.055 3.971 1 90.56 192 ILE A C 1
ATOM 1363 O O . ILE A 1 192 ? 21.625 11.648 3.371 1 90.56 192 ILE A O 1
ATOM 1367 N N . ASP A 1 193 ? 22.312 10.055 4.82 1 92.06 193 ASP A N 1
ATOM 1368 C CA . ASP A 1 193 ? 20.953 9.578 5.051 1 92.06 193 ASP A CA 1
ATOM 1369 C C . ASP A 1 193 ? 20.062 10.688 5.625 1 92.06 193 ASP A C 1
ATOM 1371 O O . ASP A 1 193 ? 18.922 10.852 5.207 1 92.06 193 ASP A O 1
ATOM 1375 N N . ALA A 1 194 ? 20.609 11.406 6.543 1 95.94 194 ALA A N 1
ATOM 1376 C CA . ALA A 1 194 ? 19.859 12.508 7.148 1 95.94 194 ALA A CA 1
ATOM 1377 C C . ALA A 1 194 ? 19.531 13.586 6.121 1 95.94 194 ALA A C 1
ATOM 1379 O O . ALA A 1 194 ? 18.406 14.094 6.082 1 95.94 194 ALA A O 1
ATOM 1380 N N . ALA A 1 195 ? 20.516 13.898 5.301 1 94.75 195 ALA A N 1
ATOM 1381 C CA . ALA A 1 195 ? 20.328 14.93 4.281 1 94.75 195 ALA A CA 1
ATOM 1382 C C . ALA A 1 195 ? 19.297 14.492 3.24 1 94.75 195 ALA A C 1
ATOM 1384 O O . ALA A 1 195 ? 18.469 15.297 2.803 1 94.75 195 ALA A O 1
ATOM 1385 N N . VAL A 1 196 ? 19.359 13.273 2.896 1 93.31 196 VAL A N 1
ATOM 1386 C CA . VAL A 1 196 ? 18.422 12.742 1.905 1 93.31 196 VAL A CA 1
ATOM 1387 C C . VAL A 1 196 ? 17 12.766 2.463 1 93.31 196 VAL A C 1
ATOM 1389 O O . VAL A 1 196 ? 16.062 13.148 1.764 1 93.31 196 VAL A O 1
ATOM 1392 N N . LEU A 1 197 ? 16.891 12.336 3.705 1 95.38 197 LEU A N 1
ATOM 1393 C CA . LEU A 1 197 ? 15.57 12.352 4.332 1 95.38 197 LEU A CA 1
ATOM 1394 C C . LEU A 1 197 ? 15.008 13.766 4.398 1 95.38 197 LEU A C 1
ATOM 1396 O O . LEU A 1 197 ? 13.828 13.984 4.117 1 95.38 197 LEU A O 1
ATOM 1400 N N . ALA A 1 198 ? 15.859 14.68 4.742 1 95.69 198 ALA A N 1
ATOM 1401 C CA . ALA A 1 198 ? 15.438 16.078 4.789 1 95.69 198 ALA A CA 1
ATOM 1402 C C . ALA A 1 198 ? 14.977 16.562 3.416 1 95.69 198 ALA A C 1
ATOM 1404 O O . ALA A 1 198 ? 13.969 17.25 3.299 1 95.69 198 ALA A O 1
ATOM 1405 N N . LEU A 1 199 ? 15.711 16.203 2.463 1 93.38 199 LEU A N 1
ATOM 1406 C CA . LEU A 1 199 ? 15.383 16.609 1.101 1 93.38 199 LEU A CA 1
ATOM 1407 C C . LEU A 1 199 ? 14.062 15.984 0.658 1 93.38 199 LEU A C 1
ATOM 1409 O O . LEU A 1 199 ? 13.219 16.672 0.061 1 93.38 199 LEU A O 1
ATOM 1413 N N . VAL A 1 200 ? 13.891 14.711 0.929 1 93.25 200 VAL A N 1
ATOM 1414 C CA . VAL A 1 200 ? 12.672 14.008 0.537 1 93.25 200 VAL A CA 1
ATOM 1415 C C . VAL A 1 200 ? 11.461 14.656 1.205 1 93.25 200 VAL A C 1
ATOM 1417 O O . VAL A 1 200 ? 10.461 14.93 0.547 1 93.25 200 VAL A O 1
ATOM 1420 N N . ILE A 1 201 ? 11.578 14.945 2.469 1 94.31 201 ILE A N 1
ATOM 1421 C CA . ILE A 1 201 ? 10.484 15.555 3.219 1 94.31 201 ILE A CA 1
ATOM 1422 C C . ILE A 1 201 ? 10.148 16.922 2.629 1 94.31 201 ILE A C 1
ATOM 1424 O O . ILE A 1 201 ? 8.977 17.234 2.404 1 94.31 201 ILE A O 1
ATOM 1428 N N . THR A 1 202 ? 11.172 17.672 2.312 1 90.75 202 THR A N 1
ATOM 1429 C CA . THR A 1 202 ? 10.984 19.031 1.801 1 90.75 202 THR A CA 1
ATOM 1430 C C . THR A 1 202 ? 10.414 19 0.385 1 90.75 202 THR A C 1
ATOM 1432 O O . THR A 1 202 ? 9.547 19.797 0.041 1 90.75 202 THR A O 1
ATOM 1435 N N . VAL A 1 203 ? 10.844 18.094 -0.39 1 89.25 203 VAL A N 1
ATOM 1436 C CA . VAL A 1 203 ? 10.406 18.016 -1.779 1 89.25 203 VAL A CA 1
ATOM 1437 C C . VAL A 1 203 ? 8.961 17.516 -1.836 1 89.25 203 VAL A C 1
ATOM 1439 O O . VAL A 1 203 ? 8.234 17.812 -2.785 1 89.25 203 VAL A O 1
ATOM 1442 N N . CYS A 1 204 ? 8.555 16.75 -0.852 1 89.56 204 CYS A N 1
ATOM 1443 C CA . CYS A 1 204 ? 7.18 16.266 -0.779 1 89.56 204 CYS A CA 1
ATOM 1444 C C . CYS A 1 204 ? 6.23 17.375 -0.33 1 89.56 204 CYS A C 1
ATOM 1446 O O . CYS A 1 204 ? 5.023 17.156 -0.216 1 89.56 204 CYS A O 1
ATOM 1448 N N . GLY A 1 205 ? 6.73 18.578 -0.11 1 88.12 205 GLY A N 1
ATOM 1449 C CA . GLY A 1 205 ? 5.918 19.734 0.27 1 88.12 205 GLY A CA 1
ATOM 1450 C C . GLY A 1 205 ? 5.578 19.75 1.748 1 88.12 205 GLY A C 1
ATOM 1451 O O . GLY A 1 205 ? 4.598 20.391 2.154 1 88.12 205 GLY A O 1
ATOM 1452 N N . ILE A 1 206 ? 6.277 19.047 2.518 1 92.12 206 ILE A N 1
ATOM 1453 C CA . ILE A 1 206 ? 6.082 19.016 3.963 1 92.12 206 ILE A CA 1
ATOM 1454 C C . ILE A 1 206 ? 7.066 19.969 4.637 1 92.12 206 ILE A C 1
ATOM 1456 O O . ILE A 1 206 ? 8.258 19.969 4.316 1 92.12 206 ILE A O 1
ATOM 1460 N N . ARG A 1 207 ? 6.539 20.734 5.539 1 93.62 207 ARG A N 1
ATOM 1461 C CA . ARG A 1 207 ? 7.375 21.75 6.18 1 93.62 207 ARG A CA 1
ATOM 1462 C C . ARG A 1 207 ? 7.316 21.625 7.699 1 93.62 207 ARG A C 1
ATOM 1464 O O . ARG A 1 207 ? 6.719 22.469 8.375 1 93.62 207 ARG A O 1
ATOM 1471 N N . PRO A 1 208 ? 8.023 20.688 8.219 1 94.56 208 PRO A N 1
ATOM 1472 C CA . PRO A 1 208 ? 8.07 20.547 9.672 1 94.56 208 PRO A CA 1
ATOM 1473 C C . PRO A 1 208 ? 8.906 21.641 10.344 1 94.56 208 PRO A C 1
ATOM 1475 O O . PRO A 1 208 ? 9.758 22.25 9.695 1 94.56 208 PRO A O 1
ATOM 1478 N N . PRO A 1 209 ? 8.578 21.891 11.609 1 94.81 209 PRO A N 1
ATOM 1479 C CA . PRO A 1 209 ? 9.492 22.766 12.344 1 94.81 209 PRO A CA 1
ATOM 1480 C C . PRO A 1 209 ? 10.922 22.25 12.352 1 94.81 209 PRO A C 1
ATOM 1482 O O . PRO A 1 209 ? 11.148 21.031 12.336 1 94.81 209 PRO A O 1
ATOM 1485 N N . ARG A 1 210 ? 11.859 23.156 12.391 1 94.62 210 ARG A N 1
ATOM 1486 C CA . ARG A 1 210 ? 13.273 22.812 12.242 1 94.62 210 ARG A CA 1
ATOM 1487 C C . ARG A 1 210 ? 13.703 21.781 13.273 1 94.62 210 ARG A C 1
ATOM 1489 O O . ARG A 1 210 ? 14.461 20.859 12.953 1 94.62 210 ARG A O 1
ATOM 1496 N N . ARG A 1 211 ? 13.242 21.938 14.445 1 95.06 211 ARG A N 1
ATOM 1497 C CA . ARG A 1 211 ? 13.625 21.016 15.508 1 95.06 211 ARG A CA 1
ATOM 1498 C C . ARG A 1 211 ? 13.117 19.609 15.219 1 95.06 211 ARG A C 1
ATOM 1500 O O . ARG A 1 211 ? 13.852 18.625 15.391 1 95.06 211 ARG A O 1
ATOM 1507 N N . ASP A 1 212 ? 11.852 19.469 14.797 1 96.19 212 ASP A N 1
ATOM 1508 C CA . ASP A 1 212 ? 11.258 18.172 14.484 1 96.19 212 ASP A CA 1
ATOM 1509 C C . ASP A 1 212 ? 11.906 17.547 13.25 1 96.19 212 ASP A C 1
ATOM 1511 O O . ASP A 1 212 ? 12.078 16.328 13.18 1 96.19 212 ASP A O 1
ATOM 1515 N N . LEU A 1 213 ? 12.234 18.453 12.336 1 96.44 213 LEU A N 1
ATOM 1516 C CA . LEU A 1 213 ? 12.875 17.969 11.117 1 96.44 213 LEU A CA 1
ATOM 1517 C C . LEU A 1 213 ? 14.242 17.359 11.43 1 96.44 213 LEU A C 1
ATOM 1519 O O . LEU A 1 213 ? 14.539 16.25 10.977 1 96.44 213 LEU A O 1
ATOM 1523 N N . VAL A 1 214 ? 15.023 18.031 12.234 1 96.31 214 VAL A N 1
ATOM 1524 C CA . VAL A 1 214 ? 16.375 17.578 12.555 1 96.31 214 VAL A CA 1
ATOM 1525 C C . VAL A 1 214 ? 16.312 16.297 13.383 1 96.31 214 VAL A C 1
ATOM 1527 O O . VAL A 1 214 ? 17.047 15.344 13.117 1 96.31 214 VAL A O 1
ATOM 1530 N N . GLN A 1 215 ? 15.445 16.281 14.328 1 96.06 215 GLN A N 1
ATOM 1531 C CA . GLN A 1 215 ? 15.312 15.102 15.18 1 96.06 215 GLN A CA 1
ATOM 1532 C C . GLN A 1 215 ? 14.812 13.906 14.375 1 96.06 215 GLN A C 1
ATOM 1534 O O . GLN A 1 215 ? 15.305 12.789 14.547 1 96.06 215 GLN A O 1
ATOM 1539 N N . GLY A 1 216 ? 13.805 14.18 13.555 1 96.88 216 GLY A N 1
ATOM 1540 C CA . GLY A 1 216 ? 13.281 13.109 12.719 1 96.88 216 GLY A CA 1
ATOM 1541 C C . GLY A 1 216 ? 14.297 12.562 11.734 1 96.88 216 GLY A C 1
ATOM 1542 O O . GLY A 1 216 ? 14.398 11.352 11.547 1 96.88 216 GLY A O 1
ATOM 1543 N N . CYS A 1 217 ? 15.016 13.469 11.133 1 97.19 217 CYS A N 1
ATOM 1544 C CA . CYS A 1 217 ? 16.016 13.047 10.164 1 97.19 217 CYS A CA 1
ATOM 1545 C C . CYS A 1 217 ? 17.156 12.289 10.852 1 97.19 217 CYS A C 1
ATOM 1547 O O . CYS A 1 217 ? 17.688 11.328 10.297 1 97.19 217 CYS A O 1
ATOM 1549 N N . ALA A 1 218 ? 17.516 12.688 12.039 1 97.19 218 ALA A N 1
ATOM 1550 C CA . ALA A 1 218 ? 18.547 11.977 12.797 1 97.19 218 ALA A CA 1
ATOM 1551 C C . ALA A 1 218 ? 18.078 10.57 13.156 1 97.19 218 ALA A C 1
ATOM 1553 O O . ALA A 1 218 ? 18.828 9.602 13.008 1 97.19 218 ALA A O 1
ATOM 1554 N N . LEU A 1 219 ? 16.859 10.477 13.602 1 97 219 LEU A N 1
ATOM 1555 C CA . LEU A 1 219 ? 16.297 9.172 13.945 1 97 219 LEU A CA 1
ATOM 1556 C C . LEU A 1 219 ? 16.219 8.273 12.711 1 97 219 LEU A C 1
ATOM 1558 O O . LEU A 1 219 ? 16.531 7.086 12.789 1 97 219 LEU A O 1
ATOM 1562 N N . GLY A 1 220 ? 15.773 8.875 11.656 1 97.06 220 GLY A N 1
ATOM 1563 C CA . GLY A 1 220 ? 15.703 8.133 10.414 1 97.06 220 GLY A CA 1
ATOM 1564 C C . GLY A 1 220 ? 17.062 7.652 9.922 1 97.06 220 GLY A C 1
ATOM 1565 O O . GLY A 1 220 ? 17.203 6.504 9.5 1 97.06 220 GLY A O 1
ATOM 1566 N N . ALA A 1 221 ? 18 8.562 9.977 1 95 221 ALA A N 1
ATOM 1567 C CA . ALA A 1 221 ? 19.359 8.211 9.555 1 95 221 ALA A CA 1
ATOM 1568 C C . ALA A 1 221 ? 19.906 7.066 10.398 1 95 221 ALA A C 1
ATOM 1570 O O . ALA A 1 221 ? 20.562 6.156 9.875 1 95 221 ALA A O 1
ATOM 1571 N N . LEU A 1 222 ? 19.719 7.109 11.656 1 94.94 222 LEU A N 1
ATOM 1572 C CA . LEU A 1 222 ? 20.141 6.043 12.555 1 94.94 222 LEU A CA 1
ATOM 1573 C C . LEU A 1 222 ? 19.453 4.73 12.203 1 94.94 222 LEU A C 1
ATOM 1575 O O . LEU A 1 222 ? 20.109 3.686 12.117 1 94.94 222 LEU A O 1
ATOM 1579 N N . ALA A 1 223 ? 18.156 4.797 12.031 1 95.38 223 ALA A N 1
ATOM 1580 C CA . ALA A 1 223 ? 17.391 3.598 11.727 1 95.38 223 ALA A CA 1
ATOM 1581 C C . ALA A 1 223 ? 17.812 2.986 10.391 1 95.38 223 ALA A C 1
ATOM 1583 O O . ALA A 1 223 ? 17.938 1.766 10.273 1 95.38 223 ALA A O 1
ATOM 1584 N N . PHE A 1 224 ? 18.062 3.83 9.438 1 91.06 224 PHE A N 1
ATOM 1585 C CA . PHE A 1 224 ? 18.484 3.334 8.141 1 91.06 224 PHE A CA 1
ATOM 1586 C C . PHE A 1 224 ? 19.891 2.768 8.211 1 91.06 224 PHE A C 1
ATOM 1588 O O . PHE A 1 224 ? 20.219 1.807 7.512 1 91.06 224 PHE A O 1
ATOM 1595 N N . GLY A 1 225 ? 20.734 3.418 9.016 1 85.62 225 GLY A N 1
ATOM 1596 C CA . GLY A 1 225 ? 22.047 2.855 9.258 1 85.62 225 GLY A CA 1
ATOM 1597 C C . GLY A 1 225 ? 22 1.451 9.828 1 85.62 225 GLY A C 1
ATOM 1598 O O . GLY A 1 225 ? 22.734 0.565 9.383 1 85.62 225 GLY A O 1
ATOM 1599 N N . VAL A 1 226 ? 21.125 1.226 10.75 1 86.81 226 VAL A N 1
ATOM 1600 C CA . VAL A 1 226 ? 20.953 -0.088 11.359 1 86.81 226 VAL A CA 1
ATOM 1601 C C . VAL A 1 226 ? 20.422 -1.072 10.32 1 86.81 226 VAL A C 1
ATOM 1603 O O . VAL A 1 226 ? 20.875 -2.217 10.25 1 86.81 226 VAL A O 1
ATOM 1606 N N . LEU A 1 227 ? 19.484 -0.585 9.539 1 86.19 227 LEU A N 1
ATOM 1607 C CA . LEU A 1 227 ? 18.906 -1.438 8.508 1 86.19 227 LEU A CA 1
ATOM 1608 C C . LEU A 1 227 ? 19.953 -1.854 7.484 1 86.19 227 LEU A C 1
ATOM 1610 O O . LEU A 1 227 ? 19.953 -2.994 7.02 1 86.19 227 LEU A O 1
ATOM 1614 N N . ARG A 1 228 ? 20.75 -0.929 7.172 1 80.44 228 ARG A N 1
ATOM 1615 C CA . ARG A 1 228 ? 21.812 -1.222 6.211 1 80.44 228 ARG A CA 1
ATOM 1616 C C . ARG A 1 228 ? 22.766 -2.277 6.754 1 80.44 228 ARG A C 1
ATOM 1618 O O . ARG A 1 228 ? 23.188 -3.178 6.02 1 80.44 228 ARG A O 1
ATOM 1625 N N . GLN A 1 229 ? 23.141 -2.219 7.941 1 74.69 229 GLN A N 1
ATOM 1626 C CA . GLN A 1 229 ? 24.031 -3.191 8.57 1 74.69 229 GLN A CA 1
ATOM 1627 C C . GLN A 1 229 ? 23.359 -4.562 8.664 1 74.69 229 GLN A C 1
ATOM 1629 O O . GLN A 1 229 ? 24.016 -5.59 8.477 1 74.69 229 GLN A O 1
ATOM 1634 N N . ALA A 1 230 ? 22.047 -4.586 8.875 1 75.88 230 ALA A N 1
ATOM 1635 C CA . ALA A 1 230 ? 21.312 -5.844 8.984 1 75.88 230 ALA A CA 1
ATOM 1636 C C . ALA A 1 230 ? 21.156 -6.512 7.617 1 75.88 230 ALA A C 1
ATOM 1638 O O . ALA A 1 230 ? 21.109 -7.738 7.52 1 75.88 230 ALA A O 1
ATOM 1639 N N . GLY A 1 231 ? 20.953 -5.742 6.617 1 70.62 231 GLY A N 1
ATOM 1640 C CA . GLY A 1 231 ? 20.781 -6.27 5.273 1 70.62 231 GLY A CA 1
ATOM 1641 C C . GLY A 1 231 ? 22.047 -6.875 4.703 1 70.62 231 GLY A C 1
ATOM 1642 O O . GLY A 1 231 ? 21.984 -7.805 3.893 1 70.62 231 GLY A O 1
ATOM 1643 N N . SER A 1 232 ? 23.125 -6.387 4.984 1 62.84 232 SER A N 1
ATOM 1644 C CA . SER A 1 232 ? 24.391 -6.895 4.465 1 62.84 232 SER A CA 1
ATOM 1645 C C . SER A 1 232 ? 24.688 -8.297 4.984 1 62.84 232 SER A C 1
ATOM 1647 O O . SER A 1 232 ? 25.344 -9.094 4.312 1 62.84 232 SER A O 1
ATOM 1649 N N . SER A 1 233 ? 24.062 -8.609 6.066 1 57.47 233 SER A N 1
ATOM 1650 C CA . SER A 1 233 ? 24.297 -9.93 6.637 1 57.47 233 SER A CA 1
ATOM 1651 C C . SER A 1 233 ? 23.312 -10.953 6.078 1 57.47 233 SER A C 1
ATOM 1653 O O . SER A 1 233 ? 23.609 -12.148 6.031 1 57.47 233 SER A O 1
ATOM 1655 N N . GLY A 1 234 ? 22.156 -10.625 5.801 1 54.56 234 GLY A N 1
ATOM 1656 C CA . GLY A 1 234 ? 21.094 -11.508 5.363 1 54.56 234 GLY A CA 1
ATOM 1657 C C . GLY A 1 234 ? 21.312 -12.07 3.969 1 54.56 234 GLY A C 1
ATOM 1658 O O . GLY A 1 234 ? 20.859 -13.172 3.656 1 54.56 234 GLY A O 1
ATOM 1659 N N . VAL A 1 235 ? 21.953 -11.328 3.047 1 52.44 235 VAL A N 1
ATOM 1660 C CA . VAL A 1 235 ? 22.141 -11.766 1.669 1 52.44 235 VAL A CA 1
ATOM 1661 C C . VAL A 1 235 ? 23.156 -12.914 1.625 1 52.44 235 VAL A C 1
ATOM 1663 O O . VAL A 1 235 ? 23.062 -13.781 0.753 1 52.44 235 VAL A O 1
ATOM 1666 N N . GLY A 1 236 ? 24.062 -12.938 2.531 1 47.81 236 GLY A N 1
ATOM 1667 C CA . GLY A 1 236 ? 25.094 -13.969 2.48 1 47.81 236 GLY A CA 1
ATOM 1668 C C . GLY A 1 236 ? 24.547 -15.367 2.676 1 47.81 236 GLY A C 1
ATOM 1669 O O . GLY A 1 236 ? 25.188 -16.344 2.291 1 47.81 236 GLY A O 1
ATOM 1670 N N . SER A 1 237 ? 23.734 -15.477 3.543 1 47.81 237 SER A N 1
ATOM 1671 C CA . SER A 1 237 ? 23.406 -16.859 3.885 1 47.81 237 SER A CA 1
ATOM 1672 C C . SER A 1 237 ? 22.547 -17.516 2.811 1 47.81 237 SER A C 1
ATOM 1674 O O . SER A 1 237 ? 22.078 -18.641 2.982 1 47.81 237 SER A O 1
ATOM 1676 N N . ALA A 1 238 ? 22.172 -16.766 2.012 1 49.75 238 ALA A N 1
ATOM 1677 C CA . ALA A 1 238 ? 21.109 -17.406 1.253 1 49.75 238 ALA A CA 1
ATOM 1678 C C . ALA A 1 238 ? 21.594 -18.719 0.616 1 49.75 238 ALA A C 1
ATOM 1680 O O . ALA A 1 238 ? 22.797 -18.953 0.533 1 49.75 238 ALA A O 1
ATOM 1681 N N . ALA A 1 239 ? 20.906 -19.203 -0.502 1 53.75 239 ALA A N 1
ATOM 1682 C CA . ALA A 1 239 ? 20.625 -20.547 -1.008 1 53.75 239 ALA A CA 1
ATOM 1683 C C . ALA A 1 239 ? 21.812 -21.094 -1.809 1 53.75 239 ALA A C 1
ATOM 1685 O O . ALA A 1 239 ? 22.359 -20.391 -2.66 1 53.75 239 ALA A O 1
ATOM 1686 N N . ASP A 1 240 ? 22.5 -22.016 -1.271 1 54.88 240 ASP A N 1
ATOM 1687 C CA . ASP A 1 240 ? 23.469 -22.828 -1.985 1 54.88 240 ASP A CA 1
ATOM 1688 C C . ASP A 1 240 ? 22.953 -23.219 -3.371 1 54.88 240 ASP A C 1
ATOM 1690 O O . ASP A 1 240 ? 23.734 -23.531 -4.266 1 54.88 240 ASP A O 1
ATOM 1694 N N . ASN A 1 241 ? 21.703 -23.172 -3.555 1 55.47 241 ASN A N 1
ATOM 1695 C CA . ASN A 1 241 ? 21.094 -23.484 -4.844 1 55.47 241 ASN A CA 1
ATOM 1696 C C . ASN A 1 241 ? 20.75 -22.219 -5.625 1 55.47 241 ASN A C 1
ATOM 1698 O O . ASN A 1 241 ? 20 -21.359 -5.145 1 55.47 241 ASN A O 1
ATOM 1702 N N . PRO A 1 242 ? 21.484 -22.094 -6.684 1 54.19 242 PRO A N 1
ATOM 1703 C CA . PRO A 1 242 ? 21.297 -20.891 -7.488 1 54.19 242 PRO A CA 1
ATOM 1704 C C . PRO A 1 242 ? 19.828 -20.562 -7.746 1 54.19 242 PRO A C 1
ATOM 1706 O O . PRO A 1 242 ? 19.438 -19.391 -7.758 1 54.19 242 PRO A O 1
ATOM 1709 N N . LEU A 1 243 ? 19.078 -21.609 -8 1 52.34 243 LEU A N 1
ATOM 1710 C CA . LEU A 1 243 ? 17.656 -21.391 -8.25 1 52.34 243 LEU A CA 1
ATOM 1711 C C . LEU A 1 243 ? 16.969 -20.797 -7.023 1 52.34 243 LEU A C 1
ATOM 1713 O O . LEU A 1 243 ? 16.203 -19.844 -7.141 1 52.34 243 LEU A O 1
ATOM 1717 N N . LEU A 1 244 ? 17.328 -21.328 -5.957 1 60.12 244 LEU A N 1
ATOM 1718 C CA . LEU A 1 244 ? 16.75 -20.859 -4.707 1 60.12 244 LEU A CA 1
ATOM 1719 C C . LEU A 1 244 ? 17.281 -19.484 -4.34 1 60.12 244 LEU A C 1
ATOM 1721 O O . LEU A 1 244 ? 16.578 -18.672 -3.729 1 60.12 244 LEU A O 1
ATOM 1725 N N . ALA A 1 245 ? 18.391 -19.391 -4.965 1 61.19 245 ALA A N 1
ATOM 1726 C CA . ALA A 1 245 ? 19.047 -18.125 -4.645 1 61.19 245 ALA A CA 1
ATOM 1727 C C . ALA A 1 245 ? 18.344 -16.953 -5.328 1 61.19 245 ALA A C 1
ATOM 1729 O O . ALA A 1 245 ? 18.156 -15.891 -4.723 1 61.19 245 ALA A O 1
ATOM 1730 N N . SER A 1 246 ? 17.938 -17.156 -6.559 1 64.56 246 SER A N 1
ATOM 1731 C CA . SER A 1 246 ? 17.281 -16.078 -7.289 1 64.56 246 SER A CA 1
ATOM 1732 C C . SER A 1 246 ? 15.914 -15.766 -6.688 1 64.56 246 SER A C 1
ATOM 1734 O O . SER A 1 246 ? 15.547 -14.602 -6.547 1 64.56 246 SER A O 1
ATOM 1736 N N . PHE A 1 247 ? 15.203 -16.766 -6.289 1 67.25 247 PHE A N 1
ATOM 1737 C CA . PHE A 1 247 ? 13.914 -16.562 -5.633 1 67.25 247 PHE A CA 1
ATOM 1738 C C . PHE A 1 247 ? 14.094 -15.852 -4.297 1 67.25 247 PHE A C 1
ATOM 1740 O O . PHE A 1 247 ? 13.352 -14.922 -3.98 1 67.25 247 PHE A O 1
ATOM 1747 N N . ALA A 1 248 ? 15.016 -16.297 -3.723 1 71.94 248 ALA A N 1
ATOM 1748 C CA . ALA A 1 248 ? 15.297 -15.742 -2.404 1 71.94 248 ALA A CA 1
ATOM 1749 C C . ALA A 1 248 ? 15.703 -14.273 -2.506 1 71.94 248 ALA A C 1
ATOM 1751 O O . ALA A 1 248 ? 15.352 -13.469 -1.642 1 71.94 248 ALA A O 1
ATOM 1752 N N . ALA A 1 249 ? 16.359 -14 -3.635 1 74.19 249 ALA A N 1
ATOM 1753 C CA . ALA A 1 249 ? 16.828 -12.625 -3.811 1 74.19 249 ALA A CA 1
ATOM 1754 C C . ALA A 1 249 ? 15.664 -11.656 -3.959 1 74.19 249 ALA A C 1
ATOM 1756 O O . ALA A 1 249 ? 15.68 -10.562 -3.396 1 74.19 249 ALA A O 1
ATOM 1757 N N . ILE A 1 250 ? 14.664 -12.039 -4.664 1 80.12 250 ILE A N 1
ATOM 1758 C CA . ILE A 1 250 ? 13.5 -11.188 -4.887 1 80.12 250 ILE A CA 1
ATOM 1759 C C . ILE A 1 250 ? 12.727 -11.016 -3.58 1 80.12 250 ILE A C 1
ATOM 1761 O O . ILE A 1 250 ? 12.32 -9.898 -3.23 1 80.12 250 ILE A O 1
ATOM 1765 N N . ILE A 1 251 ? 12.609 -12.055 -2.879 1 83.5 251 ILE A N 1
ATOM 1766 C CA . ILE A 1 251 ? 11.875 -12.039 -1.618 1 83.5 251 ILE A CA 1
ATOM 1767 C C . ILE A 1 251 ? 12.617 -11.172 -0.604 1 83.5 251 ILE A C 1
ATOM 1769 O O . ILE A 1 251 ? 12 -10.344 0.079 1 83.5 251 ILE A O 1
ATOM 1773 N N . VAL A 1 252 ? 13.883 -11.367 -0.588 1 82.25 252 VAL A N 1
ATOM 1774 C CA . VAL A 1 252 ? 14.688 -10.578 0.338 1 82.25 252 VAL A CA 1
ATOM 1775 C C . VAL A 1 252 ? 14.586 -9.094 -0.018 1 82.25 252 VAL A C 1
ATOM 1777 O O . VAL A 1 252 ? 14.43 -8.25 0.865 1 82.25 252 VAL A O 1
ATOM 1780 N N . LEU A 1 253 ? 14.656 -8.852 -1.297 1 84.75 253 LEU A N 1
ATOM 1781 C CA . LEU A 1 253 ? 14.602 -7.469 -1.752 1 84.75 253 LEU A CA 1
ATOM 1782 C C . LEU A 1 253 ? 13.273 -6.824 -1.365 1 84.75 253 LEU A C 1
ATOM 1784 O O . LEU A 1 253 ? 13.25 -5.723 -0.819 1 84.75 253 LEU A O 1
ATOM 1788 N N . ILE A 1 254 ? 12.234 -7.523 -1.645 1 90.5 254 ILE A N 1
ATOM 1789 C CA . ILE A 1 254 ? 10.938 -6.902 -1.405 1 90.5 254 ILE A CA 1
ATOM 1790 C C . ILE A 1 254 ? 10.695 -6.77 0.097 1 90.5 254 ILE A C 1
ATOM 1792 O O . ILE A 1 254 ? 10.078 -5.805 0.55 1 90.5 254 ILE A O 1
ATOM 1796 N N . VAL A 1 255 ? 11.141 -7.699 0.896 1 90.88 255 VAL A N 1
ATOM 1797 C CA . VAL A 1 255 ? 11.023 -7.629 2.348 1 90.88 255 VAL A CA 1
ATOM 1798 C C . VAL A 1 255 ? 11.844 -6.457 2.879 1 90.88 255 VAL A C 1
ATOM 1800 O O . VAL A 1 255 ? 11.398 -5.723 3.762 1 90.88 255 VAL A O 1
ATOM 1803 N N . TRP A 1 256 ? 13.031 -6.383 2.299 1 88.88 256 TRP A N 1
ATOM 1804 C CA . TRP A 1 256 ? 13.891 -5.27 2.689 1 88.88 256 TRP A CA 1
ATOM 1805 C C . TRP A 1 256 ? 13.234 -3.934 2.363 1 88.88 256 TRP A C 1
ATOM 1807 O O . TRP A 1 256 ? 13.258 -3.006 3.176 1 88.88 256 TRP A O 1
ATOM 1817 N N . MET A 1 257 ? 12.68 -3.82 1.223 1 92.5 257 MET A N 1
ATOM 1818 C CA . MET A 1 257 ? 11.984 -2.604 0.824 1 92.5 257 MET A CA 1
ATOM 1819 C C . MET A 1 257 ? 10.805 -2.322 1.752 1 92.5 257 MET A C 1
ATOM 1821 O O . MET A 1 257 ? 10.523 -1.166 2.076 1 92.5 257 MET A O 1
ATOM 1825 N N . HIS A 1 258 ? 10.18 -3.373 2.08 1 95.56 258 HIS A N 1
ATOM 1826 C CA . HIS A 1 258 ? 9.047 -3.236 2.994 1 95.56 258 HIS A CA 1
ATOM 1827 C C . HIS A 1 258 ? 9.5 -2.697 4.348 1 95.56 258 HIS A C 1
ATOM 1829 O O . HIS A 1 258 ? 8.883 -1.778 4.891 1 95.56 258 HIS A O 1
ATOM 1835 N N . LEU A 1 259 ? 10.555 -3.273 4.863 1 94.75 259 LEU A N 1
ATOM 1836 C CA . LEU A 1 259 ? 11.086 -2.859 6.16 1 94.75 259 LEU A CA 1
ATOM 1837 C C . LEU A 1 259 ? 11.562 -1.412 6.113 1 94.75 259 LEU A C 1
ATOM 1839 O O . LEU A 1 259 ? 11.297 -0.636 7.035 1 94.75 259 LEU A O 1
ATOM 1843 N N . ALA A 1 260 ? 12.281 -1.076 5.051 1 93.75 260 ALA A N 1
ATOM 1844 C CA . ALA A 1 260 ? 12.742 0.297 4.871 1 93.75 260 ALA A CA 1
ATOM 1845 C C . ALA A 1 260 ? 11.57 1.273 4.848 1 93.75 260 ALA A C 1
ATOM 1847 O O . ALA A 1 260 ? 11.656 2.365 5.414 1 93.75 260 ALA A O 1
ATOM 1848 N N . SER A 1 261 ? 10.547 0.849 4.207 1 97 261 SER A N 1
ATOM 1849 C CA . SER A 1 261 ? 9.359 1.699 4.109 1 97 261 SER A CA 1
ATOM 1850 C C . SER A 1 261 ? 8.68 1.855 5.469 1 97 261 SER A C 1
ATOM 1852 O O . SER A 1 261 ? 8.211 2.941 5.809 1 97 261 SER A O 1
ATOM 1854 N N . ARG A 1 262 ? 8.609 0.794 6.188 1 97.12 262 ARG A N 1
ATOM 1855 C CA . ARG A 1 262 ? 8.031 0.882 7.523 1 97.12 262 ARG A CA 1
ATOM 1856 C C . ARG A 1 262 ? 8.812 1.856 8.398 1 97.12 262 ARG A C 1
ATOM 1858 O O . ARG A 1 262 ? 8.227 2.67 9.109 1 97.12 262 ARG A O 1
ATOM 1865 N N . VAL A 1 263 ? 10.086 1.756 8.352 1 95.94 263 VAL A N 1
ATOM 1866 C CA . VAL A 1 263 ? 10.953 2.645 9.117 1 95.94 263 VAL A CA 1
ATOM 1867 C C . VAL A 1 263 ? 10.711 4.094 8.695 1 95.94 263 VAL A C 1
ATOM 1869 O O . VAL A 1 263 ? 10.547 4.973 9.539 1 95.94 263 VAL A O 1
ATOM 1872 N N . LEU A 1 264 ? 10.695 4.301 7.418 1 97 264 LEU A N 1
ATOM 1873 C CA . LEU A 1 264 ? 10.492 5.641 6.875 1 97 264 LEU A CA 1
ATOM 1874 C C . LEU A 1 264 ? 9.18 6.238 7.383 1 97 264 LEU A C 1
ATOM 1876 O O . LEU A 1 264 ? 9.156 7.379 7.852 1 97 264 LEU A O 1
ATOM 1880 N N . LEU A 1 265 ? 8.141 5.477 7.379 1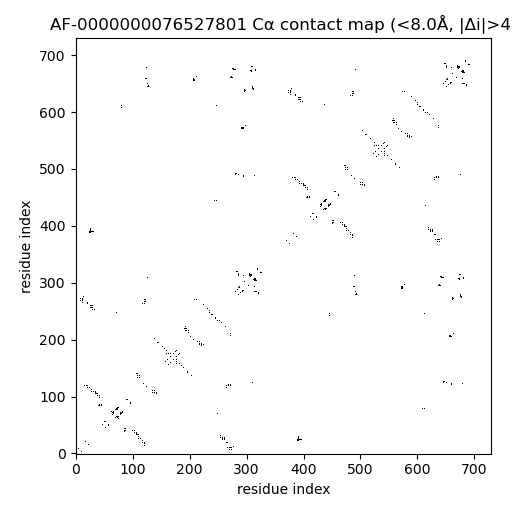 97.88 265 LEU A N 1
ATOM 1881 C CA . LEU A 1 265 ? 6.82 5.984 7.742 1 97.88 265 LEU A CA 1
ATOM 1882 C C . LEU A 1 265 ? 6.699 6.156 9.25 1 97.88 265 LEU A C 1
ATOM 1884 O O . LEU A 1 265 ? 6.027 7.074 9.727 1 97.88 265 LEU A O 1
ATOM 1888 N N . LEU A 1 266 ? 7.348 5.277 9.984 1 97.56 266 LEU A N 1
ATOM 1889 C CA . LEU A 1 266 ? 7.344 5.418 11.438 1 97.56 266 LEU A CA 1
ATOM 1890 C C . LEU A 1 266 ? 8.086 6.684 11.867 1 97.56 266 LEU A C 1
ATOM 1892 O O . LEU A 1 266 ? 7.625 7.406 12.75 1 97.56 266 LEU A O 1
ATOM 1896 N N . VAL A 1 267 ? 9.203 6.914 11.242 1 97.38 267 VAL A N 1
ATOM 1897 C CA . VAL A 1 267 ? 9.977 8.117 11.523 1 97.38 267 VAL A CA 1
ATOM 1898 C C . VAL A 1 267 ? 9.164 9.359 11.141 1 97.38 267 VAL A C 1
ATOM 1900 O O . VAL A 1 267 ? 9.172 10.359 11.859 1 97.38 267 VAL A O 1
ATOM 1903 N N . ALA A 1 268 ? 8.5 9.273 10.016 1 97.44 268 ALA A N 1
ATOM 1904 C CA . ALA A 1 268 ? 7.656 10.383 9.578 1 97.44 268 ALA A CA 1
ATOM 1905 C C . ALA A 1 268 ? 6.539 10.648 10.586 1 97.44 268 ALA A C 1
ATOM 1907 O O . ALA A 1 268 ? 6.246 11.805 10.906 1 97.44 268 ALA A O 1
ATOM 1908 N N . ALA A 1 269 ? 5.902 9.586 11.047 1 96.19 269 ALA A N 1
ATOM 1909 C CA . ALA A 1 269 ? 4.852 9.734 12.047 1 96.19 269 ALA A CA 1
ATOM 1910 C C . ALA A 1 269 ? 5.395 10.352 13.336 1 96.19 269 ALA A C 1
ATOM 1912 O O . ALA A 1 269 ? 4.727 11.172 13.961 1 96.19 269 ALA A O 1
ATOM 1913 N N . TRP A 1 270 ? 6.574 9.977 13.703 1 95.88 270 TRP A N 1
ATOM 1914 C CA . TRP A 1 270 ? 7.223 10.555 14.875 1 95.88 270 TRP A CA 1
ATOM 1915 C C . TRP A 1 270 ? 7.527 12.031 14.656 1 95.88 270 TRP A C 1
ATOM 1917 O O . TRP A 1 270 ? 7.332 12.852 15.555 1 95.88 270 TRP A O 1
ATOM 1927 N N . MET A 1 271 ? 7.98 12.336 13.508 1 96.06 271 MET A N 1
ATOM 1928 C CA . MET A 1 271 ? 8.336 13.711 13.141 1 96.06 271 MET A CA 1
ATOM 1929 C C . MET A 1 271 ? 7.098 14.602 13.141 1 96.06 271 MET A C 1
ATOM 1931 O O . MET A 1 271 ? 7.172 15.773 13.516 1 96.06 271 MET A O 1
ATOM 1935 N N . ALA A 1 272 ? 6.004 14.094 12.711 1 94.5 272 ALA A N 1
ATOM 1936 C CA . ALA A 1 272 ? 4.758 14.852 12.617 1 94.5 272 ALA A CA 1
ATOM 1937 C C . ALA A 1 272 ? 4.258 15.273 13.992 1 94.5 272 ALA A C 1
ATOM 1939 O O . ALA A 1 272 ? 3.574 16.297 14.133 1 94.5 272 ALA A O 1
ATOM 1940 N N . ASN A 1 273 ? 4.492 14.531 15.055 1 92.81 273 ASN A N 1
ATOM 1941 C CA . ASN A 1 273 ? 4.062 14.812 16.422 1 92.81 273 ASN A CA 1
ATOM 1942 C C . ASN A 1 273 ? 2.578 15.156 16.484 1 92.81 273 ASN A C 1
ATOM 1944 O O . ASN A 1 273 ? 2.203 16.219 17 1 92.81 273 ASN A O 1
ATOM 1948 N N . PRO A 1 274 ? 1.741 14.211 16 1 89.81 274 PRO A N 1
ATOM 1949 C CA . PRO A 1 274 ? 0.303 14.484 15.938 1 89.81 274 PRO A CA 1
ATOM 1950 C C . PRO A 1 274 ? -0.356 14.516 17.312 1 89.81 274 PRO A C 1
ATOM 1952 O O . PRO A 1 274 ? 0.125 13.867 18.25 1 89.81 274 PRO A O 1
ATOM 1955 N N . PRO A 1 275 ? -1.421 15.305 17.375 1 84.69 275 PRO A N 1
ATOM 1956 C CA . PRO A 1 275 ? -2.205 15.219 18.609 1 84.69 275 PRO A CA 1
ATOM 1957 C C . PRO A 1 275 ? -2.936 13.883 18.75 1 84.69 275 PRO A C 1
ATOM 1959 O O . PRO A 1 275 ? -3.1 13.164 17.766 1 84.69 275 PRO A O 1
ATOM 1962 N N . ARG A 1 276 ? -3.336 13.555 19.875 1 79.25 276 ARG A N 1
ATOM 1963 C CA . ARG A 1 276 ? -4.043 12.305 20.109 1 79.25 276 ARG A CA 1
ATOM 1964 C C . ARG A 1 276 ? -5.387 12.289 19.391 1 79.25 276 ARG A C 1
ATOM 1966 O O . ARG A 1 276 ? -6.137 13.266 19.438 1 79.25 276 ARG A O 1
ATOM 1973 N N . PRO A 1 277 ? -5.555 11.18 18.688 1 74.75 277 PRO A N 1
ATOM 1974 C CA . PRO A 1 277 ? -6.855 11.078 18.016 1 74.75 277 PRO A CA 1
ATOM 1975 C C . PRO A 1 277 ? -8.008 10.867 19 1 74.75 277 PRO A C 1
ATOM 1977 O O . PRO A 1 277 ? -7.793 10.352 20.109 1 74.75 277 PRO A O 1
ATOM 1980 N N . GLN A 1 278 ? -9.148 11.414 18.594 1 73.38 278 GLN A N 1
ATOM 1981 C CA . GLN A 1 278 ? -10.336 11.172 19.406 1 73.38 278 GLN A CA 1
ATOM 1982 C C . GLN A 1 278 ? -10.766 9.711 19.328 1 73.38 278 GLN A C 1
ATOM 1984 O O . GLN A 1 278 ? -10.922 9.156 18.234 1 73.38 278 GLN A O 1
ATOM 1989 N N . ALA A 1 279 ? -10.812 9.078 20.453 1 70.56 279 ALA A N 1
ATOM 1990 C CA . ALA A 1 279 ? -11.203 7.672 20.516 1 70.56 279 ALA A CA 1
ATOM 1991 C C . ALA A 1 279 ? -12.711 7.52 20.344 1 70.56 279 ALA A C 1
ATOM 1993 O O . ALA A 1 279 ? -13.484 8.359 20.797 1 70.56 279 ALA A O 1
ATOM 1994 N N . VAL A 1 280 ? -13.117 6.648 19.516 1 70.25 280 VAL A N 1
ATOM 1995 C CA . VAL A 1 280 ? -14.516 6.27 19.406 1 70.25 280 VAL A CA 1
ATOM 1996 C C . VAL A 1 280 ? -14.883 5.332 20.562 1 70.25 280 VAL A C 1
ATOM 1998 O O . VAL A 1 280 ? -14.383 4.211 20.641 1 70.25 280 VAL A O 1
ATOM 2001 N N . ASP A 1 281 ? -15.648 5.789 21.438 1 68.62 281 ASP A N 1
ATOM 2002 C CA . ASP A 1 281 ? -15.953 5.07 22.672 1 68.62 281 ASP A CA 1
ATOM 2003 C C . ASP A 1 281 ? -17.047 4.031 22.438 1 68.62 281 ASP A C 1
ATOM 2005 O O . ASP A 1 281 ? -17.094 3.01 23.141 1 68.62 281 ASP A O 1
ATOM 2009 N N . HIS A 1 282 ? -17.969 4.383 21.531 1 75.5 282 HIS A N 1
ATOM 2010 C CA . HIS A 1 282 ? -19.078 3.488 21.266 1 75.5 282 HIS A CA 1
ATOM 2011 C C . HIS A 1 282 ? -19.328 3.334 19.766 1 75.5 282 HIS A C 1
ATOM 2013 O O . HIS A 1 282 ? -19.266 4.312 19.016 1 75.5 282 HIS A O 1
ATOM 2019 N N . PRO A 1 283 ? -19.688 2.141 19.375 1 77.12 283 PRO A N 1
ATOM 2020 C CA . PRO A 1 283 ? -19.891 1.887 17.938 1 77.12 283 PRO A CA 1
ATOM 2021 C C . PRO A 1 283 ? -21.031 2.723 17.344 1 77.12 283 PRO A C 1
ATOM 2023 O O . PRO A 1 283 ? -21.031 2.986 16.141 1 77.12 283 PRO A O 1
ATOM 2026 N N . ASP A 1 284 ? -21.938 3.141 18.094 1 77 284 ASP A N 1
ATOM 2027 C CA . ASP A 1 284 ? -23.078 3.904 17.609 1 77 284 ASP A CA 1
ATOM 2028 C C . ASP A 1 284 ? -22.641 5.297 17.156 1 77 284 ASP A C 1
ATOM 2030 O O . ASP A 1 284 ? -23.344 5.938 16.359 1 77 284 ASP A O 1
ATOM 2034 N N . GLU A 1 285 ? -21.516 5.746 17.688 1 76.5 285 GLU A N 1
ATOM 2035 C CA . GLU A 1 285 ? -21.031 7.066 17.297 1 76.5 285 GLU A CA 1
ATOM 2036 C C . GLU A 1 285 ? -20.641 7.102 15.828 1 76.5 285 GLU A C 1
ATOM 2038 O O . GLU A 1 285 ? -20.562 8.172 15.219 1 76.5 285 GLU A O 1
ATOM 2043 N N . VAL A 1 286 ? -20.406 5.887 15.297 1 76.56 286 VAL A N 1
ATOM 2044 C CA . VAL A 1 286 ? -20.016 5.816 13.891 1 76.56 286 VAL A CA 1
ATOM 2045 C C . VAL A 1 286 ? -21.047 5 13.109 1 76.56 286 VAL A C 1
ATOM 2047 O O . VAL A 1 286 ? -20.766 4.516 12.016 1 76.56 286 VAL A O 1
ATOM 2050 N N . HIS A 1 287 ? -22.266 4.789 13.656 1 80.12 287 HIS A N 1
ATOM 2051 C CA . HIS A 1 287 ? -23.359 4.086 13.008 1 80.12 287 HIS A CA 1
ATOM 2052 C C . HIS A 1 287 ? -22.922 2.701 12.531 1 80.12 287 HIS A C 1
ATOM 2054 O O . HIS A 1 287 ? -23.234 2.297 11.414 1 80.12 287 HIS A O 1
ATOM 2060 N N . ALA A 1 288 ? -22.234 2.016 13.367 1 79.25 288 ALA A N 1
ATOM 2061 C CA . ALA A 1 288 ? -21.594 0.755 13 1 79.25 288 ALA A CA 1
ATOM 2062 C C . ALA A 1 288 ? -22.641 -0.328 12.719 1 79.25 288 ALA A C 1
ATOM 2064 O O . ALA A 1 288 ? -22.391 -1.239 11.922 1 79.25 288 ALA A O 1
ATOM 2065 N N . HIS A 1 289 ? -23.828 -0.237 13.273 1 80.12 289 HIS A N 1
ATOM 2066 C CA . HIS A 1 289 ? -24.797 -1.317 13.156 1 80.12 289 HIS A CA 1
ATOM 2067 C C . HIS A 1 289 ? -25.938 -0.937 12.219 1 80.12 289 HIS A C 1
ATOM 2069 O O . HIS A 1 289 ? -26.875 -1.723 12.008 1 80.12 289 HIS A O 1
ATOM 2075 N N . GLU A 1 290 ? -25.844 0.168 11.602 1 84.69 290 GLU A N 1
ATOM 2076 C CA . GLU A 1 290 ? -26.859 0.613 10.664 1 84.69 290 GLU A CA 1
ATOM 2077 C C . GLU A 1 290 ? -26.531 0.182 9.234 1 84.69 290 GLU A C 1
ATOM 2079 O O . GLU A 1 290 ? -25.406 -0.224 8.953 1 84.69 290 GLU A O 1
ATOM 2084 N N . ARG A 1 291 ? -27.609 0.146 8.469 1 90.19 291 ARG A N 1
ATOM 2085 C CA . ARG A 1 291 ? -27.453 -0.123 7.039 1 90.19 291 ARG A CA 1
ATOM 2086 C C . ARG A 1 291 ? -28.016 1.016 6.199 1 90.19 291 ARG A C 1
ATOM 2088 O O . ARG A 1 291 ? -29.234 1.241 6.184 1 90.19 291 ARG A O 1
ATOM 2095 N N . PRO A 1 292 ? -27.156 1.743 5.508 1 91 292 PRO A N 1
ATOM 2096 C CA . PRO A 1 292 ? -25.703 1.605 5.43 1 91 292 PRO A CA 1
ATOM 2097 C C . PRO A 1 292 ? -25 2.164 6.66 1 91 292 PRO A C 1
ATOM 2099 O O . PRO A 1 292 ? -25.609 2.832 7.488 1 91 292 PRO A O 1
ATOM 2102 N N . ASN A 1 293 ? -23.828 1.846 6.848 1 88.81 293 ASN A N 1
ATOM 2103 C CA . ASN A 1 293 ? -23.047 2.342 7.977 1 88.81 293 ASN A CA 1
ATOM 2104 C C . ASN A 1 293 ? -21.953 3.309 7.527 1 88.81 293 ASN A C 1
ATOM 2106 O O . ASN A 1 293 ? -20.938 3.457 8.203 1 88.81 293 ASN A O 1
ATOM 2110 N N . TYR A 1 294 ? -22.047 3.842 6.398 1 88.75 294 TYR A N 1
ATOM 2111 C CA . TYR A 1 294 ? -21.172 4.863 5.832 1 88.75 294 TYR A CA 1
ATOM 2112 C C . TYR A 1 294 ? -21.969 5.91 5.074 1 88.75 294 TYR A C 1
ATOM 2114 O O . TYR A 1 294 ? -23.188 5.754 4.879 1 88.75 294 TYR A O 1
ATOM 2122 N N . VAL A 1 295 ? -21.344 6.988 4.711 1 87.69 295 VAL A N 1
ATOM 2123 C CA . VAL A 1 295 ? -22.031 8.062 4.004 1 87.69 295 VAL A CA 1
ATOM 2124 C C . VAL A 1 295 ? -22.094 7.742 2.514 1 87.69 295 VAL A C 1
ATOM 2126 O O . VAL A 1 295 ? -21.078 7.422 1.896 1 87.69 295 VAL A O 1
ATOM 2129 N N . THR A 1 296 ? -23.25 7.754 2.014 1 90.81 296 THR A N 1
ATOM 2130 C CA . THR A 1 296 ? -23.438 7.383 0.616 1 90.81 296 THR A CA 1
ATOM 2131 C C . THR A 1 296 ? -24.578 8.18 -0.005 1 90.81 296 THR A C 1
ATOM 2133 O O . THR A 1 296 ? -25.531 8.562 0.688 1 90.81 296 THR A O 1
ATOM 2136 N N . LEU A 1 297 ? -24.531 8.398 -1.313 1 90.62 297 LEU A N 1
ATOM 2137 C CA . LEU A 1 297 ? -25.594 9.094 -2.049 1 90.62 297 LEU A CA 1
ATOM 2138 C C . LEU A 1 297 ? -26.797 8.188 -2.24 1 90.62 297 LEU A C 1
ATOM 2140 O O . LEU A 1 297 ? -27.906 8.664 -2.498 1 90.62 297 LEU A O 1
ATOM 2144 N N . SER A 1 298 ? -26.625 6.883 -2.172 1 90.81 298 SER A N 1
ATOM 2145 C CA . SER A 1 298 ? -27.719 5.93 -2.357 1 90.81 298 SER A CA 1
ATOM 2146 C C . SER A 1 298 ? -28.766 6.066 -1.266 1 90.81 298 SER A C 1
ATOM 2148 O O . SER A 1 298 ? -29.938 5.719 -1.47 1 90.81 298 SER A O 1
ATOM 2150 N N . VAL A 1 299 ? -28.375 6.531 -0.015 1 92.25 299 VAL A N 1
ATOM 2151 C CA . VAL A 1 299 ? -29.266 6.812 1.103 1 92.25 299 VAL A CA 1
ATOM 2152 C C . VAL A 1 299 ? -29.016 8.227 1.619 1 92.25 299 VAL A C 1
ATOM 2154 O O . VAL A 1 299 ? -28.219 8.43 2.531 1 92.25 299 VAL A O 1
ATOM 2157 N N . PRO A 1 300 ? -29.703 9.195 1.188 1 89 300 PRO A N 1
ATOM 2158 C CA . PRO A 1 300 ? -29.438 10.609 1.45 1 89 300 PRO A CA 1
ATOM 2159 C C . PRO A 1 300 ? -29.484 10.953 2.936 1 89 300 PRO A C 1
ATOM 2161 O O . PRO A 1 300 ? -28.906 11.953 3.363 1 89 300 PRO A O 1
ATOM 2164 N N . ALA A 1 301 ? -30.125 10.141 3.699 1 86.75 301 ALA A N 1
ATOM 2165 C CA . ALA A 1 301 ? -30.188 10.383 5.137 1 86.75 301 ALA A CA 1
ATOM 2166 C C . ALA A 1 301 ? -28.797 10.359 5.754 1 86.75 301 ALA A C 1
ATOM 2168 O O . ALA A 1 301 ? -28.547 11.008 6.777 1 86.75 301 ALA A O 1
ATOM 2169 N N . THR A 1 302 ? -27.875 9.688 5.105 1 88.69 302 THR A N 1
ATOM 2170 C CA . THR A 1 302 ? -26.516 9.555 5.648 1 88.69 302 THR A CA 1
ATOM 2171 C C . THR A 1 302 ? -25.703 10.828 5.398 1 88.69 302 THR A C 1
ATOM 2173 O O . THR A 1 302 ? -24.672 11.031 6.02 1 88.69 302 THR A O 1
ATOM 2176 N N . LEU A 1 303 ? -26.141 11.695 4.59 1 86.44 303 LEU A N 1
ATOM 2177 C CA . LEU A 1 303 ? -25.422 12.914 4.254 1 86.44 303 LEU A CA 1
ATOM 2178 C C . LEU A 1 303 ? -25.453 13.906 5.41 1 86.44 303 LEU A C 1
ATOM 2180 O O . LEU A 1 303 ? -24.672 14.859 5.441 1 86.44 303 LEU A O 1
ATOM 2184 N N . ALA A 1 304 ? -26.281 13.656 6.348 1 84.25 304 ALA A N 1
ATOM 2185 C CA . ALA A 1 304 ? -26.391 14.523 7.516 1 84.25 304 ALA A CA 1
ATOM 2186 C C . ALA A 1 304 ? -25.375 14.148 8.578 1 84.25 304 ALA A C 1
ATOM 2188 O O . ALA A 1 304 ? -25.141 14.914 9.523 1 84.25 304 ALA A O 1
ATOM 2189 N N . TRP A 1 305 ? -24.734 13.039 8.375 1 83.81 305 T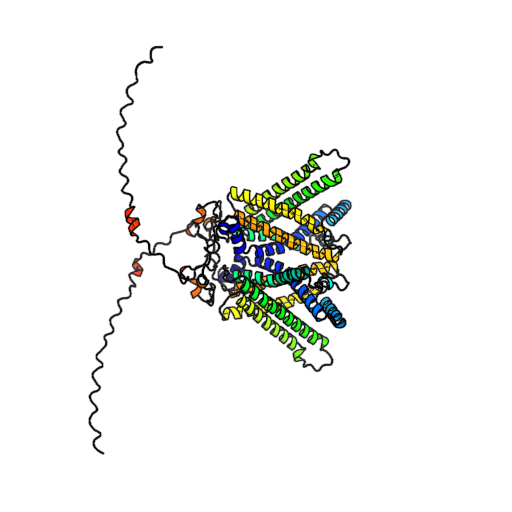RP A N 1
ATOM 2190 C CA . TRP A 1 305 ? -23.75 12.594 9.344 1 83.81 305 TRP A CA 1
ATOM 2191 C C . TRP A 1 305 ? -22.469 13.422 9.25 1 83.81 305 TRP A C 1
ATOM 2193 O O . TRP A 1 305 ? -22.109 13.891 8.164 1 83.81 305 TRP A O 1
ATOM 2203 N N . PRO A 1 306 ? -21.812 13.68 10.438 1 79.56 306 PRO A N 1
ATOM 2204 C CA . PRO A 1 306 ? -20.531 14.391 10.375 1 79.56 306 PRO A CA 1
ATOM 2205 C C . PRO A 1 306 ? -19.5 13.664 9.531 1 79.56 306 PRO A C 1
ATOM 2207 O O . PRO A 1 306 ? -19.328 12.453 9.656 1 79.56 306 PRO A O 1
ATOM 2210 N N . ARG A 1 307 ? -18.906 14.43 8.633 1 77.69 307 ARG A N 1
ATOM 2211 C CA . ARG A 1 307 ? -17.875 13.883 7.754 1 77.69 307 ARG A CA 1
ATOM 2212 C C . ARG A 1 307 ? -16.781 14.906 7.477 1 77.69 307 ARG A C 1
ATOM 2214 O O . ARG A 1 307 ? -17 16.109 7.652 1 77.69 307 ARG A O 1
ATOM 2221 N N . GLN A 1 308 ? -15.625 14.383 7.176 1 75.12 308 GLN A N 1
ATOM 2222 C CA . GLN A 1 308 ? -14.57 15.273 6.723 1 75.12 308 GLN A CA 1
ATOM 2223 C C . GLN A 1 308 ? -14.883 15.844 5.34 1 75.12 308 GLN A C 1
ATOM 2225 O O . GLN A 1 308 ? -15.164 15.094 4.402 1 75.12 308 GLN A O 1
ATOM 2230 N N . ALA A 1 309 ? -14.766 17.078 5.195 1 70.81 309 ALA A N 1
ATOM 2231 C CA . ALA A 1 309 ? -15.219 17.75 3.98 1 70.81 309 ALA A CA 1
ATOM 2232 C C . ALA A 1 309 ? -14.359 17.344 2.783 1 70.81 309 ALA A C 1
ATOM 2234 O O . ALA A 1 309 ? -14.875 17.109 1.691 1 70.81 309 ALA A O 1
ATOM 2235 N N . MET A 1 310 ? -13.117 17.156 3.014 1 69.75 310 MET A N 1
ATOM 2236 C CA . MET A 1 310 ? -12.195 16.953 1.899 1 69.75 310 MET A CA 1
ATOM 2237 C C . MET A 1 310 ? -12.234 15.508 1.426 1 69.75 310 MET A C 1
ATOM 2239 O O . MET A 1 310 ? -12.047 15.234 0.238 1 69.75 310 MET A O 1
ATOM 2243 N N . THR A 1 311 ? -12.516 14.594 2.289 1 72.44 311 THR A N 1
ATOM 2244 C CA . THR A 1 311 ? -12.398 13.188 1.926 1 72.44 311 THR A CA 1
ATOM 2245 C C . THR A 1 311 ? -13.773 12.523 1.91 1 72.44 311 THR A C 1
ATOM 2247 O O . THR A 1 311 ? -13.961 11.477 1.282 1 72.44 311 THR A O 1
ATOM 2250 N N . GLY A 1 312 ? -14.695 13.117 2.629 1 72 312 GLY A N 1
ATOM 2251 C CA . GLY A 1 312 ? -16 12.5 2.793 1 72 312 GLY A CA 1
ATOM 2252 C C . GLY A 1 312 ? -16.016 11.375 3.812 1 72 312 GLY A C 1
ATOM 2253 O O . GLY A 1 312 ? -17.016 10.672 3.963 1 72 312 GLY A O 1
ATOM 2254 N N . ASN A 1 313 ? -14.922 11.18 4.508 1 77.25 313 ASN A N 1
ATOM 2255 C CA . ASN A 1 313 ? -14.828 10.109 5.504 1 77.25 313 ASN A CA 1
ATOM 2256 C C . ASN A 1 313 ? -15.727 10.391 6.707 1 77.25 313 ASN A C 1
ATOM 2258 O O . ASN A 1 313 ? -15.836 11.539 7.152 1 77.25 313 ASN A O 1
ATOM 2262 N N . LEU A 1 314 ? -16.391 9.359 7.18 1 77.06 314 LEU A N 1
ATOM 2263 C CA . LEU A 1 314 ? -17.266 9.445 8.344 1 77.06 314 LEU A CA 1
ATOM 2264 C C . LEU A 1 314 ? -16.484 9.859 9.586 1 77.06 314 LEU A C 1
ATOM 2266 O O . LEU A 1 314 ? -15.367 9.383 9.812 1 77.06 314 LEU A O 1
ATOM 2270 N N . ASP A 1 315 ? -17.047 10.852 10.305 1 78.31 315 ASP A N 1
ATOM 2271 C CA . ASP A 1 315 ? -16.484 11.281 11.578 1 78.31 315 ASP A CA 1
ATOM 2272 C C . ASP A 1 315 ? -17.375 10.859 12.75 1 78.31 315 ASP A C 1
ATOM 2274 O O . ASP A 1 315 ? -18.547 10.523 12.547 1 78.31 315 ASP A O 1
ATOM 2278 N N . ALA A 1 316 ? -16.797 10.773 13.867 1 77.31 316 ALA A N 1
ATOM 2279 C CA . ALA A 1 316 ? -17.547 10.352 15.047 1 77.31 316 ALA A CA 1
ATOM 2280 C C . ALA A 1 316 ? -18.562 11.414 15.453 1 77.31 316 ALA A C 1
ATOM 2282 O O . ALA A 1 316 ? -18.281 12.617 15.398 1 77.31 316 ALA A O 1
ATOM 2283 N N . ASP A 1 317 ? -19.797 10.992 15.695 1 77.25 317 ASP A N 1
ATOM 2284 C CA . ASP A 1 317 ? -20.844 11.852 16.234 1 77.25 317 ASP A CA 1
ATOM 2285 C C . ASP A 1 317 ? -21.094 11.57 17.719 1 77.25 317 ASP A C 1
ATOM 2287 O O . ASP A 1 317 ? -21.797 10.617 18.062 1 77.25 317 ASP A O 1
ATOM 2291 N N . PRO A 1 318 ? -20.516 12.406 18.531 1 75.12 318 PRO A N 1
ATOM 2292 C CA . PRO A 1 318 ? -20.641 12.148 19.969 1 75.12 318 PRO A CA 1
ATOM 2293 C C . PRO A 1 318 ? -22.078 12.156 20.453 1 75.12 318 PRO A C 1
ATOM 2295 O O . PRO A 1 318 ? -22.391 11.586 21.5 1 75.12 318 PRO A O 1
ATOM 2298 N N . THR A 1 319 ? -23.016 12.789 19.703 1 74.81 319 THR A N 1
ATOM 2299 C CA . THR A 1 319 ? -24.406 12.867 20.109 1 74.81 319 THR A CA 1
ATOM 2300 C C . THR A 1 319 ? -25.078 11.5 20.016 1 74.81 319 THR A C 1
ATOM 2302 O O . THR A 1 319 ? -26.125 11.281 20.609 1 74.81 319 THR A O 1
ATOM 2305 N N . GLU A 1 320 ? -24.469 10.656 19.359 1 72.19 320 GLU A N 1
ATOM 2306 C CA . GLU A 1 320 ? -25.062 9.328 19.156 1 72.19 320 GLU A CA 1
ATOM 2307 C C . GLU A 1 320 ? -24.609 8.359 20.234 1 72.19 320 GLU A C 1
ATOM 2309 O O . GLU A 1 320 ? -25.031 7.199 20.25 1 72.19 320 GLU A O 1
ATOM 2314 N N . HIS A 1 321 ? -23.75 8.898 21.125 1 73.75 321 HIS A N 1
ATOM 2315 C CA . HIS A 1 321 ? -23.375 8.078 22.281 1 73.75 321 HIS A CA 1
ATOM 2316 C C . HIS A 1 321 ? -24.562 7.879 23.219 1 73.75 321 HIS A C 1
ATOM 2318 O O . HIS A 1 321 ? -25.297 8.828 23.516 1 73.75 321 HIS A O 1
ATOM 2324 N N . PRO A 1 322 ? -24.828 6.73 23.516 1 69.62 322 PRO A N 1
ATOM 2325 C CA . PRO A 1 322 ? -25.984 6.488 24.375 1 69.62 322 PRO A CA 1
ATOM 2326 C C . PRO A 1 322 ? -25.922 7.301 25.672 1 69.62 322 PRO A C 1
ATOM 2328 O O . PRO A 1 322 ? -26.969 7.676 26.219 1 69.62 322 PRO A O 1
ATOM 2331 N N . ASP A 1 323 ? -24.719 7.531 26.156 1 69.44 323 ASP A N 1
ATOM 2332 C CA . ASP A 1 323 ? -24.562 8.266 27.406 1 69.44 323 ASP A CA 1
ATOM 2333 C C . ASP A 1 323 ? -24.328 9.75 27.156 1 69.44 323 ASP A C 1
ATOM 2335 O O . ASP A 1 323 ? -23.781 10.453 28.016 1 69.44 323 ASP A O 1
ATOM 2339 N N . TYR A 1 324 ? -24.641 10.141 25.938 1 70.81 324 TYR A N 1
ATOM 2340 C CA . TYR A 1 324 ? -24.375 11.539 25.625 1 70.81 324 TYR A CA 1
ATOM 2341 C C . TYR A 1 324 ? -25.219 12.469 26.5 1 70.81 324 TYR A C 1
ATOM 2343 O O . TYR A 1 324 ? -26.438 12.305 26.578 1 70.81 324 TYR A O 1
ATOM 2351 N N . VAL A 1 325 ? -24.547 13.234 27.391 1 62.75 325 VAL A N 1
ATOM 2352 C CA . VAL A 1 325 ? -25.172 14.305 28.156 1 62.75 325 VAL A CA 1
ATOM 2353 C C . VAL A 1 325 ? -24.859 15.656 27.516 1 62.75 325 VAL A C 1
ATOM 2355 O O . VAL A 1 325 ? -23.703 16.031 27.391 1 62.75 325 VAL A O 1
ATOM 2358 N N . ALA A 1 326 ? -25.828 16.25 26.719 1 62.53 326 ALA A N 1
ATOM 2359 C CA . ALA A 1 326 ? -25.656 17.547 26.094 1 62.53 326 ALA A CA 1
ATOM 2360 C C . ALA A 1 326 ? -25 18.531 27.062 1 62.53 326 ALA A C 1
ATOM 2362 O O . ALA A 1 326 ? -25.328 18.547 28.25 1 62.53 326 ALA A O 1
ATOM 2363 N N . PRO A 1 327 ? -23.844 19.109 26.625 1 54 327 PRO A N 1
ATOM 2364 C CA . PRO A 1 327 ? -23.266 20.094 27.562 1 54 327 PRO A CA 1
ATOM 2365 C C . PRO A 1 327 ? -24.281 21.125 28.016 1 54 327 PRO A C 1
ATOM 2367 O O . PRO A 1 327 ? -25.203 21.484 27.266 1 54 327 PRO A O 1
ATOM 2370 N N . VAL A 1 328 ? -24.516 21.281 29.281 1 51.72 328 VAL A N 1
ATOM 2371 C CA . VAL A 1 328 ? -25.344 22.328 29.875 1 51.72 328 VAL A CA 1
ATOM 2372 C C . VAL A 1 328 ? -25 23.688 29.25 1 51.72 328 VAL A C 1
ATOM 2374 O O . VAL A 1 328 ? -23.828 24.047 29.172 1 51.72 328 VAL A O 1
ATOM 2377 N N . PRO A 1 329 ? -25.812 24.172 28.391 1 45.53 329 PRO A N 1
ATOM 2378 C CA . PRO A 1 329 ? -25.531 25.516 27.891 1 45.53 329 PRO A CA 1
ATOM 2379 C C . PRO A 1 329 ? -24.953 26.438 28.953 1 45.53 329 PRO A C 1
ATOM 2381 O O . PRO A 1 329 ? -25.453 26.484 30.078 1 45.53 329 PRO A O 1
ATOM 2384 N N . VAL A 1 330 ? -23.703 26.719 28.953 1 43.38 330 VAL A N 1
ATOM 2385 C CA . VAL A 1 330 ? -23.219 27.766 29.859 1 43.38 330 VAL A CA 1
ATOM 2386 C C . VAL A 1 330 ? -24.156 28.969 29.781 1 43.38 330 VAL A C 1
ATOM 2388 O O . VAL A 1 330 ? -24.438 29.484 28.703 1 43.38 330 VAL A O 1
ATOM 2391 N N . GLU A 1 331 ? -25.016 29.281 30.609 1 40.38 331 GLU A N 1
ATOM 2392 C CA . GLU A 1 331 ? -25.766 30.531 30.75 1 40.38 331 GLU A CA 1
ATOM 2393 C C . GLU A 1 331 ? -24.906 31.734 30.375 1 40.38 331 GLU A C 1
ATOM 2395 O O . GLU A 1 331 ? -23.75 31.828 30.797 1 40.38 331 GLU A O 1
ATOM 2400 N N . GLU A 1 332 ? -25.094 32.438 29.234 1 41.53 332 GLU A N 1
ATOM 2401 C CA . GLU A 1 332 ? -24.578 33.719 28.828 1 41.53 332 GLU A CA 1
ATOM 2402 C C . GLU A 1 332 ? -24.375 34.656 30.031 1 41.53 332 GLU A C 1
ATOM 2404 O O . GLU A 1 332 ? -24.094 35.844 29.875 1 41.53 332 GLU A O 1
ATOM 2409 N N . GLY A 1 333 ? -24.766 34.281 31.188 1 39.78 333 GLY A N 1
ATOM 2410 C CA . GLY A 1 333 ? -24.703 35.219 32.312 1 39.78 333 GLY A CA 1
ATOM 2411 C C . GLY A 1 333 ? -23.297 35.656 32.625 1 39.78 333 GLY A C 1
ATOM 2412 O O . GLY A 1 333 ? -23.094 36.656 33.312 1 39.78 333 GLY A O 1
ATOM 2413 N N . ALA A 1 334 ? -22.266 34.844 32.438 1 42.19 334 ALA A N 1
ATOM 2414 C CA . ALA A 1 334 ? -20.984 35.312 32.938 1 42.19 334 ALA A CA 1
ATOM 2415 C C . ALA A 1 334 ? -20.312 36.25 31.953 1 42.19 334 ALA A C 1
ATOM 2417 O O . ALA A 1 334 ? -19.281 36.875 32.25 1 42.19 334 ALA A O 1
ATOM 2418 N N . ALA A 1 335 ? -20.672 36.25 30.656 1 42.5 335 ALA A N 1
ATOM 2419 C CA . ALA A 1 335 ? -20.031 37.219 29.75 1 42.5 335 ALA A CA 1
ATOM 2420 C C . ALA A 1 335 ? -20.5 38.625 30.031 1 42.5 335 ALA A C 1
ATOM 2422 O O . ALA A 1 335 ? -19.922 39.594 29.516 1 42.5 335 ALA A O 1
ATOM 2423 N N . ARG A 1 336 ? -21.656 38.844 30.562 1 40.62 336 ARG A N 1
ATOM 2424 C CA . ARG A 1 336 ? -22.047 40.219 30.859 1 40.62 336 ARG A CA 1
ATOM 2425 C C . ARG A 1 336 ? -21.141 40.844 31.938 1 40.62 336 ARG A C 1
ATOM 2427 O O . ARG A 1 336 ? -21.094 42.062 32.094 1 40.62 336 ARG A O 1
ATOM 2434 N N . ALA A 1 337 ? -20.578 40.031 32.844 1 40.78 337 ALA A N 1
ATOM 2435 C CA . ALA A 1 337 ? -19.859 40.719 33.906 1 40.78 337 ALA A CA 1
ATOM 2436 C C . ALA A 1 337 ? -18.516 41.25 33.406 1 40.78 337 ALA A C 1
ATOM 2438 O O . ALA A 1 337 ? -17.891 42.094 34.062 1 40.78 337 ALA A O 1
ATOM 2439 N N . ALA A 1 338 ? -17.953 40.656 32.375 1 38.19 338 ALA A N 1
ATOM 2440 C CA . ALA A 1 338 ? -16.594 41.156 32.094 1 38.19 338 ALA A CA 1
ATOM 2441 C C . ALA A 1 338 ? -16.625 42.312 31.109 1 38.19 338 ALA A C 1
ATOM 2443 O O . ALA A 1 338 ? -16.156 42.188 29.984 1 38.19 338 ALA A O 1
ATOM 2444 N N . THR A 1 339 ? -17.828 42.906 30.875 1 38.03 339 THR A N 1
ATOM 2445 C CA . THR A 1 339 ? -17.688 44.188 30.156 1 38.03 339 THR A CA 1
ATOM 2446 C C . THR A 1 339 ? -16.625 45.062 30.812 1 38.03 339 THR A C 1
ATOM 2448 O O . THR A 1 339 ? -16.766 45.438 31.969 1 38.03 339 THR A O 1
ATOM 2451 N N . PRO A 1 340 ? -15.391 44.875 30.375 1 35.22 340 PRO A N 1
ATOM 2452 C CA . PRO A 1 340 ? -14.359 45.688 31.016 1 35.22 340 PRO A CA 1
ATOM 2453 C C . PRO A 1 340 ? -14.797 47.125 31.219 1 35.22 340 PRO A C 1
ATOM 2455 O O . PRO A 1 340 ? -15.594 47.656 30.438 1 35.22 340 PRO A O 1
ATOM 2458 N N . ALA A 1 341 ? -14.922 47.656 32.406 1 39.34 341 ALA A N 1
ATOM 2459 C CA . ALA A 1 341 ? -15.172 49.062 32.781 1 39.34 341 ALA A CA 1
ATOM 2460 C C . ALA A 1 341 ? -14.438 50 31.828 1 39.34 341 ALA A C 1
ATOM 2462 O O . ALA A 1 341 ? -13.352 49.688 31.344 1 39.34 341 ALA A O 1
ATOM 2463 N N . PRO A 1 342 ? -15.031 50.906 31.125 1 38.34 342 PRO A N 1
ATOM 2464 C CA . PRO A 1 342 ? -14.398 51.906 30.234 1 38.34 342 PRO A CA 1
ATOM 2465 C C . PRO A 1 342 ? -13.094 52.438 30.812 1 38.34 342 PRO A C 1
ATOM 2467 O O . PRO A 1 342 ? -12.992 52.688 32.031 1 38.34 342 PRO A O 1
ATOM 2470 N N . ASP A 1 343 ? -11.93 51.969 30.312 1 33.72 343 ASP A N 1
ATOM 2471 C CA . ASP A 1 343 ? -10.586 52.375 30.703 1 33.72 343 ASP A CA 1
ATOM 2472 C C . ASP A 1 343 ? -10.539 53.875 31.031 1 33.72 343 ASP A C 1
ATOM 2474 O O . ASP A 1 343 ? -10.977 54.719 30.234 1 33.72 343 ASP A O 1
ATOM 2478 N N . ALA A 1 344 ? -10.656 54.344 32.281 1 36.41 344 ALA A N 1
ATOM 2479 C CA . ALA A 1 344 ? -10.422 55.688 32.844 1 36.41 344 ALA A CA 1
ATOM 2480 C C . ALA A 1 344 ? -9.258 56.375 32.125 1 36.41 344 ALA A C 1
ATOM 2482 O O . ALA A 1 344 ? -8.242 55.75 31.828 1 36.41 344 ALA A O 1
ATOM 2483 N N . GLU A 1 345 ? -9.43 57.531 31.344 1 37.31 345 GLU A N 1
ATOM 2484 C CA . GLU A 1 345 ? -8.547 58.469 30.656 1 37.31 345 GLU A CA 1
ATOM 2485 C C . GLU A 1 345 ? -7.297 58.75 31.469 1 37.31 345 GLU A C 1
ATOM 2487 O O . GLU A 1 345 ? -7.391 59.062 32.656 1 37.31 345 GLU A O 1
ATOM 2492 N N . PRO A 1 346 ? -6.121 58.156 31.156 1 35.41 346 PRO A N 1
ATOM 2493 C CA . PRO A 1 346 ? -4.914 58.375 31.953 1 35.41 346 PRO A CA 1
ATOM 2494 C C . PRO A 1 346 ? -4.672 59.844 32.25 1 35.41 346 PRO A C 1
ATOM 2496 O O . PRO A 1 346 ? -4.828 60.688 31.344 1 35.41 346 PRO A O 1
ATOM 2499 N N . VAL A 1 347 ? -4.957 60.375 33.406 1 32.09 347 VAL A N 1
ATOM 2500 C CA . VAL A 1 347 ? -4.723 61.719 33.875 1 32.09 347 VAL A CA 1
ATOM 2501 C C . VAL A 1 347 ? -3.279 62.125 33.562 1 32.09 347 VAL A C 1
ATOM 2503 O O . VAL A 1 347 ? -2.344 61.406 33.938 1 32.09 347 VAL A O 1
ATOM 2506 N N . ARG A 1 348 ? -2.977 62.906 32.531 1 33.69 348 ARG A N 1
ATOM 2507 C CA . ARG A 1 348 ? -1.784 63.594 32.062 1 33.69 348 ARG A CA 1
ATOM 2508 C C . ARG A 1 348 ? -1.102 64.375 33.188 1 33.69 348 ARG A C 1
ATOM 2510 O O . ARG A 1 348 ? -1.547 65.438 33.562 1 33.69 348 ARG A O 1
ATOM 2517 N N . GLY A 1 349 ? -0.861 63.719 34.406 1 25.97 349 GLY A N 1
ATOM 2518 C CA . GLY A 1 349 ? -0.297 64.5 35.5 1 25.97 349 GLY A CA 1
ATOM 2519 C C . GLY A 1 349 ? 0.916 65.312 35.125 1 25.97 349 GLY A C 1
ATOM 2520 O O . GLY A 1 349 ? 1.555 65 34.094 1 25.97 349 GLY A O 1
ATOM 2521 N N . ALA A 1 350 ? 1.124 66.5 35.688 1 29.42 350 ALA A N 1
ATOM 2522 C CA . ALA A 1 350 ? 1.78 67.812 35.625 1 29.42 350 ALA A CA 1
ATOM 2523 C C . ALA A 1 350 ? 3.289 67.688 35.812 1 29.42 350 ALA A C 1
ATOM 2525 O O . ALA A 1 350 ? 3.818 67.938 36.906 1 29.42 350 ALA A O 1
ATOM 2526 N N . ALA A 1 351 ? 3.934 66.5 35.438 1 30.14 351 ALA A N 1
ATOM 2527 C CA . ALA A 1 351 ? 5.297 66.438 35.938 1 30.14 351 ALA A CA 1
ATOM 2528 C C . ALA A 1 351 ? 6.16 67.562 35.406 1 30.14 351 ALA A C 1
ATOM 2530 O O . ALA A 1 351 ? 6.871 67.375 34.406 1 30.14 351 ALA A O 1
ATOM 2531 N N . LYS A 1 352 ? 5.566 68.688 35 1 28.95 352 LYS A N 1
ATOM 2532 C CA . LYS A 1 352 ? 6.406 69.688 34.344 1 28.95 352 LYS A CA 1
ATOM 2533 C C . LYS A 1 352 ? 7.66 70 35.156 1 28.95 352 LYS A C 1
ATOM 2535 O O . LYS A 1 352 ? 8.641 70.5 34.625 1 28.95 352 LYS A O 1
ATOM 2540 N N . ARG A 1 353 ? 7.574 70 36.531 1 25.7 353 ARG A N 1
ATOM 2541 C CA . ARG A 1 353 ? 8.164 71.25 37.094 1 25.7 353 ARG A CA 1
ATOM 2542 C C . ARG A 1 353 ? 9.688 71.188 37.031 1 25.7 353 ARG A C 1
ATOM 2544 O O . ARG A 1 353 ? 10.359 72.188 37.062 1 25.7 353 ARG A O 1
ATOM 2551 N N . GLY A 1 354 ? 10.25 70 37.438 1 24.05 354 GLY A N 1
ATOM 2552 C CA . GLY A 1 354 ? 11.352 70.188 38.344 1 24.05 354 GLY A CA 1
ATOM 2553 C C . GLY A 1 354 ? 12.648 70.625 37.688 1 24.05 354 GLY A C 1
ATOM 2554 O O . GLY A 1 354 ? 13.719 70.562 38.281 1 24.05 354 GLY A O 1
ATOM 2555 N N . ARG A 1 355 ? 12.766 70.562 36.344 1 27.94 355 ARG A N 1
ATOM 2556 C CA . ARG A 1 355 ? 14.141 70.5 35.844 1 27.94 355 ARG A CA 1
ATOM 2557 C C . ARG A 1 355 ? 14.898 71.75 36.094 1 27.94 355 ARG A C 1
ATOM 2559 O O . ARG A 1 355 ? 15.898 72.062 35.438 1 27.94 355 ARG A O 1
ATOM 2566 N N . GLU A 1 356 ? 14.359 72.75 36.781 1 24.83 356 GLU A N 1
ATOM 2567 C CA . GLU A 1 356 ? 14.961 74.062 36.625 1 24.83 356 GLU A CA 1
ATOM 2568 C C . GLU A 1 356 ? 16.438 74.062 37.031 1 24.83 356 GLU A C 1
ATOM 2570 O O . GLU A 1 356 ? 17.25 74.75 36.438 1 24.83 356 GLU A O 1
ATOM 2575 N N . ALA A 1 357 ? 16.797 73.562 38.25 1 25.12 357 ALA A N 1
ATOM 2576 C CA . ALA A 1 357 ? 17.656 74.375 39.094 1 25.12 357 ALA A CA 1
ATOM 2577 C C . ALA A 1 357 ? 19.094 74.312 38.625 1 25.12 357 ALA A C 1
ATOM 2579 O O . ALA A 1 357 ? 19.859 75.25 38.844 1 25.12 357 ALA A O 1
ATOM 2580 N N . LEU A 1 358 ? 19.719 73.125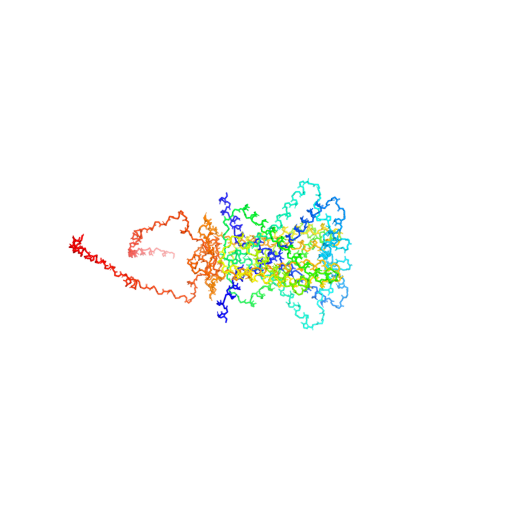 38.375 1 26.2 358 LEU A N 1
ATOM 2581 C CA . LEU A 1 358 ? 21.094 73 38.844 1 26.2 358 LEU A CA 1
ATOM 2582 C C . LEU A 1 358 ? 22.031 73.75 37.906 1 26.2 358 LEU A C 1
ATOM 2584 O O . LEU A 1 358 ? 22.344 73.25 36.812 1 26.2 358 LEU A O 1
ATOM 2588 N N . ASP A 1 359 ? 21.891 75.062 37.562 1 26.03 359 ASP A N 1
ATOM 2589 C CA . ASP A 1 359 ? 22.609 76 36.688 1 26.03 359 ASP A CA 1
ATOM 2590 C C . ASP A 1 359 ? 24.078 76.062 37.062 1 26.03 359 ASP A C 1
ATOM 2592 O O . ASP A 1 359 ? 24.922 76.438 36.25 1 26.03 359 ASP A O 1
ATOM 2596 N N . GLY A 1 360 ? 24.406 76.25 38.438 1 25.98 360 GLY A N 1
ATOM 2597 C CA . GLY A 1 360 ? 25.406 77.25 38.75 1 25.98 360 GLY A CA 1
ATOM 2598 C C . GLY A 1 360 ? 26.812 76.875 38.312 1 25.98 360 GLY A C 1
ATOM 2599 O O . GLY A 1 360 ? 27.531 77.688 37.75 1 25.98 360 GLY A O 1
ATOM 2600 N N . VAL A 1 361 ? 27.547 75.938 39.031 1 29.67 361 VAL A N 1
ATOM 2601 C CA . VAL A 1 361 ? 28.859 76.25 39.562 1 29.67 361 VAL A CA 1
ATOM 2602 C C . VAL A 1 361 ? 29.938 76.062 38.5 1 29.67 361 VAL A C 1
ATOM 2604 O O . VAL A 1 361 ? 31.078 76.5 38.688 1 29.67 361 VAL A O 1
ATOM 2607 N N . ALA A 1 362 ? 29.812 75.312 37.469 1 28.03 362 ALA A N 1
ATOM 2608 C CA . ALA A 1 362 ? 31.109 74.688 37.156 1 28.03 362 ALA A CA 1
ATOM 2609 C C . ALA A 1 362 ? 32.031 75.688 36.531 1 28.03 362 ALA A C 1
ATOM 2611 O O . ALA A 1 362 ? 33.062 75.375 35.969 1 28.03 362 ALA A O 1
ATOM 2612 N N . ASP A 1 363 ? 31.734 77 36.562 1 24.81 363 ASP A N 1
ATOM 2613 C CA . ASP A 1 363 ? 32.625 77.75 35.688 1 24.81 363 ASP A CA 1
ATOM 2614 C C . ASP A 1 363 ? 34.031 77.812 36.281 1 24.81 363 ASP A C 1
ATOM 2616 O O . ASP A 1 363 ? 34.875 78.562 35.844 1 24.81 363 ASP A O 1
ATOM 2620 N N . ASP A 1 364 ? 34.406 77.188 37.469 1 24.83 364 ASP A N 1
ATOM 2621 C CA . ASP A 1 364 ? 35.75 77.688 37.875 1 24.83 364 ASP A CA 1
ATOM 2622 C C . ASP A 1 364 ? 36.812 77.312 36.844 1 24.83 364 ASP A C 1
ATOM 2624 O O . ASP A 1 364 ? 37.781 78 36.656 1 24.83 364 ASP A O 1
ATOM 2628 N N . ARG A 1 365 ? 37.062 76.125 36.312 1 21.73 365 ARG A N 1
ATOM 2629 C CA . ARG A 1 365 ? 38.312 76.312 35.531 1 21.73 365 ARG A CA 1
ATOM 2630 C C . ARG A 1 365 ? 38.031 77.062 34.25 1 21.73 365 ARG A C 1
ATOM 2632 O O . ARG A 1 365 ? 37 76.875 33.625 1 21.73 365 ARG A O 1
ATOM 2639 N N . MET B 1 1 ? -16.125 17.797 -18.312 1 54.81 1 MET B N 1
ATOM 2640 C CA . MET B 1 1 ? -15.328 17.406 -17.141 1 54.81 1 MET B CA 1
ATOM 2641 C C . MET B 1 1 ? -16.172 17.406 -15.883 1 54.81 1 MET B C 1
ATOM 2643 O O . MET B 1 1 ? -16.078 16.5 -15.062 1 54.81 1 MET B O 1
ATOM 2647 N N . ASP B 1 2 ? -17.125 18.391 -15.906 1 64.12 2 ASP B N 1
ATOM 2648 C CA . ASP B 1 2 ? -18.016 18.516 -14.758 1 64.12 2 ASP B CA 1
ATOM 2649 C C . ASP B 1 2 ? -19.031 17.375 -14.711 1 64.12 2 ASP B C 1
ATOM 2651 O O . ASP B 1 2 ? -19.312 16.844 -13.641 1 64.12 2 ASP B O 1
ATOM 2655 N N . LEU B 1 3 ? -19.578 17 -15.891 1 64.12 3 LEU B N 1
ATOM 2656 C CA . LEU B 1 3 ? -20.562 15.922 -15.914 1 64.12 3 LEU B CA 1
ATOM 2657 C C . LEU B 1 3 ? -19.938 14.602 -15.492 1 64.12 3 LEU B C 1
ATOM 2659 O O . LEU B 1 3 ? -20.562 13.805 -14.781 1 64.12 3 LEU B O 1
ATOM 2663 N N . TYR B 1 4 ? -18.781 14.438 -15.969 1 67.38 4 TYR B N 1
ATOM 2664 C CA . TYR B 1 4 ? -18.031 13.234 -15.617 1 67.38 4 TYR B CA 1
ATOM 2665 C C . TYR B 1 4 ? -17.781 13.172 -14.117 1 67.38 4 TYR B C 1
ATOM 2667 O O . TYR B 1 4 ? -17.953 12.125 -13.484 1 67.38 4 TYR B O 1
ATOM 2675 N N . GLN B 1 5 ? -17.516 14.312 -13.633 1 70.69 5 GLN B N 1
ATOM 2676 C CA . GLN B 1 5 ? -17.203 14.367 -12.203 1 70.69 5 GLN B CA 1
ATOM 2677 C C . GLN B 1 5 ? -18.453 14.133 -11.359 1 70.69 5 GLN B C 1
ATOM 2679 O O . GLN B 1 5 ? -18.359 13.672 -10.219 1 70.69 5 GLN B O 1
ATOM 2684 N N . ARG B 1 6 ? -19.469 14.281 -12 1 77.44 6 ARG B N 1
ATOM 2685 C CA . ARG B 1 6 ? -20.719 14.094 -11.266 1 77.44 6 ARG B CA 1
ATOM 2686 C C . ARG B 1 6 ? -21.25 12.672 -11.438 1 77.44 6 ARG B C 1
ATOM 2688 O O . ARG B 1 6 ? -22.094 12.227 -10.664 1 77.44 6 ARG B O 1
ATOM 2695 N N . SER B 1 7 ? -20.703 12.055 -12.336 1 87.94 7 SER B N 1
ATOM 2696 C CA . SER B 1 7 ? -21.141 10.68 -12.555 1 87.94 7 SER B CA 1
ATOM 2697 C C . SER B 1 7 ? -20.641 9.758 -11.453 1 87.94 7 SER B C 1
ATOM 2699 O O . SER B 1 7 ? -19.719 10.102 -10.711 1 87.94 7 SER B O 1
ATOM 2701 N N . ARG B 1 8 ? -21.375 8.648 -11.305 1 90.38 8 ARG B N 1
ATOM 2702 C CA . ARG B 1 8 ? -21 7.68 -10.281 1 90.38 8 ARG B CA 1
ATOM 2703 C C . ARG B 1 8 ? -19.578 7.176 -10.492 1 90.38 8 ARG B C 1
ATOM 2705 O O . ARG B 1 8 ? -18.828 6.973 -9.531 1 90.38 8 ARG B O 1
ATOM 2712 N N . LEU B 1 9 ? -19.188 7.004 -11.797 1 91.25 9 LEU B N 1
ATOM 2713 C CA . LEU B 1 9 ? -17.844 6.551 -12.117 1 91.25 9 LEU B CA 1
ATOM 2714 C C . LEU B 1 9 ? -16.812 7.605 -11.734 1 91.25 9 LEU B C 1
ATOM 2716 O O . LEU B 1 9 ? -15.742 7.27 -11.219 1 91.25 9 LEU B O 1
ATOM 2720 N N . GLY B 1 10 ? -17.125 8.867 -12.062 1 90.69 10 GLY B N 1
ATOM 2721 C CA . GLY B 1 10 ? -16.219 9.945 -11.688 1 90.69 10 GLY B CA 1
ATOM 2722 C C . GLY B 1 10 ? -16.016 10.047 -10.188 1 90.69 10 GLY B C 1
ATOM 2723 O O . GLY B 1 10 ? -14.883 10.234 -9.727 1 90.69 10 GLY B O 1
ATOM 2724 N N . ARG B 1 11 ? -17.078 9.852 -9.5 1 90.5 11 ARG B N 1
ATOM 2725 C CA . ARG B 1 11 ? -17 9.914 -8.047 1 90.5 11 ARG B CA 1
ATOM 2726 C C . ARG B 1 11 ? -16.25 8.711 -7.484 1 90.5 11 ARG B C 1
ATOM 2728 O O . ARG B 1 11 ? -15.508 8.844 -6.508 1 90.5 11 ARG B O 1
ATOM 2735 N N . ALA B 1 12 ? -16.438 7.625 -8.117 1 93 12 ALA B N 1
ATOM 2736 C CA . ALA B 1 12 ? -15.727 6.426 -7.68 1 93 12 ALA B CA 1
ATOM 2737 C C . ALA B 1 12 ? -14.227 6.574 -7.898 1 93 12 ALA B C 1
ATOM 2739 O O . ALA B 1 12 ? -13.43 6.207 -7.035 1 93 12 ALA B O 1
ATOM 2740 N N . LEU B 1 13 ? -13.844 7.117 -9.031 1 91.75 13 LEU B N 1
ATOM 2741 C CA . LEU B 1 13 ? -12.43 7.32 -9.344 1 91.75 13 LEU B CA 1
ATOM 2742 C C . LEU B 1 13 ? -11.812 8.359 -8.406 1 91.75 13 LEU B C 1
ATOM 2744 O O . LEU B 1 13 ? -10.656 8.227 -8.008 1 91.75 13 LEU B O 1
ATOM 2748 N N . ALA B 1 14 ? -12.547 9.352 -8.07 1 87.88 14 ALA B N 1
ATOM 2749 C CA . ALA B 1 14 ? -12.078 10.359 -7.125 1 87.88 14 ALA B CA 1
ATOM 2750 C C . ALA B 1 14 ? -11.836 9.75 -5.746 1 87.88 14 ALA B C 1
ATOM 2752 O O . ALA B 1 14 ? -10.812 10.016 -5.109 1 87.88 14 ALA B O 1
ATOM 2753 N N . ARG B 1 15 ? -12.797 8.945 -5.348 1 90.31 15 ARG B N 1
ATOM 2754 C CA . ARG B 1 15 ? -12.641 8.25 -4.074 1 90.31 15 ARG B CA 1
ATOM 2755 C C . ARG B 1 15 ? -11.43 7.324 -4.102 1 90.31 15 ARG B C 1
ATOM 2757 O O . ARG B 1 15 ? -10.648 7.285 -3.148 1 90.31 15 ARG B O 1
ATOM 2764 N N . TYR B 1 16 ? -11.359 6.629 -5.176 1 93.62 16 TYR B N 1
ATOM 2765 C CA . TYR B 1 16 ? -10.234 5.723 -5.336 1 93.62 16 TYR B CA 1
ATOM 2766 C C . TYR B 1 16 ? -8.906 6.469 -5.215 1 93.62 16 TYR B C 1
ATOM 2768 O O . TYR B 1 16 ? -7.992 6.012 -4.531 1 93.62 16 TYR B O 1
ATOM 2776 N N . SER B 1 17 ? -8.781 7.598 -5.797 1 88.75 17 SER B N 1
ATOM 2777 C CA . SER B 1 17 ? -7.559 8.398 -5.777 1 88.75 17 SER B CA 1
ATOM 2778 C C . SER B 1 17 ? -7.324 9.023 -4.406 1 88.75 17 SER B C 1
ATOM 2780 O O . SER B 1 17 ? -6.215 8.969 -3.875 1 88.75 17 SER B O 1
ATOM 2782 N N . MET B 1 18 ? -8.328 9.508 -3.795 1 86.06 18 MET B N 1
ATOM 2783 C CA . MET B 1 18 ? -8.219 10.203 -2.514 1 86.06 18 MET B CA 1
ATOM 2784 C C . MET B 1 18 ? -7.879 9.227 -1.393 1 86.06 18 MET B C 1
ATOM 2786 O O . MET B 1 18 ? -7.172 9.578 -0.449 1 86.06 18 MET B O 1
ATOM 2790 N N . ALA B 1 19 ? -8.438 8.062 -1.567 1 89.5 19 ALA B N 1
ATOM 2791 C CA . ALA B 1 19 ? -8.188 7.051 -0.545 1 89.5 19 ALA B CA 1
ATOM 2792 C C . ALA B 1 19 ? -6.879 6.312 -0.812 1 89.5 19 ALA B C 1
ATOM 2794 O O . ALA B 1 19 ? -6.566 5.324 -0.142 1 89.5 19 ALA B O 1
ATOM 2795 N N . ARG B 1 20 ? -6.141 6.766 -1.81 1 92 20 ARG B N 1
ATOM 2796 C CA . ARG B 1 20 ? -4.832 6.211 -2.135 1 92 20 ARG B CA 1
ATOM 2797 C C . ARG B 1 20 ? -4.945 4.75 -2.564 1 92 20 ARG B C 1
ATOM 2799 O O . ARG B 1 20 ? -4.184 3.898 -2.102 1 92 20 ARG B O 1
ATOM 2806 N N . GLY B 1 21 ? -5.934 4.512 -3.408 1 94.56 21 GLY B N 1
ATOM 2807 C CA . GLY B 1 21 ? -6.234 3.156 -3.84 1 94.56 21 GLY B CA 1
ATOM 2808 C C . GLY B 1 21 ? -5.066 2.473 -4.523 1 94.56 21 GLY B C 1
ATOM 2809 O O . GLY B 1 21 ? -4.82 1.286 -4.305 1 94.56 21 GLY B O 1
ATOM 2810 N N . GLY B 1 22 ? -4.324 3.199 -5.352 1 94.5 22 GLY B N 1
ATOM 2811 C CA . GLY B 1 22 ? -3.174 2.625 -6.027 1 94.5 22 GLY B CA 1
ATOM 2812 C C . GLY B 1 22 ? -2.098 2.146 -5.074 1 94.5 22 GLY B C 1
ATOM 2813 O O . GLY B 1 22 ? -1.566 1.045 -5.23 1 94.5 22 GLY B O 1
ATOM 2814 N N . LEU B 1 23 ? -1.815 2.969 -4.137 1 94.81 23 LEU B N 1
ATOM 2815 C CA . LEU B 1 23 ? -0.806 2.627 -3.141 1 94.81 23 LEU B CA 1
ATOM 2816 C C . LEU B 1 23 ? -1.263 1.449 -2.285 1 94.81 23 LEU B C 1
ATOM 2818 O O . LEU B 1 23 ? -0.487 0.526 -2.027 1 94.81 23 LEU B O 1
ATOM 2822 N N . MET B 1 24 ? -2.51 1.423 -1.912 1 96.31 24 MET B N 1
ATOM 2823 C CA . MET B 1 24 ? -3.027 0.34 -1.08 1 96.31 24 MET B CA 1
ATOM 2824 C C . MET B 1 24 ? -3.082 -0.968 -1.862 1 96.31 24 MET B C 1
ATOM 2826 O O . MET B 1 24 ? -2.875 -2.043 -1.297 1 96.31 24 MET B O 1
ATOM 2830 N N . ALA B 1 25 ? -3.363 -0.816 -3.135 1 97.81 25 ALA B N 1
ATOM 2831 C CA . ALA B 1 25 ? -3.365 -2.014 -3.973 1 97.81 25 ALA B CA 1
ATOM 2832 C C . ALA B 1 25 ? -1.995 -2.684 -3.977 1 97.81 25 ALA B C 1
ATOM 2834 O O . ALA B 1 25 ? -1.898 -3.912 -3.975 1 97.81 25 ALA B O 1
ATOM 2835 N N . GLY B 1 26 ? -0.98 -1.843 -4.016 1 96.81 26 GLY B N 1
ATOM 2836 C CA . GLY B 1 26 ? 0.364 -2.385 -3.908 1 96.81 26 GLY B CA 1
ATOM 2837 C C . GLY B 1 26 ? 0.621 -3.088 -2.588 1 96.81 26 GLY B C 1
ATOM 2838 O O . GLY B 1 26 ? 1.288 -4.125 -2.549 1 96.81 26 GLY B O 1
ATOM 2839 N N . GLY B 1 27 ? 0.091 -2.502 -1.544 1 97.31 27 GLY B N 1
ATOM 2840 C CA . GLY B 1 27 ? 0.22 -3.143 -0.244 1 97.31 27 GLY B CA 1
ATOM 2841 C C . GLY B 1 27 ? -0.464 -4.496 -0.175 1 97.31 27 GLY B C 1
ATOM 2842 O O . GLY B 1 27 ? 0.07 -5.438 0.415 1 97.31 27 GLY B O 1
ATOM 2843 N N . ILE B 1 28 ? -1.589 -4.598 -0.778 1 96.81 28 ILE B N 1
ATOM 2844 C CA . ILE B 1 28 ? -2.312 -5.863 -0.832 1 96.81 28 ILE B CA 1
ATOM 2845 C C . ILE B 1 28 ? -1.516 -6.879 -1.647 1 96.81 28 ILE B C 1
ATOM 2847 O O . ILE B 1 28 ? -1.416 -8.047 -1.27 1 96.81 28 ILE B O 1
ATOM 2851 N N . ALA B 1 29 ? -0.952 -6.398 -2.734 1 96.56 29 ALA B N 1
ATOM 2852 C CA . ALA B 1 29 ? -0.156 -7.281 -3.586 1 96.56 29 ALA B CA 1
ATOM 2853 C C . ALA B 1 29 ? 1.053 -7.824 -2.83 1 96.56 29 ALA B C 1
ATOM 2855 O O . ALA B 1 29 ? 1.373 -9.016 -2.934 1 96.56 29 ALA B O 1
ATOM 2856 N N . TYR B 1 30 ? 1.684 -7.02 -2.084 1 96 30 TYR B N 1
ATOM 2857 C CA . TYR B 1 30 ? 2.822 -7.438 -1.274 1 96 30 TYR B CA 1
ATOM 2858 C C . TYR B 1 30 ? 2.414 -8.516 -0.276 1 96 30 TYR B C 1
ATOM 2860 O O . TYR B 1 30 ? 3.039 -9.578 -0.207 1 96 30 TYR B O 1
ATOM 2868 N N . THR B 1 31 ? 1.381 -8.234 0.474 1 94.75 31 THR B N 1
ATOM 2869 C CA . THR B 1 31 ? 0.908 -9.195 1.465 1 94.75 31 THR B CA 1
ATOM 2870 C C . THR B 1 31 ? 0.376 -10.453 0.787 1 94.75 31 THR B C 1
ATOM 2872 O O . THR B 1 31 ? 0.525 -11.555 1.312 1 94.75 31 THR B O 1
ATOM 2875 N N . GLY B 1 32 ? -0.234 -10.211 -0.305 1 94.31 32 GLY B N 1
ATOM 2876 C CA . GLY B 1 32 ? -0.76 -11.328 -1.068 1 94.31 32 GLY B CA 1
ATOM 2877 C C . GLY B 1 32 ? 0.313 -12.305 -1.517 1 94.31 32 GLY B C 1
ATOM 2878 O O . GLY B 1 32 ? 0.097 -13.516 -1.518 1 94.31 32 GLY B O 1
ATOM 2879 N N . LEU B 1 33 ? 1.443 -11.758 -1.918 1 91.5 33 LEU B N 1
ATOM 2880 C CA . LEU B 1 33 ? 2.553 -12.609 -2.326 1 91.5 33 LEU B CA 1
ATOM 2881 C C . LEU B 1 33 ? 2.932 -13.578 -1.21 1 91.5 33 LEU B C 1
ATOM 2883 O O . LEU B 1 33 ? 3.018 -14.789 -1.436 1 91.5 33 LEU B O 1
ATOM 2887 N N . PHE B 1 34 ? 3.029 -13.109 -0.021 1 90.56 34 PHE B N 1
ATOM 2888 C CA . PHE B 1 34 ? 3.398 -13.945 1.117 1 90.56 34 PHE B CA 1
ATOM 2889 C C . PHE B 1 34 ? 2.252 -14.867 1.506 1 90.56 34 PHE B C 1
ATOM 2891 O O . PHE B 1 34 ? 2.479 -16.016 1.919 1 90.56 34 PHE B O 1
ATOM 2898 N N . SER B 1 35 ? 1.128 -14.359 1.35 1 92.06 35 SER B N 1
ATOM 2899 C CA . SER B 1 35 ? -0.046 -15.164 1.671 1 92.06 35 SER B CA 1
ATOM 2900 C C . SER B 1 35 ? -0.16 -16.375 0.745 1 92.06 35 SER B C 1
ATOM 2902 O O . SER B 1 35 ? -0.476 -17.484 1.192 1 92.06 35 SER B O 1
ATOM 2904 N N . VAL B 1 36 ? 0.07 -16.156 -0.503 1 87.31 36 VAL B 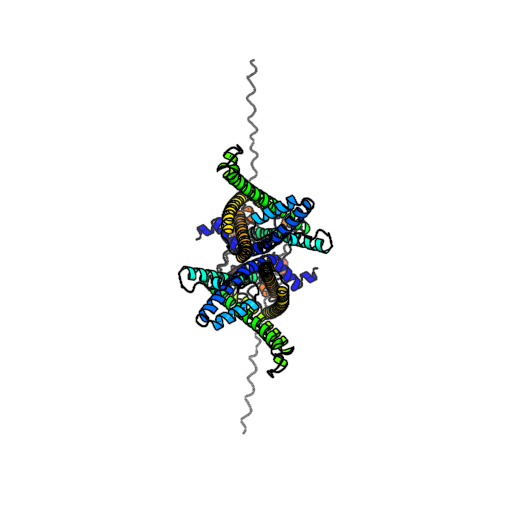N 1
ATOM 2905 C CA . VAL B 1 36 ? -0.002 -17.25 -1.464 1 87.31 36 VAL B CA 1
ATOM 2906 C C . VAL B 1 36 ? 1.057 -18.297 -1.131 1 87.31 36 VAL B C 1
ATOM 2908 O O . VAL B 1 36 ? 0.766 -19.5 -1.105 1 87.31 36 VAL B O 1
ATOM 2911 N N . PHE B 1 37 ? 2.236 -17.875 -0.826 1 83.5 37 PHE B N 1
ATOM 2912 C CA . PHE B 1 37 ? 3.312 -18.781 -0.475 1 83.5 37 PHE B CA 1
ATOM 2913 C C . PHE B 1 37 ? 2.963 -19.578 0.78 1 83.5 37 PHE B C 1
ATOM 2915 O O . PHE B 1 37 ? 3.158 -20.797 0.829 1 83.5 37 PHE B O 1
ATOM 2922 N N . SER B 1 38 ? 2.5 -18.875 1.691 1 87.75 38 SER B N 1
ATOM 2923 C CA . SER B 1 38 ? 2.131 -19.516 2.949 1 87.75 38 SER B CA 1
ATOM 2924 C C . SER B 1 38 ? 0.976 -20.5 2.756 1 87.75 38 SER B C 1
ATOM 2926 O O . SER B 1 38 ? 0.975 -21.578 3.332 1 87.75 38 SER B O 1
ATOM 2928 N N . THR B 1 39 ? 0.044 -20.109 2.002 1 86.5 39 THR B N 1
ATOM 2929 C CA . THR B 1 39 ? -1.11 -20.953 1.732 1 86.5 39 THR B CA 1
ATOM 2930 C C . THR B 1 39 ? -0.688 -22.219 0.999 1 86.5 39 THR B C 1
ATOM 2932 O O . THR B 1 39 ? -1.154 -23.312 1.321 1 86.5 39 THR B O 1
ATOM 2935 N N . LEU B 1 40 ? 0.189 -22.047 0.034 1 82.12 40 LEU B N 1
ATOM 2936 C CA . LEU B 1 40 ? 0.704 -23.203 -0.69 1 82.12 40 LEU B CA 1
ATOM 2937 C C . LEU B 1 40 ? 1.479 -24.125 0.243 1 82.12 40 LEU B C 1
ATOM 2939 O O . LEU B 1 40 ? 1.328 -25.344 0.178 1 82.12 40 LEU B O 1
ATOM 2943 N N . ALA B 1 41 ? 2.297 -23.531 1.053 1 80.06 41 ALA B N 1
ATOM 2944 C CA . ALA B 1 41 ? 3.08 -24.312 2.004 1 80.06 41 ALA B CA 1
ATOM 2945 C C . ALA B 1 41 ? 2.172 -25.109 2.938 1 80.06 41 ALA B C 1
ATOM 2947 O O . ALA B 1 41 ? 2.393 -26.297 3.164 1 80.06 41 ALA B O 1
ATOM 2948 N N . ILE B 1 42 ? 1.187 -24.469 3.406 1 81.19 42 ILE B N 1
ATOM 2949 C CA . ILE B 1 42 ? 0.234 -25.125 4.297 1 81.19 42 ILE B CA 1
ATOM 2950 C C . ILE B 1 42 ? -0.542 -26.203 3.535 1 81.19 42 ILE B C 1
ATOM 2952 O O . ILE B 1 42 ? -0.734 -27.312 4.039 1 81.19 42 ILE B O 1
ATOM 2956 N N . GLY B 1 43 ? -0.996 -25.875 2.383 1 79.38 43 GLY B N 1
ATOM 2957 C CA . GLY B 1 43 ? -1.739 -26.812 1.563 1 79.38 43 GLY B CA 1
ATOM 2958 C C . GLY B 1 43 ? -0.954 -28.078 1.238 1 79.38 43 GLY B C 1
ATOM 2959 O O . GLY B 1 43 ? -1.476 -29.188 1.352 1 79.38 43 GLY B O 1
ATOM 2960 N N . VAL B 1 44 ? 0.245 -27.891 0.916 1 74.5 44 VAL B N 1
ATOM 2961 C CA . VAL B 1 44 ? 1.101 -29.031 0.583 1 74.5 44 VAL B CA 1
ATOM 2962 C C . VAL B 1 44 ? 1.366 -29.859 1.835 1 74.5 44 VAL B C 1
ATOM 2964 O O . VAL B 1 44 ? 1.36 -31.094 1.782 1 74.5 44 VAL B O 1
ATOM 2967 N N . THR B 1 45 ? 1.638 -29.203 2.869 1 74.38 45 THR B N 1
ATOM 2968 C CA . THR B 1 45 ? 1.876 -29.891 4.133 1 74.38 45 THR B CA 1
ATOM 2969 C C . THR B 1 45 ? 0.671 -30.734 4.52 1 74.38 45 THR B C 1
ATOM 2971 O O . THR B 1 45 ? 0.824 -31.891 4.906 1 74.38 45 THR B O 1
ATOM 2974 N N . VAL B 1 46 ? -0.427 -30.203 4.438 1 75.38 46 VAL B N 1
ATOM 2975 C CA . VAL B 1 46 ? -1.658 -30.891 4.793 1 75.38 46 VAL B CA 1
ATOM 2976 C C . VAL B 1 46 ? -1.901 -32.031 3.814 1 75.38 46 VAL B C 1
ATOM 2978 O O . VAL B 1 46 ? -2.309 -33.125 4.215 1 75.38 46 VAL B O 1
ATOM 2981 N N . LEU B 1 47 ? -1.706 -31.781 2.588 1 74.5 47 LEU B N 1
ATOM 2982 C CA . LEU B 1 47 ? -1.888 -32.812 1.57 1 74.5 47 LEU B CA 1
ATOM 2983 C C . LEU B 1 47 ? -0.934 -33.969 1.802 1 74.5 47 LEU B C 1
ATOM 2985 O O . LEU B 1 47 ? -1.335 -35.156 1.711 1 74.5 47 LEU B O 1
ATOM 2989 N N . MET B 1 48 ? 0.264 -33.656 2.049 1 72.31 48 MET B N 1
ATOM 2990 C CA . MET B 1 48 ? 1.269 -34.688 2.287 1 72.31 48 MET B CA 1
ATOM 2991 C C . MET B 1 48 ? 0.947 -35.469 3.551 1 72.31 48 MET B C 1
ATOM 2993 O O . MET B 1 48 ? 1.156 -36.688 3.6 1 72.31 48 MET B O 1
ATOM 2997 N N . ALA B 1 49 ? 0.561 -34.688 4.477 1 71.25 49 ALA B N 1
ATOM 2998 C CA . ALA B 1 49 ? 0.159 -35.375 5.711 1 71.25 49 ALA B CA 1
ATOM 2999 C C . ALA B 1 49 ? -1.042 -36.281 5.477 1 71.25 49 ALA B C 1
ATOM 3001 O O . ALA B 1 49 ? -1.154 -37.344 6.094 1 71.25 49 ALA B O 1
ATOM 3002 N N . ALA B 1 50 ? -1.863 -35.812 4.617 1 71.38 50 ALA B N 1
ATOM 3003 C CA . ALA B 1 50 ? -3.074 -36.594 4.34 1 71.38 50 ALA B CA 1
ATOM 3004 C C . ALA B 1 50 ? -2.768 -37.781 3.465 1 71.38 50 ALA B C 1
ATOM 3006 O O . ALA B 1 50 ? -3.393 -38.844 3.611 1 71.38 50 ALA B O 1
ATOM 3007 N N . ILE B 1 51 ? -1.811 -37.5 2.484 1 68.12 51 ILE B N 1
ATOM 3008 C CA . ILE B 1 51 ? -1.45 -38.562 1.564 1 68.12 51 ILE B CA 1
ATOM 3009 C C . ILE B 1 51 ? -0.48 -39.531 2.248 1 68.12 51 ILE B C 1
ATOM 3011 O O . ILE B 1 51 ? -0.452 -40.719 1.935 1 68.12 51 ILE B O 1
ATOM 3015 N N . GLY B 1 52 ? 0.423 -38.875 3.174 1 59.62 52 GLY B N 1
ATOM 3016 C CA . GLY B 1 52 ? 1.41 -39.594 3.977 1 59.62 52 GLY B CA 1
ATOM 3017 C C . GLY B 1 52 ? 1.621 -41.031 3.541 1 59.62 52 GLY B C 1
ATOM 3018 O O . GLY B 1 52 ? 2.744 -41.406 3.232 1 59.62 52 GLY B O 1
ATOM 3019 N N . GLY B 1 53 ? 0.808 -41.875 3.74 1 56.09 53 GLY B N 1
ATOM 3020 C CA . GLY B 1 53 ? 1.121 -43.281 3.613 1 56.09 53 GLY B CA 1
ATOM 3021 C C . GLY B 1 53 ? 0.954 -43.812 2.199 1 56.09 53 GLY B C 1
ATOM 3022 O O . GLY B 1 53 ? 1.212 -44.969 1.931 1 56.09 53 GLY B O 1
ATOM 3023 N N . ARG B 1 54 ? 0.506 -43.031 1.2 1 61.81 54 ARG B N 1
ATOM 3024 C CA . ARG B 1 54 ? 0.251 -43.656 -0.095 1 61.81 54 ARG B CA 1
ATOM 3025 C C . ARG B 1 54 ? 1.138 -43.062 -1.177 1 61.81 54 ARG B C 1
ATOM 3027 O O . ARG B 1 54 ? 0.867 -41.938 -1.666 1 61.81 54 ARG B O 1
ATOM 3034 N N . PRO B 1 55 ? 2.238 -43.562 -1.542 1 61.62 55 PRO B N 1
ATOM 3035 C CA . PRO B 1 55 ? 3.246 -43.031 -2.465 1 61.62 55 PRO B CA 1
ATOM 3036 C C . PRO B 1 55 ? 2.658 -42.656 -3.82 1 61.62 55 PRO B C 1
ATOM 3038 O O . PRO B 1 55 ? 3.074 -41.656 -4.418 1 61.62 55 PRO B O 1
ATOM 3041 N N . ALA B 1 56 ? 1.684 -43.406 -4.254 1 58.94 56 ALA B N 1
ATOM 3042 C CA . ALA B 1 56 ? 1.129 -43.156 -5.582 1 58.94 56 ALA B CA 1
ATOM 3043 C C . ALA B 1 56 ? 0.412 -41.812 -5.625 1 58.94 56 ALA B C 1
ATOM 3045 O O . ALA B 1 56 ? 0.536 -41.062 -6.602 1 58.94 56 ALA B O 1
ATOM 3046 N N . LEU B 1 57 ? -0.25 -41.531 -4.656 1 60.5 57 LEU B N 1
ATOM 3047 C CA . LEU B 1 57 ? -1.019 -40.312 -4.613 1 60.5 57 LEU B CA 1
ATOM 3048 C C . LEU B 1 57 ? -0.097 -39.094 -4.473 1 60.5 57 LEU B C 1
ATOM 3050 O O . LEU B 1 57 ? -0.36 -38.031 -5.051 1 60.5 57 LEU B O 1
ATOM 3054 N N . ARG B 1 58 ? 0.973 -39.281 -3.775 1 62.03 58 ARG B N 1
ATOM 3055 C CA . ARG B 1 58 ? 1.966 -38.219 -3.639 1 62.03 58 ARG B CA 1
ATOM 3056 C C . ARG B 1 58 ? 2.551 -37.844 -4.996 1 62.03 58 ARG B C 1
ATOM 3058 O O . ARG B 1 58 ? 2.682 -36.656 -5.312 1 62.03 58 ARG B O 1
ATOM 3065 N N . ASP B 1 59 ? 2.832 -38.938 -5.715 1 62.09 59 ASP B N 1
ATOM 3066 C CA . ASP B 1 59 ? 3.42 -38.688 -7.031 1 62.09 59 ASP B CA 1
ATOM 3067 C C . ASP B 1 59 ? 2.426 -38.031 -7.965 1 62.09 59 ASP B C 1
ATOM 3069 O O . ASP B 1 59 ? 2.803 -37.156 -8.75 1 62.09 59 ASP B O 1
ATOM 3073 N N . ALA B 1 60 ? 1.222 -38.344 -7.824 1 59.56 60 ALA B N 1
ATOM 3074 C CA . ALA B 1 60 ? 0.185 -37.75 -8.672 1 59.56 60 ALA B CA 1
ATOM 3075 C C . ALA B 1 60 ? -0.025 -36.281 -8.352 1 59.56 60 ALA B C 1
ATOM 3077 O O . ALA B 1 60 ? -0.209 -35.469 -9.258 1 59.56 60 ALA B O 1
ATOM 3078 N N . VAL B 1 61 ? 0.045 -36.031 -7.184 1 61.03 61 VAL B N 1
ATOM 3079 C CA . VAL B 1 61 ? -0.164 -34.656 -6.738 1 61.03 61 VAL B CA 1
ATOM 3080 C C . VAL B 1 61 ? 1.002 -33.781 -7.191 1 61.03 61 VAL B C 1
ATOM 3082 O O . VAL B 1 61 ? 0.797 -32.656 -7.699 1 61.03 61 VAL B O 1
ATOM 3085 N N . ILE B 1 62 ? 2.154 -34.312 -7.051 1 59.5 62 ILE B N 1
ATOM 3086 C CA . ILE B 1 62 ? 3.352 -33.594 -7.457 1 59.5 62 ILE B CA 1
ATOM 3087 C C . ILE B 1 62 ? 3.316 -33.344 -8.961 1 59.5 62 ILE B C 1
ATOM 3089 O O . ILE B 1 62 ? 3.633 -32.25 -9.422 1 59.5 62 ILE B O 1
ATOM 3093 N N . SER B 1 63 ? 2.924 -34.344 -9.609 1 58.31 63 SER B N 1
ATOM 3094 C CA . SER B 1 63 ? 2.848 -34.219 -11.062 1 58.31 63 SER B CA 1
ATOM 3095 C C . SER B 1 63 ? 1.793 -33.188 -11.477 1 58.31 63 SER B C 1
ATOM 3097 O O . SER B 1 63 ? 1.99 -32.438 -12.438 1 58.31 63 SER B O 1
ATOM 3099 N N . SER B 1 64 ? 0.786 -33.094 -10.703 1 56.31 64 SER B N 1
ATOM 3100 C CA . SER B 1 64 ? -0.302 -32.156 -11 1 56.31 64 SER B CA 1
ATOM 3101 C C . SER B 1 64 ? 0.101 -30.719 -10.695 1 56.31 64 SER B C 1
ATOM 3103 O O . SER B 1 64 ? -0.205 -29.812 -11.469 1 56.31 64 SER B O 1
ATOM 3105 N N . ILE B 1 65 ? 0.644 -30.531 -9.641 1 56.75 65 ILE B N 1
ATOM 3106 C CA . ILE B 1 65 ? 1.094 -29.203 -9.25 1 56.75 65 ILE B CA 1
ATOM 3107 C C . ILE B 1 65 ? 2.125 -28.688 -10.258 1 56.75 65 ILE B C 1
ATOM 3109 O O . ILE B 1 65 ? 2.078 -27.531 -10.672 1 56.75 65 ILE B O 1
ATOM 3113 N N . ASP B 1 66 ? 3.055 -29.484 -10.609 1 55.41 66 ASP B N 1
ATOM 3114 C CA . ASP B 1 66 ? 4.094 -29.141 -11.57 1 55.41 66 ASP B CA 1
ATOM 3115 C C . ASP B 1 66 ? 3.486 -28.75 -12.922 1 55.41 66 ASP B C 1
ATOM 3117 O O . ASP B 1 66 ? 4 -27.875 -13.609 1 55.41 66 ASP B O 1
ATOM 3121 N N . SER B 1 67 ? 2.43 -29.422 -13.172 1 52.94 67 SER B N 1
ATOM 3122 C CA . SER B 1 67 ? 1.783 -29.141 -14.453 1 52.94 67 SER B CA 1
ATOM 3123 C C . SER B 1 67 ? 1.033 -27.812 -14.414 1 52.94 67 SER B C 1
ATOM 3125 O O . SER B 1 67 ? 0.932 -27.125 -15.43 1 52.94 67 SER B O 1
ATOM 3127 N N . THR B 1 68 ? 0.468 -27.5 -13.234 1 47.06 68 THR B N 1
ATOM 3128 C CA . THR B 1 68 ? -0.364 -26.312 -13.102 1 47.06 68 THR B CA 1
ATOM 3129 C C . THR B 1 68 ? 0.493 -25.078 -12.82 1 47.06 68 THR B C 1
ATOM 3131 O O . THR B 1 68 ? 0.179 -23.984 -13.281 1 47.06 68 THR B O 1
ATOM 3134 N N . LEU B 1 69 ? 1.44 -25.234 -12.039 1 47.22 69 LEU B N 1
ATOM 3135 C CA . LEU B 1 69 ? 2.307 -24.125 -11.68 1 47.22 69 LEU B CA 1
ATOM 3136 C C . LEU B 1 69 ? 3.75 -24.391 -12.094 1 47.22 69 LEU B C 1
ATOM 3138 O O . LEU B 1 69 ? 4.617 -24.578 -11.234 1 47.22 69 LEU B O 1
ATOM 3142 N N . PRO B 1 70 ? 3.938 -24.344 -13.422 1 47.62 70 PRO B N 1
ATOM 3143 C CA . PRO B 1 70 ? 5.301 -24.625 -13.875 1 47.62 70 PRO B CA 1
ATOM 3144 C C . PRO B 1 70 ? 6.316 -23.625 -13.336 1 47.62 70 PRO B C 1
ATOM 3146 O O . PRO B 1 70 ? 6.023 -22.422 -13.273 1 47.62 70 PRO B O 1
ATOM 3149 N N . GLY B 1 71 ? 7.414 -24.219 -12.648 1 50.66 71 GLY B N 1
ATOM 3150 C CA . GLY B 1 71 ? 8.523 -23.391 -12.188 1 50.66 71 GLY B CA 1
ATOM 3151 C C . GLY B 1 71 ? 8.406 -23 -10.727 1 50.66 71 GLY B C 1
ATOM 3152 O O . GLY B 1 71 ? 9.352 -22.453 -10.156 1 50.66 71 GLY B O 1
ATOM 3153 N N . VAL B 1 72 ? 7.16 -23.141 -10.234 1 53.78 72 VAL B N 1
ATOM 3154 C CA . VAL B 1 72 ? 7.031 -22.828 -8.82 1 53.78 72 VAL B CA 1
ATOM 3155 C C . VAL B 1 72 ? 7.484 -24.031 -7.984 1 53.78 72 VAL B C 1
ATOM 3157 O O . VAL B 1 72 ? 8.281 -23.875 -7.055 1 53.78 72 VAL B O 1
ATOM 3160 N N . VAL B 1 73 ? 6.996 -25.172 -8.328 1 52.16 73 VAL B N 1
ATOM 3161 C CA . VAL B 1 73 ? 7.383 -26.375 -7.594 1 52.16 73 VAL B CA 1
ATOM 3162 C C . VAL B 1 73 ? 8.539 -27.078 -8.312 1 52.16 73 VAL B C 1
ATOM 3164 O O . VAL B 1 73 ? 8.469 -27.312 -9.523 1 52.16 73 VAL B O 1
ATOM 3167 N N . ASP B 1 74 ? 9.656 -27.25 -7.613 1 52.44 74 ASP B N 1
ATOM 3168 C CA . ASP B 1 74 ? 10.828 -27.906 -8.188 1 52.44 74 ASP B CA 1
ATOM 3169 C C . ASP B 1 74 ? 10.672 -29.422 -8.156 1 52.44 74 ASP B C 1
ATOM 3171 O O . ASP B 1 74 ? 10.75 -30.047 -7.09 1 52.44 74 ASP B O 1
ATOM 3175 N N . THR B 1 75 ? 10.32 -30.094 -9.234 1 50.62 75 THR B N 1
ATOM 3176 C CA . THR B 1 75 ? 10.281 -31.547 -9.352 1 50.62 75 THR B CA 1
ATOM 3177 C C . THR B 1 75 ? 11.602 -32.094 -9.898 1 50.62 75 THR B C 1
ATOM 3179 O O . THR B 1 75 ? 11.672 -33.219 -10.352 1 50.62 75 THR B O 1
ATOM 3182 N N . GLY B 1 76 ? 12.617 -31.328 -9.797 1 53.56 76 GLY B N 1
ATOM 3183 C CA . GLY B 1 76 ? 13.906 -31.734 -10.336 1 53.56 76 GLY B CA 1
ATOM 3184 C C . GLY B 1 76 ? 14.414 -30.828 -11.438 1 53.56 76 GLY B C 1
ATOM 3185 O O . GLY B 1 76 ? 15.578 -30.906 -11.828 1 53.56 76 GLY B O 1
ATOM 3186 N N . ASP B 1 77 ? 13.5 -30.172 -12.008 1 49.56 77 ASP B N 1
ATOM 3187 C CA . ASP B 1 77 ? 13.93 -29.406 -13.18 1 49.56 77 ASP B CA 1
ATOM 3188 C C . ASP B 1 77 ? 14.086 -27.938 -12.852 1 49.56 77 ASP B C 1
ATOM 3190 O O . ASP B 1 77 ? 14.133 -27.094 -13.75 1 49.56 77 ASP B O 1
ATOM 3194 N N . GLY B 1 78 ? 14.125 -27.578 -11.484 1 51.38 78 GLY B N 1
ATOM 3195 C CA . GLY B 1 78 ? 14.516 -26.203 -11.188 1 51.38 78 GLY B CA 1
ATOM 3196 C C . GLY B 1 78 ? 13.352 -25.344 -10.734 1 51.38 78 GLY B C 1
ATOM 3197 O O . GLY B 1 78 ? 13.312 -24.141 -11.023 1 51.38 78 GLY B O 1
ATOM 3198 N N . GLY B 1 79 ? 12.383 -25.891 -10.102 1 51.5 79 GLY B N 1
ATOM 3199 C CA . GLY B 1 79 ? 11.258 -25.109 -9.625 1 51.5 79 GLY B CA 1
ATOM 3200 C C . GLY B 1 79 ? 11.578 -24.297 -8.391 1 51.5 79 GLY B C 1
ATOM 3201 O O . GLY B 1 79 ? 12.695 -24.359 -7.867 1 51.5 79 GLY B O 1
ATOM 3202 N N . LEU B 1 80 ? 10.672 -23.297 -8.047 1 54.34 80 LEU B N 1
ATOM 3203 C CA . LEU B 1 80 ? 10.883 -22.328 -6.98 1 54.34 80 LEU B CA 1
ATOM 3204 C C . LEU B 1 80 ? 10.969 -23.031 -5.625 1 54.34 80 LEU B C 1
ATOM 3206 O O . LEU B 1 80 ? 11.797 -22.656 -4.789 1 54.34 80 LEU B O 1
ATOM 3210 N N . VAL B 1 81 ? 10.039 -23.906 -5.316 1 56.38 81 VAL B N 1
ATOM 3211 C CA . VAL B 1 81 ? 9.961 -24.531 -4 1 56.38 81 VAL B CA 1
ATOM 3212 C C . VAL B 1 81 ? 9.883 -26.047 -4.156 1 56.38 81 VAL B C 1
ATOM 3214 O O . VAL B 1 81 ? 9.156 -26.562 -5.016 1 56.38 81 VAL B O 1
ATOM 3217 N N . THR B 1 82 ? 10.891 -26.766 -3.605 1 57.06 82 THR B N 1
ATOM 3218 C CA . THR B 1 82 ? 10.773 -28.219 -3.559 1 57.06 82 THR B CA 1
ATOM 3219 C C . THR B 1 82 ? 9.695 -28.641 -2.564 1 57.06 82 THR B C 1
ATOM 3221 O O . THR B 1 82 ? 9.422 -27.922 -1.597 1 57.06 82 THR B O 1
ATOM 3224 N N . ILE B 1 83 ? 9.008 -29.719 -2.826 1 53.44 83 ILE B N 1
ATOM 3225 C CA . ILE B 1 83 ? 7.98 -30.281 -1.963 1 53.44 83 ILE B CA 1
ATOM 3226 C C . ILE B 1 83 ? 8.531 -30.469 -0.551 1 53.44 83 ILE B C 1
ATOM 3228 O O . ILE B 1 83 ? 7.82 -30.266 0.434 1 53.44 83 ILE B O 1
ATOM 3232 N N . GLU B 1 84 ? 9.766 -30.766 -0.457 1 54.16 84 GLU B N 1
ATOM 3233 C CA . GLU B 1 84 ? 10.406 -30.969 0.839 1 54.16 84 GLU B CA 1
ATOM 3234 C C . GLU B 1 84 ? 10.477 -29.656 1.624 1 54.16 84 GLU B C 1
ATOM 3236 O O . GLU B 1 84 ? 10.359 -29.656 2.852 1 54.16 84 GLU B O 1
ATOM 3241 N N . GLN B 1 85 ? 10.539 -28.625 0.829 1 53.12 85 GLN B N 1
ATOM 3242 C CA . GLN B 1 85 ? 10.664 -27.328 1.471 1 53.12 85 GLN B CA 1
ATOM 3243 C C . GLN B 1 85 ? 9.305 -26.797 1.924 1 53.12 85 GLN B C 1
ATOM 3245 O O . GLN B 1 85 ? 9.227 -25.984 2.84 1 53.12 85 GLN B O 1
ATOM 3250 N N . LEU B 1 86 ? 8.352 -27.328 1.237 1 52.84 86 LEU B N 1
ATOM 3251 C CA . LEU B 1 86 ? 6.996 -26.906 1.588 1 52.84 86 LEU B CA 1
ATOM 3252 C C . LEU B 1 86 ? 6.434 -27.766 2.717 1 52.84 86 LEU B C 1
ATOM 3254 O O . LEU B 1 86 ? 5.469 -27.375 3.377 1 52.84 86 LEU B O 1
ATOM 3258 N N . THR B 1 87 ? 7.004 -29.031 2.916 1 52.38 87 THR B N 1
ATOM 3259 C CA . THR B 1 87 ? 6.504 -29.938 3.939 1 52.38 87 THR B CA 1
ATOM 3260 C C . THR B 1 87 ? 7.133 -29.625 5.297 1 52.38 87 THR B C 1
ATOM 3262 O O . THR B 1 87 ? 8.359 -29.578 5.422 1 52.38 87 THR B O 1
ATOM 3265 N N . LEU B 1 88 ? 6.387 -28.891 6.188 1 49.44 88 LEU B N 1
ATOM 3266 C CA . LEU B 1 88 ? 6.863 -28.797 7.562 1 49.44 88 LEU B CA 1
ATOM 3267 C C . LEU B 1 88 ? 7.219 -30.156 8.125 1 49.44 88 LEU B C 1
ATOM 3269 O O . LEU B 1 88 ? 6.512 -31.141 7.875 1 49.44 88 LEU B O 1
ATOM 3273 N N . ASP B 1 89 ? 8.492 -30.344 8.375 1 51.22 89 ASP B N 1
ATOM 3274 C CA . ASP B 1 89 ? 8.898 -31.625 8.945 1 51.22 89 ASP B CA 1
ATOM 3275 C C . ASP B 1 89 ? 7.836 -32.156 9.906 1 51.22 89 ASP B C 1
ATOM 3277 O O . ASP B 1 89 ? 7.18 -31.375 10.609 1 51.22 89 ASP B O 1
ATOM 3281 N N . SER B 1 90 ? 7.289 -33.344 9.617 1 54.88 90 SER B N 1
ATOM 3282 C CA . SER B 1 90 ? 6.332 -34.156 10.359 1 54.88 90 SER B CA 1
ATOM 3283 C C . SER B 1 90 ? 6.586 -34.094 11.859 1 54.88 90 SER B C 1
ATOM 3285 O O . SER B 1 90 ? 5.758 -34.531 12.656 1 54.88 90 SER B O 1
ATOM 3287 N N . ALA B 1 91 ? 7.844 -33.875 12.281 1 54.41 91 ALA B N 1
ATOM 3288 C CA . ALA B 1 91 ? 7.992 -33.938 13.734 1 54.41 91 ALA B CA 1
ATOM 3289 C C . ALA B 1 91 ? 7.465 -32.688 14.406 1 54.41 91 ALA B C 1
ATOM 3291 O O . ALA B 1 91 ? 7.887 -31.562 14.07 1 54.41 91 ALA B O 1
ATOM 3292 N N . LEU B 1 92 ? 6.195 -32.781 14.797 1 62.84 92 LEU B N 1
ATOM 3293 C CA . LEU B 1 92 ? 5.562 -31.734 15.594 1 62.84 92 LEU B CA 1
ATOM 3294 C C . LEU B 1 92 ? 6.504 -31.234 16.688 1 62.84 92 LEU B C 1
ATOM 3296 O O . LEU B 1 92 ? 6.711 -31.922 17.688 1 62.84 92 LEU B O 1
ATOM 3300 N N . ASN B 1 93 ? 7.531 -30.453 16.359 1 68.31 93 ASN B N 1
ATOM 3301 C CA . ASN B 1 93 ? 8.352 -29.797 17.359 1 68.31 93 ASN B CA 1
ATOM 3302 C C . ASN B 1 93 ? 8 -28.328 17.5 1 68.31 93 ASN B C 1
ATOM 3304 O O . ASN B 1 93 ? 7.18 -27.797 16.75 1 68.31 93 ASN B O 1
ATOM 3308 N N . ALA B 1 94 ? 8.477 -27.812 18.516 1 73.5 94 ALA B N 1
ATOM 3309 C CA . ALA B 1 94 ? 8.195 -26.406 18.828 1 73.5 94 ALA B CA 1
ATOM 3310 C C . ALA B 1 94 ? 8.461 -25.5 17.641 1 73.5 94 ALA B C 1
ATOM 3312 O O . ALA B 1 94 ? 7.699 -24.578 17.375 1 73.5 94 ALA B O 1
ATOM 3313 N N . GLY B 1 95 ? 9.43 -25.922 16.891 1 72.94 95 GLY B N 1
ATOM 3314 C CA . GLY B 1 95 ? 9.773 -25.141 15.719 1 72.94 95 GLY B CA 1
ATOM 3315 C C . GLY B 1 95 ? 8.734 -25.234 14.617 1 72.94 95 GLY B C 1
ATOM 3316 O O . GLY B 1 95 ? 8.383 -24.219 14.008 1 72.94 95 GLY B O 1
ATOM 3317 N N . SER B 1 96 ? 8.273 -26.391 14.523 1 76.19 96 SER B N 1
ATOM 3318 C CA . SER B 1 96 ? 7.273 -26.594 13.484 1 76.19 96 SER B CA 1
ATOM 3319 C C . SER B 1 96 ? 5.961 -25.906 13.844 1 76.19 96 SER B C 1
ATOM 3321 O O . SER B 1 96 ? 5.258 -25.391 12.961 1 76.19 96 SER B O 1
ATOM 3323 N N . ILE B 1 97 ? 5.711 -25.906 15.062 1 79.69 97 ILE B N 1
ATOM 3324 C CA . ILE B 1 97 ? 4.492 -25.234 15.508 1 79.69 97 ILE B CA 1
ATOM 3325 C C . ILE B 1 97 ? 4.602 -23.734 15.273 1 79.69 97 ILE B C 1
ATOM 3327 O O . ILE B 1 97 ? 3.678 -23.109 14.75 1 79.69 97 ILE B O 1
ATOM 3331 N N . VAL B 1 98 ? 5.699 -23.219 15.594 1 83.75 98 VAL B N 1
ATOM 3332 C CA . VAL B 1 98 ? 5.906 -21.781 15.422 1 83.75 98 VAL B CA 1
ATOM 3333 C C . VAL B 1 98 ? 5.879 -21.422 13.938 1 83.75 98 VAL B C 1
ATOM 3335 O O . VAL B 1 98 ? 5.242 -20.453 13.539 1 83.75 98 VAL B O 1
ATOM 3338 N N . ALA B 1 99 ? 6.473 -22.234 13.195 1 81.19 99 ALA B N 1
ATOM 3339 C CA . ALA B 1 99 ? 6.488 -22.016 11.75 1 81.19 99 ALA B CA 1
ATOM 3340 C C . ALA B 1 99 ? 5.078 -22.078 11.164 1 81.19 99 ALA B C 1
ATOM 3342 O O . ALA B 1 99 ? 4.719 -21.266 10.305 1 81.19 99 ALA B O 1
ATOM 3343 N N . GLY B 1 100 ? 4.375 -23.031 11.656 1 85.56 100 GLY B N 1
ATOM 3344 C CA . GLY B 1 100 ? 2.998 -23.172 11.211 1 85.56 100 GLY B CA 1
ATOM 3345 C C . GLY B 1 100 ? 2.137 -21.969 11.562 1 85.56 100 GLY B C 1
ATOM 3346 O O . GLY B 1 100 ? 1.345 -21.5 10.742 1 85.56 100 GLY B O 1
ATOM 3347 N N . LEU B 1 101 ? 2.387 -21.484 12.703 1 88.25 101 LEU B N 1
ATOM 3348 C CA . LEU B 1 101 ? 1.623 -20.312 13.156 1 88.25 101 LEU B CA 1
ATOM 3349 C C . LEU B 1 101 ? 1.988 -19.078 12.344 1 88.25 101 LEU B C 1
ATOM 3351 O O . LEU B 1 101 ? 1.117 -18.281 12.008 1 88.25 101 LEU B O 1
ATOM 3355 N N . VAL B 1 102 ? 3.184 -19 12 1 88.06 102 VAL B N 1
ATOM 3356 C CA . VAL B 1 102 ? 3.648 -17.859 11.211 1 88.06 102 VAL B CA 1
ATOM 3357 C C . VAL B 1 102 ? 3.078 -17.938 9.797 1 88.06 102 VAL B C 1
ATOM 3359 O O . VAL B 1 102 ? 2.631 -16.938 9.242 1 88.06 102 VAL B O 1
ATOM 3362 N N . LEU B 1 103 ? 3.088 -19.125 9.383 1 89.19 103 LEU B N 1
ATOM 3363 C CA . LEU B 1 103 ? 2.531 -19.344 8.047 1 89.19 103 LEU B CA 1
ATOM 3364 C C . LEU B 1 103 ? 1.038 -19.031 8.023 1 89.19 103 LEU B C 1
ATOM 3366 O O . LEU B 1 103 ? 0.546 -18.375 7.102 1 89.19 103 LEU B O 1
ATOM 3370 N N . LEU B 1 104 ? 0.4 -19.531 9.023 1 89.44 104 LEU B N 1
ATOM 3371 C CA . LEU B 1 104 ? -1.035 -19.281 9.102 1 89.44 104 LEU B CA 1
ATOM 3372 C C . LEU B 1 104 ? -1.327 -17.781 9.211 1 89.44 104 LEU B C 1
ATOM 3374 O O . LEU B 1 104 ? -2.223 -17.281 8.531 1 89.44 104 LEU B O 1
ATOM 3378 N N . TYR B 1 105 ? -0.584 -17.156 9.977 1 90.75 105 TYR B N 1
ATOM 3379 C CA . TYR B 1 105 ? -0.754 -15.711 10.109 1 90.75 105 TYR B CA 1
ATOM 3380 C C . TYR B 1 105 ? -0.511 -15.008 8.781 1 90.75 105 TYR B C 1
ATOM 3382 O O . TYR B 1 105 ? -1.265 -14.102 8.398 1 90.75 105 TYR B O 1
ATOM 3390 N N . SER B 1 106 ? 0.484 -15.375 8.133 1 91.19 106 SER B N 1
ATOM 3391 C CA . SER B 1 106 ? 0.815 -14.789 6.84 1 91.19 106 SER B CA 1
ATOM 3392 C C . SER B 1 106 ? -0.311 -14.992 5.832 1 91.19 106 SER B C 1
ATOM 3394 O O . SER B 1 106 ? -0.651 -14.086 5.074 1 91.19 106 SER B O 1
ATOM 3396 N N . ALA B 1 107 ? -0.819 -16.141 5.895 1 90.06 107 ALA B N 1
ATOM 3397 C CA . ALA B 1 107 ? -1.904 -16.469 4.973 1 90.06 107 ALA B CA 1
ATOM 3398 C C . ALA B 1 107 ? -3.137 -15.617 5.254 1 90.06 107 ALA B C 1
ATOM 3400 O O . ALA B 1 107 ? -3.725 -15.047 4.332 1 90.06 107 ALA B O 1
ATOM 3401 N N . VAL B 1 108 ? -3.416 -15.453 6.512 1 92 108 VAL B N 1
ATOM 3402 C CA . VAL B 1 108 ? -4.637 -14.766 6.934 1 92 108 VAL B CA 1
ATOM 3403 C C . VAL B 1 108 ? -4.441 -13.258 6.836 1 92 108 VAL B C 1
ATOM 3405 O O . VAL B 1 108 ? -5.414 -12.5 6.727 1 92 108 VAL B O 1
ATOM 3408 N N . SER B 1 109 ? -3.205 -12.82 6.812 1 92.56 109 SER B N 1
ATOM 3409 C CA . SER B 1 109 ? -2.9 -11.391 6.844 1 92.56 109 SER B CA 1
ATOM 3410 C C . SER B 1 109 ? -3.416 -10.688 5.594 1 92.56 109 SER B C 1
ATOM 3412 O O . SER B 1 109 ? -3.723 -9.492 5.629 1 92.56 109 SER B O 1
ATOM 3414 N N . LEU B 1 110 ? -3.549 -11.422 4.52 1 94.25 110 LEU B N 1
ATOM 3415 C CA . LEU B 1 110 ? -4.09 -10.852 3.287 1 94.25 110 LEU B CA 1
ATOM 3416 C C . LEU B 1 110 ? -5.5 -10.32 3.51 1 94.25 110 LEU B C 1
ATOM 3418 O O . LEU B 1 110 ? -5.828 -9.211 3.07 1 94.25 110 LEU B O 1
ATOM 3422 N N . MET B 1 111 ? -6.27 -11.07 4.219 1 93.44 111 MET B N 1
ATOM 3423 C CA . MET B 1 111 ? -7.645 -10.656 4.473 1 93.44 111 MET B CA 1
ATOM 3424 C C . MET B 1 111 ? -7.68 -9.414 5.363 1 93.44 111 MET B C 1
ATOM 3426 O O . MET B 1 111 ? -8.547 -8.555 5.199 1 93.44 111 MET B O 1
ATOM 3430 N N . GLY B 1 112 ? -6.75 -9.398 6.281 1 92.31 112 GLY B N 1
ATOM 3431 C CA . GLY B 1 112 ? -6.652 -8.203 7.109 1 92.31 112 GLY B CA 1
ATOM 3432 C C . GLY B 1 112 ? -6.348 -6.949 6.316 1 92.31 112 GLY B C 1
ATOM 3433 O O . GLY B 1 112 ? -6.973 -5.906 6.531 1 92.31 112 GLY B O 1
ATOM 3434 N N . THR B 1 113 ? -5.438 -7.078 5.398 1 94.5 113 THR B N 1
ATOM 3435 C CA . THR B 1 113 ? -5.059 -5.938 4.57 1 94.5 113 THR B CA 1
ATOM 3436 C C . THR B 1 113 ? -6.199 -5.551 3.633 1 94.5 113 THR B C 1
ATOM 3438 O O . THR B 1 113 ? -6.461 -4.367 3.42 1 94.5 113 THR B O 1
ATOM 3441 N N . ILE B 1 114 ? -6.871 -6.504 3.127 1 95.44 114 ILE B N 1
ATOM 3442 C CA . ILE B 1 114 ? -8.016 -6.25 2.262 1 95.44 114 ILE B CA 1
ATOM 3443 C C . ILE B 1 114 ? -9.102 -5.516 3.045 1 95.44 114 ILE B C 1
ATOM 3445 O O . ILE B 1 114 ? -9.703 -4.562 2.543 1 95.44 114 ILE B O 1
ATOM 3449 N N . ARG B 1 115 ? -9.289 -5.973 4.254 1 93.12 115 ARG B N 1
ATOM 3450 C CA . ARG B 1 115 ? -10.289 -5.34 5.109 1 93.12 115 ARG B CA 1
ATOM 3451 C C . ARG B 1 115 ? -9.984 -3.859 5.309 1 93.12 115 ARG B C 1
ATOM 3453 O O . ARG B 1 115 ? -10.875 -3.014 5.168 1 93.12 115 ARG B O 1
ATOM 3460 N N . ILE B 1 116 ? -8.766 -3.572 5.602 1 92.94 116 ILE B N 1
ATOM 3461 C CA . ILE B 1 116 ? -8.352 -2.193 5.844 1 92.94 116 ILE B CA 1
ATOM 3462 C C . ILE B 1 116 ? -8.57 -1.36 4.582 1 92.94 116 ILE B C 1
ATOM 3464 O O . ILE B 1 116 ? -9.141 -0.269 4.645 1 92.94 116 ILE B O 1
ATOM 3468 N N . ALA B 1 117 ? -8.18 -1.882 3.453 1 95.69 117 ALA B N 1
ATOM 3469 C CA . ALA B 1 117 ? -8.273 -1.155 2.191 1 95.69 117 ALA B CA 1
ATOM 3470 C C . ALA B 1 117 ? -9.734 -0.976 1.773 1 95.69 117 ALA B C 1
ATOM 3472 O O . ALA B 1 117 ? -10.117 0.085 1.274 1 95.69 117 ALA B O 1
ATOM 3473 N N . LEU B 1 118 ? -10.562 -1.994 1.981 1 95.25 118 LEU B N 1
ATOM 3474 C CA . LEU B 1 118 ? -11.969 -1.901 1.622 1 95.25 118 LEU B CA 1
ATOM 3475 C C . LEU B 1 118 ? -12.68 -0.848 2.467 1 95.25 118 LEU B C 1
ATOM 3477 O O . LEU B 1 118 ? -13.453 -0.043 1.943 1 95.25 118 LEU B O 1
ATOM 3481 N N . ARG B 1 119 ? -12.406 -0.849 3.715 1 92.44 119 ARG B N 1
ATOM 3482 C CA . ARG B 1 119 ? -13.039 0.118 4.605 1 92.44 119 ARG B CA 1
ATOM 3483 C C . ARG B 1 119 ? -12.633 1.543 4.242 1 92.44 119 ARG B C 1
ATOM 3485 O O . ARG B 1 119 ? -13.438 2.471 4.363 1 92.44 119 ARG B O 1
ATOM 3492 N N . ALA B 1 120 ? -11.43 1.667 3.818 1 91.94 120 ALA B N 1
ATOM 3493 C CA . ALA B 1 120 ? -10.977 2.979 3.363 1 91.94 120 ALA B CA 1
ATOM 3494 C C . ALA B 1 120 ? -11.789 3.455 2.164 1 91.94 120 ALA B C 1
ATOM 3496 O O . ALA B 1 120 ? -12.125 4.641 2.062 1 91.94 120 ALA B O 1
ATOM 3497 N N . MET B 1 121 ? -12.133 2.566 1.253 1 94.38 121 MET B N 1
ATOM 3498 C CA . MET B 1 121 ? -12.906 2.922 0.067 1 94.38 121 MET B CA 1
ATOM 3499 C C . MET B 1 121 ? -14.32 3.338 0.445 1 94.38 121 MET B C 1
ATOM 3501 O O . MET B 1 121 ? -14.953 4.121 -0.264 1 94.38 121 MET B O 1
ATOM 3505 N N . PHE B 1 122 ? -14.812 2.828 1.575 1 93.38 122 PHE B N 1
ATOM 3506 C CA . PHE B 1 122 ? -16.156 3.17 2.014 1 93.38 122 PHE B CA 1
ATOM 3507 C C . PHE B 1 122 ? -16.125 4.332 3 1 93.38 122 PHE B C 1
ATOM 3509 O O . PHE B 1 122 ? -17.156 4.68 3.59 1 93.38 122 PHE B O 1
ATOM 3516 N N . GLY B 1 123 ? -14.93 4.926 3.205 1 87.5 123 GLY B N 1
ATOM 3517 C CA . GLY B 1 123 ? -14.789 6.098 4.055 1 87.5 123 GLY B CA 1
ATOM 3518 C C . GLY B 1 123 ? -14.906 5.781 5.535 1 87.5 123 GLY B C 1
ATOM 3519 O O . GLY B 1 123 ? -15.352 6.617 6.32 1 87.5 123 GLY B O 1
ATOM 3520 N N . MET B 1 124 ? -14.578 4.574 5.867 1 85.06 124 MET B N 1
ATOM 3521 C CA . MET B 1 124 ? -14.664 4.141 7.262 1 85.06 124 MET B CA 1
ATOM 3522 C C . MET B 1 124 ? -13.289 4.141 7.918 1 85.06 124 MET B C 1
ATOM 3524 O O . MET B 1 124 ? -12.336 3.57 7.375 1 85.06 124 MET B O 1
ATOM 3528 N N . VAL B 1 125 ? -13.133 4.879 9.023 1 70.94 125 VAL B N 1
ATOM 3529 C CA . VAL B 1 125 ? -11.82 5.043 9.633 1 70.94 125 VAL B CA 1
ATOM 3530 C C . VAL B 1 125 ? -11.695 4.137 10.852 1 70.94 125 VAL B C 1
ATOM 3532 O O . VAL B 1 125 ? -10.617 3.607 11.133 1 70.94 125 VAL B O 1
ATOM 3535 N N . HIS B 1 126 ? -12.742 3.926 11.57 1 65.25 126 HIS B N 1
ATOM 3536 C CA . HIS B 1 126 ? -12.57 3.314 12.883 1 65.25 126 HIS B CA 1
ATOM 3537 C C . HIS B 1 126 ? -12.969 1.844 12.867 1 65.25 126 HIS B C 1
ATOM 3539 O O . HIS B 1 126 ? -13.898 1.458 12.148 1 65.25 126 HIS B O 1
ATOM 3545 N N . GLN B 1 127 ? -11.984 1.116 13.523 1 63.28 127 GLN B N 1
ATOM 3546 C CA . GLN B 1 127 ? -12.305 -0.29 13.742 1 63.28 127 GLN B CA 1
ATOM 3547 C C . GLN B 1 127 ? -12.859 -0.512 15.148 1 63.28 127 GLN B C 1
ATOM 3549 O O . GLN B 1 127 ? -12.289 -0.037 16.125 1 63.28 127 GLN B O 1
ATOM 3554 N N . THR B 1 128 ? -14.086 -0.921 15.234 1 60.28 128 THR B N 1
ATOM 3555 C CA . THR B 1 128 ? -14.703 -1.086 16.547 1 60.28 128 THR B CA 1
ATOM 3556 C C . THR B 1 128 ? -14.562 -2.523 17.031 1 60.28 128 THR B C 1
ATOM 3558 O O . THR B 1 128 ? -14.836 -2.818 18.203 1 60.28 128 THR B O 1
ATOM 3561 N N . ARG B 1 129 ? -13.992 -3.34 16.312 1 64.62 129 ARG B N 1
ATOM 3562 C CA . ARG B 1 129 ? -14.047 -4.742 16.703 1 64.62 129 ARG B CA 1
ATOM 3563 C C . ARG B 1 129 ? -12.742 -5.168 17.375 1 64.62 129 ARG B C 1
ATOM 3565 O O . ARG B 1 129 ? -11.703 -4.547 17.172 1 64.62 129 ARG B O 1
ATOM 3572 N N . GLY B 1 130 ? -12.953 -6.125 18.312 1 73.69 130 GLY B N 1
ATOM 3573 C CA . GLY B 1 130 ? -11.812 -6.684 19.016 1 73.69 130 GLY B CA 1
ATOM 3574 C C . GLY B 1 130 ? -10.891 -7.484 18.109 1 73.69 130 GLY B C 1
ATOM 3575 O O . GLY B 1 130 ? -11.297 -7.918 17.031 1 73.69 130 GLY B O 1
ATOM 3576 N N . PHE B 1 131 ? -9.711 -7.691 18.578 1 79.38 131 PHE B N 1
ATOM 3577 C CA . PHE B 1 131 ? -8.664 -8.359 17.797 1 79.38 131 PHE B CA 1
ATOM 3578 C C . PHE B 1 131 ? -9.062 -9.789 17.469 1 79.38 131 PHE B C 1
ATOM 3580 O O . PHE B 1 131 ? -8.914 -10.234 16.328 1 79.38 131 PHE B O 1
ATOM 3587 N N . VAL B 1 132 ? -9.602 -10.508 18.375 1 82.06 132 VAL B N 1
ATOM 3588 C CA . VAL B 1 132 ? -9.93 -11.922 18.219 1 82.06 132 VAL B CA 1
ATOM 3589 C C . VAL B 1 132 ? -11.055 -12.078 17.203 1 82.06 132 VAL B C 1
ATOM 3591 O O . VAL B 1 132 ? -11.016 -12.977 16.359 1 82.06 132 VAL B O 1
ATOM 3594 N N . THR B 1 133 ? -12.039 -11.242 17.25 1 84.19 133 THR B N 1
ATOM 3595 C CA . THR B 1 133 ? -13.172 -11.305 16.328 1 84.19 133 THR B CA 1
ATOM 3596 C C . THR B 1 133 ? -12.719 -11.008 14.898 1 84.19 133 THR B C 1
ATOM 3598 O O . THR B 1 133 ? -13.172 -11.656 13.953 1 84.19 133 THR B O 1
ATOM 3601 N N . ILE B 1 134 ? -11.75 -10.109 14.852 1 86.19 134 ILE B N 1
ATOM 3602 C CA . ILE B 1 134 ? -11.25 -9.727 13.539 1 86.19 134 ILE B CA 1
ATOM 3603 C C . ILE B 1 134 ? -10.445 -10.875 12.93 1 86.19 134 ILE B C 1
ATOM 3605 O O . ILE B 1 134 ? -10.609 -11.203 11.758 1 86.19 134 ILE B O 1
ATOM 3609 N N . GLN B 1 135 ? -9.719 -11.5 13.766 1 87.5 135 GLN B N 1
ATOM 3610 C CA . GLN B 1 135 ? -8.883 -12.586 13.281 1 87.5 135 GLN B CA 1
ATOM 3611 C C . GLN B 1 135 ? -9.727 -13.789 12.867 1 87.5 135 GLN B C 1
ATOM 3613 O O . GLN B 1 135 ? -9.438 -14.445 11.867 1 87.5 135 GLN B O 1
ATOM 3618 N N . ALA B 1 136 ? -10.742 -14.055 13.594 1 89.81 136 ALA B N 1
ATOM 3619 C CA . ALA B 1 136 ? -11.648 -15.141 13.258 1 89.81 136 ALA B CA 1
ATOM 3620 C C . ALA B 1 136 ? -12.383 -14.867 11.953 1 89.81 136 ALA B C 1
ATOM 3622 O O . ALA B 1 136 ? -12.539 -15.758 11.117 1 89.81 136 ALA B O 1
ATOM 3623 N N . ALA B 1 137 ? -12.766 -13.664 11.836 1 89.62 137 ALA B N 1
ATOM 3624 C CA . ALA B 1 137 ? -13.438 -13.273 10.602 1 89.62 137 ALA B CA 1
ATOM 3625 C C . ALA B 1 137 ? -12.5 -13.359 9.406 1 89.62 137 ALA B C 1
ATOM 3627 O O . ALA B 1 137 ? -12.891 -13.812 8.328 1 89.62 137 ALA B O 1
ATOM 3628 N N . ASN B 1 138 ? -11.273 -12.938 9.648 1 90.31 138 ASN B N 1
ATOM 3629 C CA . ASN B 1 138 ? -10.281 -13 8.586 1 90.31 138 ASN B CA 1
ATOM 3630 C C . ASN B 1 138 ? -9.984 -14.438 8.18 1 90.31 138 ASN B C 1
ATOM 3632 O O . ASN B 1 138 ? -9.852 -14.734 6.988 1 90.31 138 ASN B O 1
ATOM 3636 N N . LEU B 1 139 ? -9.922 -15.242 9.156 1 90.75 139 LEU B N 1
ATOM 3637 C CA . LEU B 1 139 ? -9.672 -16.656 8.883 1 90.75 139 LEU B CA 1
ATOM 3638 C C . LEU B 1 139 ? -10.82 -17.266 8.086 1 90.75 139 LEU B C 1
ATOM 3640 O O . LEU B 1 139 ? -10.586 -17.984 7.117 1 90.75 139 LEU B O 1
ATOM 3644 N N . LEU B 1 140 ? -12 -16.969 8.477 1 88.81 140 LEU B N 1
ATOM 3645 C CA . LEU B 1 140 ? -13.18 -17.484 7.785 1 88.81 140 LEU B CA 1
ATOM 3646 C C . LEU B 1 140 ? -13.211 -17.016 6.336 1 88.81 140 LEU B C 1
ATOM 3648 O O . LEU B 1 140 ? -13.43 -17.812 5.422 1 88.81 140 LEU B O 1
ATOM 3652 N N . CYS B 1 141 ? -12.977 -15.766 6.203 1 89.38 141 CYS B N 1
ATOM 3653 C CA . CYS B 1 141 ? -13 -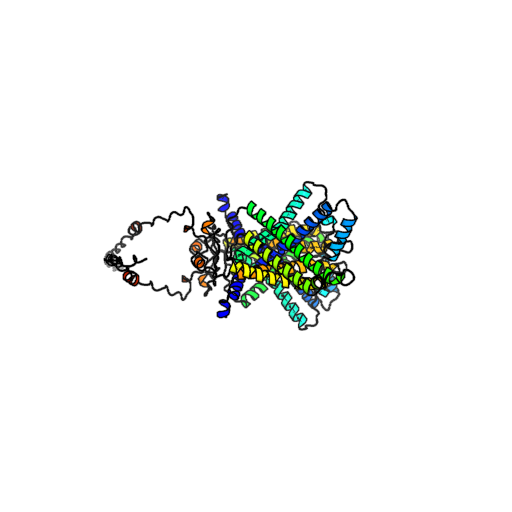15.203 4.859 1 89.38 141 CYS B CA 1
ATOM 3654 C C . CYS B 1 141 ? -11.891 -15.789 3.996 1 89.38 141 CYS B C 1
ATOM 3656 O O . CYS B 1 141 ? -12.094 -16.031 2.805 1 89.38 141 CYS B O 1
ATOM 3658 N N . PHE B 1 142 ? -10.781 -15.984 4.656 1 90 142 PHE B N 1
ATOM 3659 C CA . PHE B 1 142 ? -9.656 -16.578 3.934 1 90 142 PHE B CA 1
ATOM 3660 C C . PHE B 1 142 ? -10.008 -17.969 3.439 1 90 142 PHE B C 1
ATOM 3662 O O . PHE B 1 142 ? -9.758 -18.297 2.277 1 90 142 PHE B O 1
ATOM 3669 N N . VAL B 1 143 ? -10.578 -18.766 4.23 1 88.06 143 VAL B N 1
ATOM 3670 C CA . VAL B 1 143 ? -10.953 -20.141 3.891 1 88.06 143 VAL B CA 1
ATOM 3671 C C . VAL B 1 143 ? -11.992 -20.125 2.768 1 88.06 143 VAL B C 1
ATOM 3673 O O . VAL B 1 143 ? -11.891 -20.906 1.815 1 88.06 143 VAL B O 1
ATOM 3676 N N . VAL B 1 144 ? -12.891 -19.234 2.861 1 86.12 144 VAL B N 1
ATOM 3677 C CA . VAL B 1 144 ? -13.953 -19.156 1.86 1 86.12 144 VAL B CA 1
ATOM 3678 C C . VAL B 1 144 ? -13.359 -18.734 0.518 1 86.12 144 VAL B C 1
ATOM 3680 O O . VAL B 1 144 ? -13.695 -19.297 -0.523 1 86.12 144 VAL B O 1
ATOM 3683 N N . VAL B 1 145 ? -12.516 -17.734 0.595 1 86.38 145 VAL B N 1
ATOM 3684 C CA . VAL B 1 145 ? -11.891 -17.266 -0.632 1 86.38 145 VAL B CA 1
ATOM 3685 C C . VAL B 1 145 ? -11.055 -18.375 -1.252 1 86.38 145 VAL B C 1
ATOM 3687 O O . VAL B 1 145 ? -11.109 -18.609 -2.463 1 86.38 145 VAL B O 1
ATOM 3690 N N . MET B 1 146 ? -10.297 -19.062 -0.405 1 84.06 146 MET B N 1
ATOM 3691 C CA . MET B 1 146 ? -9.461 -20.172 -0.885 1 84.06 146 MET B CA 1
ATOM 3692 C C . MET B 1 146 ? -10.32 -21.25 -1.532 1 84.06 146 MET B C 1
ATOM 3694 O O . MET B 1 146 ? -9.984 -21.75 -2.605 1 84.06 146 MET B O 1
ATOM 3698 N N . THR B 1 147 ? -11.398 -21.594 -0.92 1 83.38 147 THR B N 1
ATOM 3699 C CA . THR B 1 147 ? -12.312 -22.594 -1.438 1 83.38 147 THR B CA 1
ATOM 3700 C C . THR B 1 147 ? -12.945 -22.141 -2.746 1 83.38 147 THR B C 1
ATOM 3702 O O . THR B 1 147 ? -13.125 -22.938 -3.672 1 83.38 147 THR B O 1
ATOM 3705 N N . ALA B 1 148 ? -13.289 -20.844 -2.775 1 82.56 148 ALA B N 1
ATOM 3706 C CA . ALA B 1 148 ? -13.891 -20.297 -3.982 1 82.56 148 ALA B CA 1
ATOM 3707 C C . ALA B 1 148 ? -12.914 -20.312 -5.148 1 82.56 148 ALA B C 1
ATOM 3709 O O . ALA B 1 148 ? -13.281 -20.641 -6.277 1 82.56 148 ALA B O 1
ATOM 3710 N N . VAL B 1 149 ? -11.695 -19.969 -4.855 1 76.12 149 VAL B N 1
ATOM 3711 C CA . VAL B 1 149 ? -10.664 -19.984 -5.887 1 76.12 149 VAL B CA 1
ATOM 3712 C C . VAL B 1 149 ? -10.461 -21.422 -6.395 1 76.12 149 VAL B C 1
ATOM 3714 O O . VAL B 1 149 ? -10.352 -21.641 -7.602 1 76.12 149 VAL B O 1
ATOM 3717 N N . LEU B 1 150 ? -10.398 -22.391 -5.5 1 76.5 150 LEU B N 1
ATOM 3718 C CA . LEU B 1 150 ? -10.25 -23.781 -5.875 1 76.5 150 LEU B CA 1
ATOM 3719 C C . LEU B 1 150 ? -11.453 -24.266 -6.672 1 76.5 150 LEU B C 1
ATOM 3721 O O . LEU B 1 150 ? -11.305 -25 -7.656 1 76.5 150 LEU B O 1
ATOM 3725 N N . ALA B 1 151 ? -12.594 -23.812 -6.266 1 77.12 151 ALA B N 1
ATOM 3726 C CA . ALA B 1 151 ? -13.828 -24.203 -6.953 1 77.12 151 ALA B CA 1
ATOM 3727 C C . ALA B 1 151 ? -13.859 -23.641 -8.367 1 77.12 151 ALA B C 1
ATOM 3729 O O . ALA B 1 151 ? -14.25 -24.328 -9.312 1 77.12 151 ALA B O 1
ATOM 373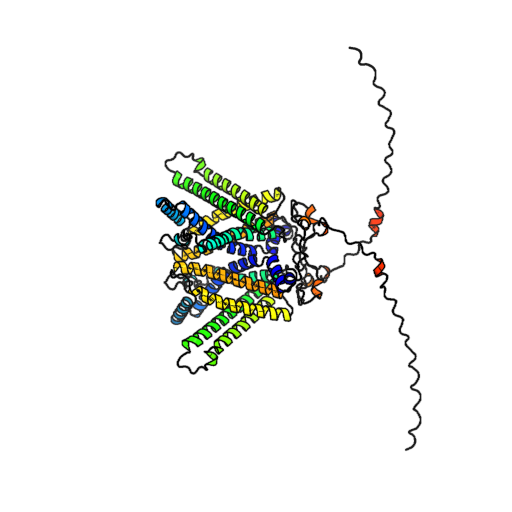0 N N . THR B 1 152 ? -13.453 -22.375 -8.492 1 72.88 152 THR B N 1
ATOM 3731 C CA . THR B 1 152 ? -13.461 -21.766 -9.812 1 72.88 152 THR B CA 1
ATOM 3732 C C . THR B 1 152 ? -12.352 -22.328 -10.688 1 72.88 152 THR B C 1
ATOM 3734 O O . THR B 1 152 ? -12.523 -22.484 -11.898 1 72.88 152 THR B O 1
ATOM 3737 N N . ALA B 1 153 ? -11.266 -22.672 -10.055 1 65.12 153 ALA B N 1
ATOM 3738 C CA . ALA B 1 153 ? -10.18 -23.297 -10.797 1 65.12 153 ALA B CA 1
ATOM 3739 C C . ALA B 1 153 ? -10.602 -24.672 -11.312 1 65.12 153 ALA B C 1
ATOM 3741 O O . ALA B 1 153 ? -10.305 -25.031 -12.461 1 65.12 153 ALA B O 1
ATOM 3742 N N . VAL B 1 154 ? -11.211 -25.422 -10.508 1 65.81 154 VAL B N 1
ATOM 3743 C CA . VAL B 1 154 ? -11.688 -26.75 -10.883 1 65.81 154 VAL B CA 1
ATOM 3744 C C . VAL B 1 154 ? -12.75 -26.641 -11.969 1 65.81 154 VAL B C 1
ATOM 3746 O O . VAL B 1 154 ? -12.773 -27.438 -12.914 1 65.81 154 VAL B O 1
ATOM 3749 N N . SER B 1 155 ? -13.562 -25.641 -11.781 1 63.75 155 SER B N 1
ATOM 3750 C CA . SER B 1 155 ? -14.602 -25.438 -12.773 1 63.75 155 SER B CA 1
ATOM 3751 C C . SER B 1 155 ? -14.008 -25.062 -14.133 1 63.75 155 SER B C 1
ATOM 3753 O O . SER B 1 155 ? -14.516 -25.484 -15.172 1 63.75 155 SER B O 1
ATOM 3755 N N . SER B 1 156 ? -12.945 -24.344 -14.023 1 60.62 156 SER B N 1
ATOM 3756 C CA . SER B 1 156 ? -12.273 -23.953 -15.258 1 60.62 156 SER B CA 1
ATOM 3757 C C . SER B 1 156 ? -11.562 -25.125 -15.906 1 60.62 156 SER B C 1
ATOM 3759 O O . SER B 1 156 ? -11.578 -25.281 -17.125 1 60.62 156 SER B O 1
ATOM 3761 N N . VAL B 1 157 ? -10.93 -25.953 -15.078 1 55.78 157 VAL B N 1
ATOM 3762 C CA . VAL B 1 157 ? -10.258 -27.141 -15.578 1 55.78 157 VAL B CA 1
ATOM 3763 C C . VAL B 1 157 ? -11.297 -28.156 -16.078 1 55.78 157 VAL B C 1
ATOM 3765 O O . VAL B 1 157 ? -11.109 -28.781 -17.125 1 55.78 157 VAL B O 1
ATOM 3768 N N . ALA B 1 158 ? -12.297 -28.266 -15.227 1 54.28 158 ALA B N 1
ATOM 3769 C CA . ALA B 1 158 ? -13.352 -29.203 -15.625 1 54.28 158 ALA B CA 1
ATOM 3770 C C . ALA B 1 158 ? -13.93 -28.828 -16.984 1 54.28 158 ALA B C 1
ATOM 3772 O O . ALA B 1 158 ? -14.203 -29.688 -17.812 1 54.28 158 ALA B O 1
ATOM 3773 N N . THR B 1 159 ? -14.016 -27.531 -17.141 1 53.25 159 THR B N 1
ATOM 3774 C CA . THR B 1 159 ? -14.516 -27.094 -18.438 1 53.25 159 THR B CA 1
ATOM 3775 C C . THR B 1 159 ? -13.484 -27.344 -19.531 1 53.25 159 THR B C 1
ATOM 3777 O O . THR B 1 159 ? -13.828 -27.734 -20.656 1 53.25 159 THR B O 1
ATOM 3780 N N . SER B 1 160 ? -12.234 -27.156 -19.109 1 52.72 160 SER B N 1
ATOM 3781 C CA . SER B 1 160 ? -11.195 -27.391 -20.109 1 52.72 160 SER B CA 1
ATOM 3782 C C . SER B 1 160 ? -11.031 -28.891 -20.391 1 52.72 160 SER B C 1
ATOM 3784 O O . SER B 1 160 ? -10.828 -29.281 -21.547 1 52.72 160 SER B O 1
ATOM 3786 N N . LEU B 1 161 ? -10.969 -29.625 -19.281 1 48.78 161 LEU B N 1
ATOM 3787 C CA . LEU B 1 161 ? -10.852 -31.062 -19.469 1 48.78 161 LEU B CA 1
ATOM 3788 C C . LEU B 1 161 ? -12.07 -31.625 -20.172 1 48.78 161 LEU B C 1
ATOM 3790 O O . LEU B 1 161 ? -11.945 -32.531 -21.016 1 48.78 161 LEU B O 1
ATOM 3794 N N . LEU B 1 162 ? -13.203 -31.172 -19.719 1 45.53 162 LEU B N 1
ATOM 3795 C CA . LEU B 1 162 ? -14.406 -31.641 -20.391 1 45.53 162 LEU B CA 1
ATOM 3796 C C . LEU B 1 162 ? -14.438 -31.172 -21.844 1 45.53 162 LEU B C 1
ATOM 3798 O O . LEU B 1 162 ? -14.922 -31.891 -22.719 1 45.53 162 LEU B O 1
ATOM 3802 N N . ALA B 1 163 ? -13.93 -29.984 -22.078 1 47.22 163 ALA B N 1
ATOM 3803 C CA . ALA B 1 163 ? -13.883 -29.531 -23.453 1 47.22 163 ALA B CA 1
ATOM 3804 C C . ALA B 1 163 ? -12.844 -30.312 -24.25 1 47.22 163 ALA B C 1
ATOM 3806 O O . ALA B 1 163 ? -13.023 -30.562 -25.453 1 47.22 163 ALA B O 1
ATOM 3807 N N . GLY B 1 164 ? -11.672 -30.484 -23.703 1 45.19 164 GLY B N 1
ATOM 3808 C CA . GLY B 1 164 ? -10.641 -31.188 -24.469 1 45.19 164 GLY B CA 1
ATOM 3809 C C . GLY B 1 164 ? -10.844 -32.688 -24.484 1 45.19 164 GLY B C 1
ATOM 3810 O O . GLY B 1 164 ? -10.688 -33.344 -25.516 1 45.19 164 GLY B O 1
ATOM 3811 N N . SER B 1 165 ? -10.664 -33.281 -23.266 1 43.44 165 SER B N 1
ATOM 3812 C CA . SER B 1 165 ? -10.609 -34.75 -23.266 1 43.44 165 SER B CA 1
ATOM 3813 C C . SER B 1 165 ? -11.977 -35.344 -23.594 1 43.44 165 SER B C 1
ATOM 3815 O O . SER B 1 165 ? -12.086 -36.531 -23.875 1 43.44 165 SER B O 1
ATOM 3817 N N . LEU B 1 166 ? -13.016 -34.688 -23.062 1 41.75 166 LEU B N 1
ATOM 3818 C CA . LEU B 1 166 ? -14.266 -35.406 -23.344 1 41.75 166 LEU B CA 1
ATOM 3819 C C . LEU B 1 166 ? -14.625 -35.312 -24.812 1 41.75 166 LEU B C 1
ATOM 3821 O O . LEU B 1 166 ? -15.781 -35.531 -25.188 1 41.75 166 LEU B O 1
ATOM 3825 N N . ASN B 1 167 ? -13.789 -34.906 -25.75 1 39.19 167 ASN B N 1
ATOM 3826 C CA . ASN B 1 167 ? -14.234 -35.188 -27.109 1 39.19 167 ASN B CA 1
ATOM 3827 C C . ASN B 1 167 ? -14.867 -36.562 -27.219 1 39.19 167 ASN B C 1
ATOM 3829 O O . ASN B 1 167 ? -15.852 -36.75 -27.938 1 39.19 167 ASN B O 1
ATOM 3833 N N . GLN B 1 168 ? -13.961 -37.688 -27.203 1 40.44 168 GLN B N 1
ATOM 3834 C CA . GLN B 1 168 ? -14.336 -38.875 -27.984 1 40.44 168 GLN B CA 1
ATOM 3835 C C . GLN B 1 168 ? -15.531 -39.594 -27.359 1 40.44 168 GLN B C 1
ATOM 3837 O O . GLN B 1 168 ? -16.484 -39.906 -28.062 1 40.44 168 GLN B O 1
ATOM 3842 N N . ASP B 1 169 ? -15.32 -40.719 -26.469 1 39.84 169 ASP B N 1
ATOM 3843 C CA . ASP B 1 169 ? -16.203 -41.875 -26.312 1 39.84 169 ASP B CA 1
ATOM 3844 C C . ASP B 1 169 ? -17.344 -41.562 -25.344 1 39.84 169 ASP B C 1
ATOM 3846 O O . ASP B 1 169 ? -18.234 -42.375 -25.125 1 39.84 169 ASP B O 1
ATOM 3850 N N . LEU B 1 170 ? -17.156 -40.875 -24.203 1 42 170 LEU B N 1
ATOM 3851 C CA . LEU B 1 170 ? -18.312 -40.906 -23.312 1 42 170 LEU B CA 1
ATOM 3852 C C . LEU B 1 170 ? -19.406 -39.969 -23.797 1 42 170 LEU B C 1
ATOM 3854 O O . LEU B 1 170 ? -19.109 -38.875 -24.344 1 42 170 LEU B O 1
ATOM 3858 N N . ASP B 1 171 ? -20.531 -40.375 -24.234 1 41.41 171 ASP B N 1
ATOM 3859 C CA . ASP B 1 171 ? -21.812 -39.844 -24.609 1 41.41 171 ASP B CA 1
ATOM 3860 C C . ASP B 1 171 ? -22.172 -38.625 -23.766 1 41.41 171 ASP B C 1
ATOM 3862 O O . ASP B 1 171 ? -23.203 -38.594 -23.094 1 41.41 171 ASP B O 1
ATOM 3866 N N . VAL B 1 172 ? -21.234 -38 -23.109 1 49.38 172 VAL B N 1
ATOM 3867 C CA . VAL B 1 172 ? -21.641 -36.875 -22.281 1 49.38 172 VAL B CA 1
ATOM 3868 C C . VAL B 1 172 ? -22.234 -35.781 -23.172 1 49.38 172 VAL B C 1
ATOM 3870 O O . VAL B 1 172 ? -21.688 -35.469 -24.234 1 49.38 172 VAL B O 1
ATOM 3873 N N . PRO B 1 173 ? -23.562 -35.469 -23 1 49 173 PRO B N 1
ATOM 3874 C CA . PRO B 1 173 ? -24.297 -34.5 -23.844 1 49 173 PRO B CA 1
ATOM 3875 C C . PRO B 1 173 ? -23.484 -33.25 -24.188 1 49 173 PRO B C 1
ATOM 3877 O O . PRO B 1 173 ? -22.672 -32.812 -23.375 1 49 173 PRO B O 1
ATOM 3880 N N . ALA B 1 174 ? -23.328 -32.938 -25.422 1 49.22 174 ALA B N 1
ATOM 3881 C CA . ALA B 1 174 ? -22.672 -31.828 -26.078 1 49.22 174 ALA B CA 1
ATOM 3882 C C . ALA B 1 174 ? -22.781 -30.562 -25.234 1 49.22 174 ALA B C 1
ATOM 3884 O O . ALA B 1 174 ? -21.906 -29.688 -25.297 1 49.22 174 ALA B O 1
ATOM 3885 N N . ALA B 1 175 ? -23.875 -30.375 -24.531 1 50.28 175 ALA B N 1
ATOM 3886 C CA . ALA B 1 175 ? -24.219 -29.172 -23.75 1 50.28 175 ALA B CA 1
ATOM 3887 C C . ALA B 1 175 ? -23.25 -28.984 -22.594 1 50.28 175 ALA B C 1
ATOM 3889 O O . ALA B 1 175 ? -23 -27.844 -22.172 1 50.28 175 ALA B O 1
ATOM 3890 N N . LEU B 1 176 ? -22.766 -30.016 -21.891 1 51.28 176 LEU B N 1
ATOM 3891 C CA . LEU B 1 176 ? -21.859 -29.969 -20.766 1 51.28 176 LEU B CA 1
ATOM 3892 C C . LEU B 1 176 ? -20.406 -29.891 -21.234 1 51.28 176 LEU B C 1
ATOM 3894 O O . LEU B 1 176 ? -19.5 -29.625 -20.453 1 51.28 176 LEU B O 1
ATOM 3898 N N . THR B 1 177 ? -20.094 -30.312 -22.406 1 57.16 177 THR B N 1
ATOM 3899 C CA . THR B 1 177 ? -18.719 -30.328 -22.891 1 57.16 177 THR B CA 1
ATOM 3900 C C . THR B 1 177 ? -18.5 -29.219 -23.922 1 57.16 177 THR B C 1
ATOM 3902 O O . THR B 1 177 ? -17.375 -28.812 -24.172 1 57.16 177 THR B O 1
ATOM 3905 N N . GLY B 1 178 ? -19.531 -28.688 -24.625 1 58.97 178 GLY B N 1
ATOM 3906 C CA . GLY B 1 178 ? -19.438 -27.703 -25.703 1 58.97 178 GLY B CA 1
ATOM 3907 C C . GLY B 1 178 ? -19.5 -26.281 -25.203 1 58.97 178 GLY B C 1
ATOM 3908 O O . GLY B 1 178 ? -19.25 -26 -24.031 1 58.97 178 GLY B O 1
ATOM 3909 N N . PRO B 1 179 ? -19.641 -25.328 -26.125 1 68.88 179 PRO B N 1
ATOM 3910 C CA . PRO B 1 179 ? -19.844 -23.906 -25.828 1 68.88 179 PRO B CA 1
ATOM 3911 C C . PRO B 1 179 ? -20.781 -23.688 -24.641 1 68.88 179 PRO B C 1
ATOM 3913 O O . PRO B 1 179 ? -20.625 -22.703 -23.891 1 68.88 179 PRO B O 1
ATOM 3916 N N . GLY B 1 180 ? -21.703 -24.672 -24.453 1 71.94 180 GLY B N 1
ATOM 3917 C CA . GLY B 1 180 ? -22.609 -24.562 -23.328 1 71.94 180 GLY B CA 1
ATOM 3918 C C . GLY B 1 180 ? -21.938 -24.766 -21.984 1 71.94 180 GLY B C 1
ATOM 3919 O O . GLY B 1 180 ? -22.25 -24.094 -21 1 71.94 180 GLY B O 1
ATOM 3920 N N . ALA B 1 181 ? -21.016 -25.734 -21.969 1 71 181 ALA B N 1
ATOM 3921 C CA . ALA B 1 181 ? -20.281 -26.016 -20.75 1 71 181 ALA B CA 1
ATOM 3922 C C . ALA B 1 181 ? -19.391 -24.828 -20.359 1 71 181 ALA B C 1
ATOM 3924 O O . ALA B 1 181 ? -19.25 -24.5 -19.188 1 71 181 ALA B O 1
ATOM 3925 N N . ARG B 1 182 ? -18.828 -24.219 -21.359 1 73.81 182 ARG B N 1
ATOM 3926 C CA . ARG B 1 182 ? -18 -23.047 -21.109 1 73.81 182 ARG B CA 1
ATOM 3927 C C . ARG B 1 182 ? -18.828 -21.906 -20.531 1 73.81 182 ARG B C 1
ATOM 3929 O O . ARG B 1 182 ? -18.406 -21.234 -19.594 1 73.81 182 ARG B O 1
ATOM 3936 N N . VAL B 1 183 ? -19.969 -21.75 -21.109 1 78.81 183 VAL B N 1
ATOM 3937 C CA . VAL B 1 183 ? -20.859 -20.703 -20.625 1 78.81 183 VAL B CA 1
ATOM 3938 C C . VAL B 1 183 ? -21.328 -21.016 -19.219 1 78.81 183 VAL B C 1
ATOM 3940 O O . VAL B 1 183 ? -21.438 -20.125 -18.375 1 78.81 183 VAL B O 1
ATOM 3943 N N . ALA B 1 184 ? -21.609 -22.266 -18.984 1 79 184 ALA B N 1
ATOM 3944 C CA . ALA B 1 184 ? -22.031 -22.688 -17.656 1 79 184 ALA B CA 1
ATOM 3945 C C . ALA B 1 184 ? -20.906 -22.5 -16.641 1 79 184 ALA B C 1
ATOM 3947 O O . ALA B 1 184 ? -21.156 -22.094 -15.5 1 79 184 ALA B O 1
ATOM 3948 N N . GLY B 1 185 ? -19.734 -22.844 -17.094 1 78.38 185 GLY B N 1
ATOM 3949 C CA . GLY B 1 185 ? -18.578 -22.641 -16.219 1 78.38 185 GLY B CA 1
ATOM 3950 C C . GLY B 1 185 ? -18.344 -21.188 -15.875 1 78.38 185 GLY B C 1
ATOM 3951 O O . GLY B 1 185 ? -18.078 -20.844 -14.719 1 78.38 185 GLY B O 1
ATOM 3952 N N . LEU B 1 186 ? -18.5 -20.344 -16.891 1 82.62 186 LEU B N 1
ATOM 3953 C CA . LEU B 1 186 ? -18.344 -18.922 -16.688 1 82.62 186 LEU B CA 1
ATOM 3954 C C . LEU B 1 186 ? -19.438 -18.375 -15.789 1 82.62 186 LEU B C 1
ATOM 3956 O O . LEU B 1 186 ? -19.203 -17.5 -14.953 1 82.62 186 LEU B O 1
ATOM 3960 N N . GLY B 1 187 ? -20.594 -18.922 -16.016 1 87.44 187 GLY B N 1
ATOM 3961 C CA . GLY B 1 187 ? -21.719 -18.516 -15.172 1 87.44 187 GLY B CA 1
ATOM 3962 C C . GLY B 1 187 ? -21.531 -18.906 -13.719 1 87.44 187 GLY B C 1
ATOM 3963 O O . GLY B 1 187 ? -21.812 -18.109 -12.82 1 87.44 187 GLY B O 1
ATOM 3964 N N . LEU B 1 188 ? -21.062 -20.125 -13.539 1 86.31 188 LEU B N 1
ATOM 3965 C CA . LEU B 1 188 ? -20.812 -20.594 -12.172 1 86.31 188 LEU B CA 1
ATOM 3966 C C . LEU B 1 188 ? -19.719 -19.766 -11.516 1 86.31 188 LEU B C 1
ATOM 3968 O O . LEU B 1 188 ? -19.844 -19.375 -10.344 1 86.31 188 LEU B O 1
ATOM 3972 N N . SER B 1 189 ? -18.703 -19.5 -12.258 1 86.31 189 SER B N 1
ATOM 3973 C CA . SER B 1 189 ? -17.609 -18.672 -11.734 1 86.31 189 SER B CA 1
ATOM 3974 C C . SER B 1 189 ? -18.109 -17.281 -11.367 1 86.31 189 SER B C 1
ATOM 3976 O O . SER B 1 189 ? -17.688 -16.703 -10.352 1 86.31 189 SER B O 1
ATOM 3978 N N . PHE B 1 190 ? -18.953 -16.766 -12.195 1 91.56 190 PHE B N 1
ATOM 3979 C CA . PHE B 1 190 ? -19.531 -15.453 -11.938 1 91.56 190 PHE B CA 1
ATOM 3980 C C . PHE B 1 190 ? -20.297 -15.445 -10.625 1 91.56 190 PHE B C 1
ATOM 3982 O O . PHE B 1 190 ? -20.125 -14.539 -9.812 1 91.56 190 PHE B O 1
ATOM 3989 N N . LEU B 1 191 ? -21.078 -16.5 -10.43 1 93.38 191 LEU B N 1
ATOM 3990 C CA . LEU B 1 191 ? -21.875 -16.594 -9.219 1 93.38 191 LEU B CA 1
ATOM 3991 C C . LEU B 1 191 ? -21 -16.766 -7.984 1 93.38 191 LEU B C 1
ATOM 3993 O O . LEU B 1 191 ? -21.25 -16.156 -6.941 1 93.38 191 LEU B O 1
ATOM 3997 N N . ILE B 1 192 ? -20.016 -17.516 -8.125 1 90.62 192 ILE B N 1
ATOM 3998 C CA . ILE B 1 192 ? -19.094 -17.734 -7.012 1 90.62 192 ILE B CA 1
ATOM 3999 C C . ILE B 1 192 ? -18.359 -16.453 -6.672 1 90.62 192 ILE B C 1
ATOM 4001 O O . ILE B 1 192 ? -18.281 -16.062 -5.504 1 90.62 192 ILE B O 1
ATOM 4005 N N . ASP B 1 193 ? -17.844 -15.789 -7.715 1 92.06 193 ASP B N 1
ATOM 4006 C CA . ASP B 1 193 ? -17.125 -14.539 -7.504 1 92.06 193 ASP B CA 1
ATOM 4007 C C . ASP B 1 193 ? -18.016 -13.492 -6.84 1 92.06 193 ASP B C 1
ATOM 4009 O O . ASP B 1 193 ? -17.578 -12.789 -5.926 1 92.06 193 ASP B O 1
ATOM 4013 N N . ALA B 1 194 ? -19.219 -13.414 -7.293 1 95.94 194 ALA B N 1
ATOM 4014 C CA . ALA B 1 194 ? -20.156 -12.453 -6.723 1 95.94 194 ALA B CA 1
ATOM 4015 C C . ALA B 1 194 ? -20.453 -12.773 -5.258 1 95.94 194 ALA B C 1
ATOM 4017 O O . ALA B 1 194 ? -20.484 -11.883 -4.414 1 95.94 194 ALA B O 1
ATOM 4018 N N . ALA B 1 195 ? -20.641 -14.047 -4.996 1 94.69 195 ALA B N 1
ATOM 4019 C CA . ALA B 1 195 ? -20.953 -14.484 -3.637 1 94.69 195 ALA B CA 1
ATOM 4020 C C . ALA B 1 195 ? -19.766 -14.234 -2.703 1 94.69 195 ALA B C 1
ATOM 4022 O O . ALA B 1 195 ? -19.953 -13.812 -1.56 1 94.69 195 ALA B O 1
ATOM 4023 N N . VAL B 1 196 ? -18.625 -14.484 -3.191 1 93.25 196 VAL B N 1
ATOM 4024 C CA . VAL B 1 196 ? -17.422 -14.281 -2.395 1 93.25 196 VAL B CA 1
ATOM 4025 C C . VAL B 1 196 ? -17.25 -12.797 -2.084 1 93.25 196 VAL B C 1
ATOM 4027 O O . VAL B 1 196 ? -16.938 -12.43 -0.95 1 93.25 196 VAL B O 1
ATOM 4030 N N . LEU B 1 197 ? -17.438 -11.977 -3.104 1 95.31 197 LEU B N 1
ATOM 4031 C CA . LEU B 1 197 ? -17.312 -10.539 -2.896 1 95.31 197 LEU B CA 1
ATOM 4032 C C . LEU B 1 197 ? -18.328 -10.047 -1.872 1 95.31 197 LEU B C 1
ATOM 4034 O O . LEU B 1 197 ? -18 -9.242 -1.001 1 95.31 197 LEU B O 1
ATOM 4038 N N . ALA B 1 198 ? -19.5 -10.57 -1.979 1 95.62 198 ALA B N 1
ATOM 4039 C CA . ALA B 1 198 ? -20.531 -10.203 -1.017 1 95.62 198 ALA B CA 1
ATOM 4040 C C . ALA B 1 198 ? -20.141 -10.617 0.399 1 95.62 198 ALA B C 1
ATOM 4042 O O . ALA B 1 198 ? -20.328 -9.852 1.35 1 95.62 198 ALA B O 1
ATOM 4043 N N . LEU B 1 199 ? -19.656 -11.742 0.498 1 93.25 199 LEU B N 1
ATOM 4044 C CA . LEU B 1 199 ? -19.234 -12.25 1.801 1 93.25 199 LEU B CA 1
ATOM 4045 C C . LEU B 1 199 ? -18.094 -11.414 2.365 1 93.25 199 LEU B C 1
ATOM 4047 O O . LEU B 1 199 ? -18.094 -11.07 3.549 1 93.25 199 LEU B O 1
ATOM 4051 N N . VAL B 1 200 ? -17.109 -11.133 1.534 1 93.12 200 VAL B N 1
ATOM 4052 C CA . VAL B 1 200 ? -15.961 -10.359 1.968 1 93.12 200 VAL B CA 1
ATOM 4053 C C . VAL B 1 200 ? -16.406 -8.984 2.457 1 93.12 200 VAL B C 1
ATOM 4055 O O . VAL B 1 200 ? -16 -8.531 3.529 1 93.12 200 VAL B O 1
ATOM 4058 N N . ILE B 1 201 ? -17.266 -8.352 1.722 1 94.31 201 ILE B N 1
ATOM 4059 C CA . ILE B 1 201 ? -17.766 -7.027 2.076 1 94.31 201 ILE B CA 1
ATOM 4060 C C . ILE B 1 201 ? -18.5 -7.094 3.412 1 94.31 201 ILE B C 1
ATOM 4062 O O . ILE B 1 201 ? -18.281 -6.262 4.293 1 94.31 201 ILE B O 1
ATOM 4066 N N . THR B 1 202 ? -19.297 -8.117 3.576 1 90.75 202 THR B N 1
ATOM 4067 C CA . THR B 1 202 ? -20.109 -8.258 4.781 1 90.75 202 THR B CA 1
ATOM 4068 C C . THR B 1 202 ? -19.234 -8.602 5.984 1 90.75 202 THR B C 1
ATOM 4070 O O . THR B 1 202 ? -19.438 -8.078 7.082 1 90.75 202 THR B O 1
ATOM 4073 N N . VAL B 1 203 ? -18.297 -9.391 5.797 1 89.19 203 VAL B N 1
ATOM 4074 C CA . VAL B 1 203 ? -17.422 -9.828 6.887 1 89.19 203 VAL B CA 1
ATOM 4075 C C . VAL B 1 203 ? -16.531 -8.672 7.324 1 89.19 203 VAL B C 1
ATOM 4077 O O . VAL B 1 203 ? -16.094 -8.617 8.477 1 89.19 203 VAL B O 1
ATOM 4080 N N . CYS B 1 204 ? -16.203 -7.77 6.41 1 89.44 204 CYS B N 1
ATOM 4081 C CA . CYS B 1 204 ? -15.391 -6.602 6.734 1 89.44 204 CYS B CA 1
ATOM 4082 C C . CYS B 1 204 ? -16.203 -5.57 7.508 1 89.44 204 CYS B C 1
ATOM 4084 O O . CYS B 1 204 ? -15.68 -4.512 7.875 1 89.44 204 CYS B O 1
ATOM 4086 N N . GLY B 1 205 ? -17.453 -5.863 7.832 1 88.19 205 GLY B N 1
ATOM 4087 C CA . GLY B 1 205 ? -18.312 -4.98 8.609 1 88.19 205 GLY B CA 1
ATOM 4088 C C . GLY B 1 205 ? -18.906 -3.855 7.793 1 88.19 205 GLY B C 1
ATOM 4089 O O . GLY B 1 205 ? -19.297 -2.818 8.336 1 88.19 205 GLY B O 1
ATOM 4090 N N . ILE B 1 206 ? -18.922 -3.984 6.535 1 92.06 206 ILE B N 1
ATOM 4091 C CA . ILE B 1 206 ? -19.516 -2.998 5.633 1 92.06 206 ILE B CA 1
ATOM 4092 C C . ILE B 1 206 ? -20.938 -3.422 5.258 1 92.06 206 ILE B C 1
ATOM 4094 O O . ILE B 1 206 ? -21.172 -4.582 4.902 1 92.06 206 ILE B O 1
ATOM 4098 N N . ARG B 1 207 ? -21.812 -2.477 5.344 1 93.62 207 ARG B N 1
ATOM 4099 C CA . ARG B 1 207 ? -23.219 -2.799 5.094 1 93.62 207 ARG B CA 1
ATOM 4100 C C . ARG B 1 207 ? -23.812 -1.879 4.031 1 93.62 207 ARG B C 1
ATOM 4102 O O . ARG B 1 207 ? -24.609 -1.002 4.344 1 93.62 207 ARG B O 1
ATOM 4109 N N . PRO B 1 208 ? -23.5 -2.154 2.814 1 94.56 208 PRO B N 1
ATOM 4110 C CA . PRO B 1 208 ? -24.094 -1.354 1.739 1 94.56 208 PRO B CA 1
ATOM 4111 C C . PRO B 1 208 ? -25.578 -1.658 1.524 1 94.56 208 PRO B C 1
ATOM 4113 O O . PRO B 1 208 ? -26.047 -2.73 1.907 1 94.56 208 PRO B O 1
ATOM 4116 N N . PRO B 1 209 ? -26.266 -0.663 0.965 1 94.81 209 PRO B N 1
ATOM 4117 C CA . PRO B 1 209 ? -27.625 -0.992 0.538 1 94.81 209 PRO B CA 1
ATOM 4118 C C . PRO B 1 209 ? -27.672 -2.158 -0.446 1 94.81 209 PRO B C 1
ATOM 4120 O O . PRO B 1 209 ? -26.734 -2.342 -1.235 1 94.81 209 PRO B O 1
ATOM 4123 N N . ARG B 1 210 ? -28.75 -2.904 -0.397 1 94.62 210 ARG B N 1
ATOM 4124 C CA . ARG B 1 210 ? -28.859 -4.148 -1.152 1 94.62 210 ARG B CA 1
ATOM 4125 C C . ARG B 1 210 ? -28.641 -3.906 -2.641 1 94.62 210 ARG B C 1
ATOM 4127 O O . ARG B 1 210 ? -27.969 -4.703 -3.311 1 94.62 210 ARG B O 1
ATOM 4134 N N . ARG B 1 211 ? -29.156 -2.85 -3.113 1 95.12 211 ARG B N 1
ATOM 4135 C CA . ARG B 1 211 ? -29.031 -2.555 -4.535 1 95.12 211 ARG B CA 1
ATOM 4136 C C . ARG B 1 211 ? -27.562 -2.301 -4.91 1 95.12 211 ARG B C 1
ATOM 4138 O O . ARG B 1 211 ? -27.078 -2.803 -5.926 1 95.12 211 ARG B O 1
ATOM 4145 N N . ASP B 1 212 ? -26.859 -1.504 -4.109 1 96.19 212 ASP B N 1
ATOM 4146 C CA . ASP B 1 212 ? -25.453 -1.195 -4.367 1 96.19 212 ASP B CA 1
ATOM 4147 C C . ASP B 1 212 ? -24.578 -2.434 -4.195 1 96.19 212 ASP B C 1
ATOM 4149 O O . ASP B 1 212 ? -23.594 -2.613 -4.922 1 96.19 212 ASP B O 1
ATOM 4153 N N . LEU B 1 213 ? -25 -3.234 -3.227 1 96.38 213 LEU B N 1
ATOM 4154 C CA . LEU B 1 213 ? -24.234 -4.461 -2.984 1 96.38 213 LEU B CA 1
ATOM 4155 C C . LEU B 1 213 ? -24.328 -5.398 -4.184 1 96.38 213 LEU B C 1
ATOM 4157 O O . LEU B 1 213 ? -23.312 -5.902 -4.656 1 96.38 213 LEU B O 1
ATOM 4161 N N . VAL B 1 214 ? -25.516 -5.582 -4.719 1 96.31 214 VAL B N 1
ATOM 4162 C CA . VAL B 1 214 ? -25.734 -6.504 -5.832 1 96.31 214 VAL B CA 1
ATOM 4163 C C . VAL B 1 214 ? -25.047 -5.969 -7.086 1 96.31 214 VAL B C 1
ATOM 4165 O O . VAL B 1 214 ? -24.375 -6.723 -7.809 1 96.31 214 VAL B O 1
ATOM 4168 N N . GLN B 1 215 ? -25.188 -4.711 -7.312 1 96.06 215 GLN B N 1
ATOM 4169 C CA . GLN B 1 215 ? -24.578 -4.105 -8.484 1 96.06 215 GLN B CA 1
ATOM 4170 C C . GLN B 1 215 ? -23.047 -4.156 -8.398 1 96.06 215 GLN B C 1
ATOM 4172 O O . GLN B 1 215 ? -22.375 -4.461 -9.383 1 96.06 215 GLN B O 1
ATOM 4177 N N . GLY B 1 216 ? -22.562 -3.812 -7.207 1 96.81 216 GLY B N 1
ATOM 4178 C CA . GLY B 1 216 ? -21.125 -3.855 -7.012 1 96.81 216 GLY B CA 1
ATOM 4179 C C . GLY B 1 216 ? -20.547 -5.254 -7.137 1 96.81 216 GLY B C 1
ATOM 4180 O O . GLY B 1 216 ? -19.5 -5.445 -7.758 1 96.81 216 GLY B O 1
ATOM 4181 N N . CYS B 1 217 ? -21.25 -6.199 -6.566 1 97.19 217 CYS B N 1
ATOM 4182 C CA . CYS B 1 217 ? -20.781 -7.578 -6.641 1 97.19 217 CYS B CA 1
ATOM 4183 C C . CYS B 1 217 ? -20.844 -8.102 -8.07 1 97.19 217 CYS B C 1
ATOM 4185 O O . CYS B 1 217 ? -19.969 -8.859 -8.492 1 97.19 217 CYS B O 1
ATOM 4187 N N . ALA B 1 218 ? -21.844 -7.711 -8.797 1 97.25 218 ALA B N 1
ATOM 4188 C CA . ALA B 1 218 ? -21.953 -8.109 -10.195 1 97.25 218 ALA B CA 1
ATOM 4189 C C . ALA B 1 218 ? -20.828 -7.527 -11.023 1 97.25 218 ALA B C 1
ATOM 4191 O O . ALA B 1 218 ? -20.203 -8.234 -11.828 1 97.25 218 ALA B O 1
ATOM 4192 N N . LEU B 1 219 ? -20.547 -6.273 -10.812 1 97 219 LEU B N 1
ATOM 4193 C CA . LEU B 1 219 ? -19.453 -5.609 -11.508 1 97 219 LEU B CA 1
ATOM 4194 C C . LEU B 1 219 ? -18.125 -6.254 -11.164 1 97 219 LEU B C 1
ATOM 4196 O O . LEU B 1 219 ? -17.281 -6.465 -12.047 1 97 219 LEU B O 1
ATOM 4200 N N . GLY B 1 220 ? -17.984 -6.504 -9.906 1 97.06 220 GLY B N 1
ATOM 4201 C CA . GLY B 1 220 ? -16.766 -7.16 -9.461 1 97.06 220 GLY B CA 1
ATOM 4202 C C . GLY B 1 220 ? -16.578 -8.547 -10.047 1 97.06 220 GLY B C 1
ATOM 4203 O O . GLY B 1 220 ? -15.492 -8.906 -10.484 1 97.06 220 GLY B O 1
ATOM 4204 N N . ALA B 1 221 ? -17.656 -9.297 -10 1 95 221 ALA B N 1
ATOM 4205 C CA . ALA B 1 221 ? -17.609 -10.648 -10.555 1 95 221 ALA B CA 1
ATOM 4206 C C . ALA B 1 221 ? -17.25 -10.617 -12.039 1 95 221 ALA B C 1
ATOM 4208 O O . ALA B 1 221 ? -16.469 -11.445 -12.508 1 95 221 ALA B O 1
ATOM 4209 N N . LEU B 1 222 ? -17.812 -9.719 -12.758 1 95 222 LEU B N 1
ATOM 4210 C CA . LEU B 1 222 ? -17.5 -9.562 -14.18 1 95 222 LEU B CA 1
ATOM 4211 C C . LEU B 1 222 ? -16.031 -9.188 -14.375 1 95 222 LEU B C 1
ATOM 4213 O O . LEU B 1 222 ? -15.344 -9.773 -15.211 1 95 222 LEU B O 1
ATOM 4217 N N . ALA B 1 223 ? -15.578 -8.227 -13.602 1 95.38 223 ALA B N 1
ATOM 4218 C CA . ALA B 1 223 ? -14.203 -7.762 -13.719 1 95.38 223 ALA B CA 1
ATOM 4219 C C . ALA B 1 223 ? -13.211 -8.875 -13.367 1 95.38 223 ALA B C 1
ATOM 4221 O O . ALA B 1 223 ? -12.195 -9.039 -14.047 1 95.38 223 ALA B O 1
ATOM 4222 N N . PHE B 1 224 ? -13.539 -9.633 -12.367 1 91.12 224 PHE B N 1
ATOM 4223 C CA . PHE B 1 224 ? -12.656 -10.727 -11.977 1 91.12 224 PHE B CA 1
ATOM 4224 C C . PHE B 1 224 ? -12.688 -11.844 -13.016 1 91.12 224 PHE B C 1
ATOM 4226 O O . PHE B 1 224 ? -11.68 -12.508 -13.242 1 91.12 224 PHE B O 1
ATOM 4233 N N . GLY B 1 225 ? -13.867 -12.07 -13.578 1 85.88 225 GLY B N 1
ATOM 4234 C CA . GLY B 1 225 ? -13.945 -13.016 -14.68 1 85.88 225 GLY B CA 1
ATOM 4235 C C . GLY B 1 225 ? -13.047 -12.641 -15.844 1 85.88 225 GLY B C 1
ATOM 4236 O O . GLY B 1 225 ? -12.352 -13.5 -16.391 1 85.88 225 GLY B O 1
ATOM 4237 N N . VAL B 1 226 ? -13.016 -11.398 -16.188 1 86.81 226 VAL B N 1
ATOM 4238 C CA . VAL B 1 226 ? -12.164 -10.898 -17.266 1 86.81 226 VAL B CA 1
ATOM 4239 C C . VAL B 1 226 ? -10.695 -11.055 -16.891 1 86.81 226 VAL B C 1
ATOM 4241 O O . VAL B 1 226 ? -9.875 -11.469 -17.703 1 86.81 226 VAL B O 1
ATOM 4244 N N . LEU B 1 227 ? -10.422 -10.734 -15.641 1 86.19 227 LEU B N 1
ATOM 4245 C CA . LEU B 1 227 ? -9.047 -10.844 -15.164 1 86.19 227 LEU B CA 1
ATOM 4246 C C . LEU B 1 227 ? -8.57 -12.289 -15.203 1 86.19 227 LEU B C 1
ATOM 4248 O O . LEU B 1 227 ? -7.414 -12.562 -15.539 1 86.19 227 LEU B O 1
ATOM 4252 N N . ARG B 1 228 ? -9.445 -13.141 -14.844 1 80.75 228 ARG B N 1
ATOM 4253 C CA . ARG B 1 228 ? -9.102 -14.555 -14.859 1 80.75 228 ARG B CA 1
ATOM 4254 C C . ARG B 1 228 ? -8.805 -15.031 -16.281 1 80.75 228 ARG B C 1
ATOM 4256 O O . ARG B 1 228 ? -7.859 -15.797 -16.5 1 80.75 228 ARG B O 1
ATOM 4263 N N . GLN B 1 229 ? -9.531 -14.641 -17.219 1 75.06 229 GLN B N 1
ATOM 4264 C CA . GLN B 1 229 ? -9.328 -15.016 -18.609 1 75.06 229 GLN B CA 1
ATOM 4265 C C . GLN B 1 229 ? -8.023 -14.414 -19.156 1 75.06 229 GLN B C 1
ATOM 4267 O O . GLN B 1 229 ? -7.312 -15.062 -19.922 1 75.06 229 GLN B O 1
ATOM 4272 N N . ALA B 1 230 ? -7.68 -13.203 -18.688 1 75.62 230 ALA B N 1
ATOM 4273 C CA . ALA B 1 230 ? -6.457 -12.539 -19.141 1 75.62 230 ALA B CA 1
ATOM 4274 C C . ALA B 1 230 ? -5.223 -13.203 -18.531 1 75.62 230 ALA B C 1
ATOM 4276 O O . ALA B 1 230 ? -4.156 -13.219 -19.156 1 75.62 230 ALA B O 1
ATOM 4277 N N . GLY B 1 231 ? -5.305 -13.602 -17.328 1 70.5 231 GLY B N 1
ATOM 4278 C CA . GLY B 1 231 ? -4.184 -14.227 -16.641 1 70.5 231 GLY B CA 1
ATOM 4279 C C . GLY B 1 231 ? -3.834 -15.594 -17.203 1 70.5 231 GLY B C 1
ATOM 4280 O O . GLY B 1 231 ? -2.674 -16.016 -17.156 1 70.5 231 GLY B O 1
ATOM 4281 N N . SER B 1 232 ? -4.723 -16.328 -17.609 1 63.12 232 SER B N 1
ATOM 4282 C CA . SER B 1 232 ? -4.473 -17.656 -18.141 1 63.12 232 SER B CA 1
ATOM 4283 C C . SER B 1 232 ? -3.656 -17.594 -19.438 1 63.12 232 SER B C 1
ATOM 4285 O O . SER B 1 232 ? -2.906 -18.531 -19.734 1 63.12 232 SER B O 1
ATOM 4287 N N . SER B 1 233 ? -3.691 -16.469 -20.047 1 57.44 233 SER B N 1
ATOM 4288 C CA . SER B 1 233 ? -2.939 -16.328 -21.281 1 57.44 233 SER B CA 1
ATOM 4289 C C . SER B 1 233 ? -1.52 -15.836 -21.016 1 57.44 233 SER B C 1
ATOM 4291 O O . SER B 1 233 ? -0.606 -16.109 -21.797 1 57.44 233 SER B O 1
ATOM 4293 N N . GLY B 1 234 ? -1.285 -15.031 -20.094 1 54.88 234 GLY B N 1
ATOM 4294 C CA . GLY B 1 234 ? -0.009 -14.398 -19.797 1 54.88 234 GLY B CA 1
ATOM 4295 C C . GLY B 1 234 ? 1.031 -15.367 -19.266 1 54.88 234 GLY B C 1
ATOM 4296 O O . GLY B 1 234 ? 2.23 -15.172 -19.469 1 54.88 234 GLY B O 1
ATOM 4297 N N . VAL B 1 235 ? 0.657 -16.422 -18.547 1 52.25 235 VAL B N 1
ATOM 4298 C CA . VAL B 1 235 ? 1.605 -17.344 -17.938 1 52.25 235 VAL B CA 1
ATOM 4299 C C . VAL B 1 235 ? 2.254 -18.203 -19.016 1 52.25 235 VAL B C 1
ATOM 4301 O O . VAL B 1 235 ? 3.408 -18.609 -18.891 1 52.25 235 VAL B O 1
ATOM 4304 N N . GLY B 1 236 ? 1.547 -18.438 -20.078 1 48.41 236 GLY B N 1
ATOM 4305 C CA . GLY B 1 236 ? 2.082 -19.328 -21.094 1 48.41 236 GLY B CA 1
ATOM 4306 C C . GLY B 1 236 ? 3.318 -18.781 -21.781 1 48.41 236 GLY B C 1
ATOM 4307 O O . GLY B 1 236 ? 4.09 -19.516 -22.375 1 48.41 236 GLY B O 1
ATOM 4308 N N . SER B 1 237 ? 3.277 -17.609 -22.016 1 48.97 237 SER B N 1
ATOM 4309 C CA . SER B 1 237 ? 4.359 -17.172 -22.891 1 48.97 237 SER B CA 1
ATOM 4310 C C . SER B 1 237 ? 5.68 -17.094 -22.125 1 48.97 237 SER B C 1
ATOM 4312 O O . SER B 1 237 ? 6.676 -16.594 -22.656 1 48.97 237 SER B O 1
ATOM 4314 N N . ALA B 1 238 ? 5.594 -17.312 -21 1 50.03 238 ALA B N 1
ATOM 4315 C CA . ALA B 1 238 ? 6.82 -16.922 -20.312 1 50.03 238 ALA B CA 1
ATOM 4316 C C . ALA B 1 238 ? 8.031 -17.641 -20.891 1 50.03 238 ALA B C 1
ATOM 4318 O O . ALA B 1 238 ? 7.887 -18.641 -21.609 1 50.03 238 ALA B O 1
ATOM 4319 N N . ALA B 1 239 ? 9.188 -17.641 -20.203 1 53.84 239 ALA B N 1
ATOM 4320 C CA . ALA B 1 239 ? 10.609 -17.688 -20.547 1 53.84 239 ALA B CA 1
ATOM 4321 C C . ALA B 1 239 ? 11.039 -19.125 -20.844 1 53.84 239 ALA B C 1
ATOM 4323 O O . ALA B 1 239 ? 10.68 -20.062 -20.109 1 53.84 239 ALA B O 1
ATOM 4324 N N . ASP B 1 240 ? 11.328 -19.375 -22.031 1 55.41 240 ASP B N 1
ATOM 4325 C CA . ASP B 1 240 ? 12.031 -20.578 -22.484 1 55.41 240 ASP B CA 1
ATOM 4326 C C . ASP B 1 240 ? 13.156 -20.938 -21.516 1 55.41 240 ASP B C 1
ATOM 4328 O O . ASP B 1 240 ? 13.57 -22.094 -21.453 1 55.41 240 ASP B O 1
ATOM 4332 N N . ASN B 1 241 ? 13.586 -20.016 -20.75 1 55.94 241 ASN B N 1
ATOM 4333 C CA . ASN B 1 241 ? 14.633 -20.266 -19.766 1 55.94 241 ASN B CA 1
ATOM 4334 C C . ASN B 1 241 ? 14.055 -20.422 -18.375 1 55.94 241 ASN B C 1
ATOM 4336 O O . ASN B 1 241 ? 13.383 -19.531 -17.859 1 55.94 241 ASN B O 1
ATOM 4340 N N . PRO B 1 242 ? 14.211 -21.641 -17.938 1 54.44 242 PRO B N 1
ATOM 4341 C CA . PRO B 1 242 ? 13.641 -21.953 -16.625 1 54.44 242 PRO B CA 1
ATOM 4342 C C . PRO B 1 242 ? 13.977 -20.891 -15.578 1 54.44 242 PRO B C 1
ATOM 4344 O O . PRO B 1 242 ? 13.141 -20.578 -14.719 1 54.44 242 PRO B O 1
ATOM 4347 N N . LEU B 1 243 ? 15.195 -20.406 -15.641 1 52.75 243 LEU B N 1
ATOM 4348 C CA . LEU B 1 243 ? 15.586 -19.375 -14.68 1 52.75 243 LEU B CA 1
ATOM 4349 C C . LEU B 1 243 ? 14.75 -18.109 -14.859 1 52.75 243 LEU B C 1
ATOM 4351 O O . LEU B 1 243 ? 14.258 -17.547 -13.875 1 52.75 243 LEU B O 1
ATOM 4355 N N . LEU B 1 244 ? 14.57 -17.812 -16.031 1 60.44 244 LEU B N 1
ATOM 4356 C CA . LEU B 1 244 ? 13.789 -16.625 -16.344 1 60.44 244 LEU B CA 1
ATOM 4357 C C . LEU B 1 244 ? 12.305 -16.859 -16.062 1 60.44 244 LEU B C 1
ATOM 4359 O O . LEU B 1 244 ? 11.586 -15.93 -15.688 1 60.44 244 LEU B O 1
ATOM 4363 N N . ALA B 1 245 ? 12.172 -18.125 -16.109 1 61.38 245 ALA B N 1
ATOM 4364 C CA . ALA B 1 245 ? 10.766 -18.484 -15.914 1 61.38 245 ALA B CA 1
ATOM 4365 C C . ALA B 1 245 ? 10.359 -18.297 -14.453 1 61.38 245 ALA B C 1
ATOM 4367 O O . ALA B 1 245 ? 9.266 -17.797 -14.172 1 61.38 245 ALA B O 1
ATOM 4368 N N . SER B 1 246 ? 11.234 -18.672 -13.547 1 64.5 246 SER B N 1
ATOM 4369 C CA . SER B 1 246 ? 10.906 -18.547 -12.133 1 64.5 246 SER B CA 1
ATOM 4370 C C . SER B 1 246 ? 10.812 -17.078 -11.719 1 64.5 246 SER B C 1
ATOM 4372 O O . SER B 1 246 ? 9.914 -16.703 -10.969 1 64.5 246 SER B O 1
ATOM 4374 N N . PHE B 1 247 ? 11.664 -16.281 -12.242 1 67.06 247 PHE B N 1
ATOM 4375 C CA . PHE B 1 247 ? 11.625 -14.852 -11.977 1 67.06 247 PHE B CA 1
ATOM 4376 C C . PHE B 1 247 ? 10.352 -14.227 -12.547 1 67.06 247 PHE B C 1
ATOM 4378 O O . PHE B 1 247 ? 9.688 -13.438 -11.875 1 67.06 247 PHE B O 1
ATOM 4385 N N . ALA B 1 248 ? 10.148 -14.648 -13.602 1 71.88 248 ALA B N 1
ATOM 4386 C CA . ALA B 1 248 ? 8.969 -14.117 -14.297 1 71.88 248 ALA B CA 1
ATOM 4387 C C . ALA B 1 248 ? 7.688 -14.516 -13.578 1 71.88 248 ALA B C 1
ATOM 4389 O O . ALA B 1 248 ? 6.73 -13.734 -13.531 1 71.88 248 ALA B O 1
ATOM 4390 N N . ALA B 1 249 ? 7.77 -15.703 -12.977 1 74.5 249 ALA B N 1
ATOM 4391 C CA . ALA B 1 249 ? 6.574 -16.203 -12.297 1 74.5 249 ALA B CA 1
ATOM 4392 C C . ALA B 1 249 ? 6.23 -15.328 -11.086 1 74.5 249 ALA B C 1
ATOM 4394 O O . ALA B 1 249 ? 5.059 -15.023 -10.852 1 74.5 249 ALA B O 1
ATOM 4395 N N . ILE B 1 250 ? 7.195 -14.906 -10.359 1 80.06 250 ILE B N 1
ATOM 4396 C CA . ILE B 1 250 ? 6.973 -14.086 -9.172 1 80.06 250 ILE B CA 1
ATOM 4397 C C . ILE B 1 250 ? 6.477 -12.703 -9.586 1 80.06 250 ILE B C 1
ATOM 4399 O O . ILE B 1 250 ? 5.535 -12.172 -8.992 1 80.06 250 ILE B O 1
ATOM 4403 N N . ILE B 1 251 ? 7.039 -12.188 -10.594 1 83.44 251 ILE B N 1
ATOM 4404 C CA . ILE B 1 251 ? 6.676 -10.867 -11.086 1 83.44 251 ILE B CA 1
ATOM 4405 C C . ILE B 1 251 ? 5.242 -10.891 -11.617 1 83.44 251 ILE B C 1
ATOM 4407 O O . ILE B 1 251 ? 4.445 -10 -11.32 1 83.44 251 ILE B O 1
ATOM 4411 N N . VAL B 1 252 ? 4.988 -11.914 -12.336 1 82.25 252 VAL B N 1
ATOM 4412 C CA . VAL B 1 252 ? 3.646 -12.055 -12.891 1 82.25 252 VAL B CA 1
ATOM 4413 C C . VAL B 1 252 ? 2.629 -12.18 -11.758 1 82.25 252 VAL B C 1
ATOM 4415 O O . VAL B 1 252 ? 1.569 -11.547 -11.797 1 82.25 252 VAL B O 1
ATOM 4418 N N . LEU B 1 253 ? 3.01 -12.977 -10.805 1 84.81 253 LEU B N 1
ATOM 4419 C CA . LEU B 1 253 ? 2.107 -13.195 -9.68 1 84.81 253 LEU B CA 1
ATOM 4420 C C . LEU B 1 253 ? 1.829 -11.883 -8.945 1 84.81 253 LEU B C 1
ATOM 4422 O O . LEU B 1 253 ? 0.673 -11.555 -8.672 1 84.81 253 LEU B O 1
ATOM 4426 N N . ILE B 1 254 ? 2.867 -11.195 -8.664 1 90.44 254 ILE B N 1
ATOM 4427 C CA . ILE B 1 254 ? 2.67 -9.992 -7.859 1 90.44 254 ILE B CA 1
ATOM 4428 C C . ILE B 1 254 ? 1.934 -8.938 -8.68 1 90.44 254 ILE B C 1
ATOM 4430 O O . ILE B 1 254 ? 1.134 -8.172 -8.141 1 90.44 254 ILE B O 1
ATOM 4434 N N . VAL B 1 255 ? 2.184 -8.844 -9.961 1 90.62 255 VAL B N 1
ATOM 4435 C CA . VAL B 1 255 ? 1.483 -7.91 -10.844 1 90.62 255 VAL B CA 1
ATOM 4436 C C . VAL B 1 255 ? 0.004 -8.281 -10.914 1 90.62 255 VAL B C 1
ATOM 4438 O O . VAL B 1 255 ? -0.866 -7.41 -10.875 1 90.62 255 VAL B O 1
ATOM 4441 N N . TRP B 1 256 ? -0.168 -9.594 -11.039 1 88.94 256 TRP B N 1
ATOM 4442 C CA . TRP B 1 256 ? -1.545 -10.078 -11.07 1 88.94 256 TRP B CA 1
ATOM 4443 C C . TRP B 1 256 ? -2.273 -9.727 -9.781 1 88.94 256 TRP B C 1
ATOM 4445 O O . TRP B 1 256 ? -3.424 -9.281 -9.805 1 88.94 256 TRP B O 1
ATOM 4455 N N . MET B 1 257 ? -1.654 -9.93 -8.688 1 92.5 257 MET B N 1
ATOM 4456 C CA . MET B 1 257 ? -2.236 -9.586 -7.398 1 92.5 257 MET B CA 1
ATOM 4457 C C . MET B 1 257 ? -2.518 -8.086 -7.305 1 92.5 257 MET B C 1
ATOM 4459 O O . MET B 1 257 ? -3.527 -7.676 -6.73 1 92.5 257 MET B O 1
ATOM 4463 N N . HIS B 1 258 ? -1.61 -7.379 -7.832 1 95.44 258 HIS B N 1
ATOM 4464 C CA . HIS B 1 258 ? -1.783 -5.93 -7.836 1 95.44 258 HIS B CA 1
ATOM 4465 C C . HIS B 1 258 ? -3.008 -5.523 -8.648 1 95.44 258 HIS B C 1
ATOM 4467 O O . HIS B 1 258 ? -3.812 -4.703 -8.195 1 95.44 258 HIS B O 1
ATOM 4473 N N . LEU B 1 259 ? -3.111 -6.094 -9.828 1 94.75 259 LEU B N 1
ATOM 4474 C CA . LEU B 1 259 ? -4.23 -5.789 -10.703 1 94.75 259 LEU B CA 1
ATOM 4475 C C . LEU B 1 259 ? -5.555 -6.207 -10.07 1 94.75 259 LEU B C 1
ATOM 4477 O O . LEU B 1 259 ? -6.535 -5.461 -10.125 1 94.75 259 LEU B O 1
ATOM 4481 N N . ALA B 1 260 ? -5.562 -7.402 -9.516 1 93.75 260 ALA B N 1
ATOM 4482 C CA . ALA B 1 260 ? -6.754 -7.891 -8.828 1 93.75 260 ALA B CA 1
ATOM 4483 C C . ALA B 1 260 ? -7.16 -6.945 -7.695 1 93.75 260 ALA B C 1
ATOM 4485 O O . ALA B 1 260 ? -8.352 -6.691 -7.488 1 93.75 260 ALA B O 1
ATOM 4486 N N . SER B 1 261 ? -6.188 -6.469 -7.016 1 97 261 SER B N 1
ATOM 4487 C CA . SER B 1 261 ? -6.453 -5.555 -5.91 1 97 261 SER B CA 1
ATOM 4488 C C . SER B 1 261 ? -7 -4.223 -6.41 1 97 261 SER B C 1
ATOM 4490 O O . SER B 1 261 ? -7.895 -3.645 -5.797 1 97 261 SER B O 1
ATOM 4492 N N . ARG B 1 262 ? -6.43 -3.748 -7.465 1 97.12 262 ARG B N 1
ATOM 4493 C CA . ARG B 1 262 ? -6.941 -2.51 -8.039 1 97.12 262 ARG B CA 1
ATOM 4494 C C . ARG B 1 262 ? -8.406 -2.656 -8.438 1 97.12 262 ARG B C 1
ATOM 4496 O O . ARG B 1 262 ? -9.219 -1.767 -8.172 1 97.12 262 ARG B O 1
ATOM 4503 N N . VAL B 1 263 ? -8.719 -3.717 -9.062 1 95.94 263 VAL B N 1
ATOM 4504 C CA . VAL B 1 263 ? -10.094 -3.99 -9.477 1 95.94 263 VAL B CA 1
ATOM 4505 C C . VAL B 1 263 ? -11.008 -4.039 -8.25 1 95.94 263 VAL B C 1
ATOM 4507 O O . VAL B 1 263 ? -12.07 -3.42 -8.234 1 95.94 263 VAL B O 1
ATOM 4510 N N . LEU B 1 264 ? -10.562 -4.762 -7.27 1 97 264 LEU B N 1
ATOM 4511 C CA . LEU B 1 264 ? -11.344 -4.91 -6.043 1 97 264 LEU B CA 1
ATOM 4512 C C . LEU B 1 264 ? -11.648 -3.547 -5.426 1 97 264 LEU B C 1
ATOM 4514 O O . LEU B 1 264 ? -12.797 -3.262 -5.074 1 97 264 LEU B O 1
ATOM 4518 N N . LEU B 1 265 ? -10.68 -2.691 -5.363 1 97.88 265 LEU B N 1
ATOM 4519 C CA . LEU B 1 265 ? -10.836 -1.404 -4.695 1 97.88 265 LEU B CA 1
ATOM 4520 C C . LEU B 1 265 ? -11.648 -0.44 -5.555 1 97.88 265 LEU B C 1
ATOM 4522 O O . LEU B 1 265 ? -12.406 0.378 -5.027 1 97.88 265 LEU B O 1
ATOM 4526 N N . LEU B 1 266 ? -11.477 -0.543 -6.855 1 97.56 266 LEU B N 1
ATOM 4527 C CA . LEU B 1 266 ? -12.273 0.292 -7.746 1 97.56 266 LEU B CA 1
ATOM 4528 C C . LEU B 1 266 ? -13.75 -0.073 -7.656 1 97.56 266 LEU B C 1
ATOM 4530 O O . LEU B 1 266 ? -14.609 0.809 -7.617 1 97.56 266 LEU B O 1
ATOM 4534 N N . VAL B 1 267 ? -14.016 -1.355 -7.641 1 97.38 267 VAL B N 1
ATOM 4535 C CA . VAL B 1 267 ? -15.391 -1.831 -7.508 1 97.38 267 VAL B CA 1
ATOM 4536 C C . VAL B 1 267 ? -15.961 -1.388 -6.16 1 97.38 267 VAL B C 1
ATOM 4538 O O . VAL B 1 267 ? -17.125 -0.983 -6.078 1 97.38 267 VAL B O 1
ATOM 4541 N N . ALA B 1 268 ? -15.156 -1.488 -5.137 1 97.44 268 ALA B N 1
ATOM 4542 C CA . ALA B 1 268 ? -15.594 -1.05 -3.811 1 97.44 268 ALA B CA 1
ATOM 4543 C C . ALA B 1 268 ? -15.914 0.441 -3.807 1 97.44 268 ALA B C 1
ATOM 4545 O O . ALA B 1 268 ? -16.922 0.861 -3.229 1 97.44 268 ALA B O 1
ATOM 4546 N N . ALA B 1 269 ? -15.047 1.23 -4.426 1 96.12 269 ALA B N 1
ATOM 4547 C CA . ALA B 1 269 ? -15.297 2.668 -4.512 1 96.12 269 ALA B CA 1
ATOM 4548 C C . ALA B 1 269 ? -16.594 2.955 -5.277 1 96.12 269 ALA B C 1
ATOM 4550 O O . ALA B 1 269 ? -17.344 3.859 -4.914 1 96.12 269 ALA B O 1
ATOM 4551 N N . TRP B 1 270 ? -16.828 2.209 -6.309 1 95.81 270 TRP B N 1
ATOM 4552 C CA . TRP B 1 270 ? -18.062 2.348 -7.074 1 95.81 270 TRP B CA 1
ATOM 4553 C C . TRP B 1 270 ? -19.266 1.965 -6.23 1 95.81 270 TRP B C 1
ATOM 4555 O O . TRP B 1 270 ? -20.312 2.637 -6.273 1 95.81 270 TRP B O 1
ATOM 4565 N N . MET B 1 271 ? -19.141 0.938 -5.492 1 96.06 271 MET B N 1
ATOM 4566 C CA . MET B 1 271 ? -20.203 0.435 -4.633 1 96.06 271 MET B CA 1
ATOM 4567 C C . MET B 1 271 ? -20.547 1.442 -3.537 1 96.06 271 MET B C 1
ATOM 4569 O O . MET B 1 271 ? -21.703 1.592 -3.16 1 96.06 271 MET B O 1
ATOM 4573 N N . ALA B 1 272 ? -19.562 2.096 -3.016 1 94.5 272 ALA B N 1
ATOM 4574 C CA . ALA B 1 272 ? -19.734 3.053 -1.927 1 94.5 272 ALA B CA 1
ATOM 4575 C C . ALA B 1 272 ? -20.578 4.254 -2.377 1 94.5 272 ALA B C 1
ATOM 4577 O O . ALA B 1 272 ? -21.25 4.891 -1.564 1 94.5 272 ALA B O 1
ATOM 4578 N N . ASN B 1 273 ? -20.531 4.68 -3.623 1 92.75 273 ASN B N 1
ATOM 4579 C CA . ASN B 1 273 ? -21.266 5.816 -4.176 1 92.75 273 ASN B CA 1
ATOM 4580 C C . ASN B 1 273 ? -21.094 7.062 -3.314 1 92.75 273 ASN B C 1
ATOM 4582 O O . ASN B 1 273 ? -22.078 7.668 -2.891 1 92.75 273 ASN B O 1
ATOM 4586 N N . PRO B 1 274 ? -19.828 7.477 -3.133 1 89.69 274 PRO B N 1
ATOM 4587 C CA . PRO B 1 274 ? -19.547 8.617 -2.254 1 89.69 274 PRO B CA 1
ATOM 4588 C C . PRO B 1 274 ? -20.016 9.945 -2.848 1 89.69 274 PRO B C 1
ATOM 4590 O O . PRO B 1 274 ? -20.078 10.094 -4.07 1 89.69 274 PRO B O 1
ATOM 4593 N N . PRO B 1 275 ? -20.328 10.852 -1.942 1 84.62 275 PRO B N 1
ATOM 4594 C CA . PRO B 1 275 ? -20.578 12.203 -2.453 1 84.62 275 PRO B CA 1
ATOM 4595 C C . PRO B 1 275 ? -19.312 12.883 -2.961 1 84.62 275 PRO B C 1
ATOM 4597 O O . PRO B 1 275 ? -18.203 12.453 -2.629 1 84.62 275 PRO B O 1
ATOM 4600 N N . ARG B 1 276 ? -19.453 13.859 -3.701 1 79.31 276 ARG B N 1
ATOM 4601 C CA . ARG B 1 276 ? -18.297 14.57 -4.242 1 79.31 276 ARG B CA 1
ATOM 4602 C C . ARG B 1 276 ? -17.516 15.266 -3.133 1 79.31 276 ARG B C 1
ATOM 4604 O O . ARG B 1 276 ? -18.094 15.922 -2.266 1 79.31 276 ARG B O 1
ATOM 4611 N N . PRO B 1 277 ? -16.219 15.008 -3.207 1 74.94 277 PRO B N 1
ATOM 4612 C CA . PRO B 1 277 ? -15.414 15.703 -2.205 1 74.94 277 PRO B CA 1
ATOM 4613 C C . PRO B 1 277 ? -15.328 17.203 -2.453 1 74.94 277 PRO B C 1
ATOM 4615 O O . PRO B 1 277 ? -15.484 17.656 -3.592 1 74.94 277 PRO B O 1
ATOM 4618 N N . GLN B 1 278 ? -15.188 17.906 -1.338 1 73.31 278 GLN B N 1
ATOM 4619 C CA . GLN B 1 278 ? -14.992 19.344 -1.479 1 73.31 278 GLN B CA 1
ATOM 4620 C C . GLN B 1 278 ? -13.617 19.656 -2.064 1 73.31 278 GLN B C 1
ATOM 4622 O O . GLN B 1 278 ? -12.602 19.156 -1.577 1 73.31 278 GLN B O 1
ATOM 4627 N N . ALA B 1 279 ? -13.617 20.312 -3.15 1 69.88 279 ALA B N 1
ATOM 4628 C CA . ALA B 1 279 ? -12.367 20.672 -3.811 1 69.88 279 ALA B CA 1
ATOM 4629 C C . ALA B 1 279 ? -11.664 21.797 -3.066 1 69.88 279 ALA B C 1
ATOM 4631 O O . ALA B 1 279 ? -12.312 22.688 -2.514 1 69.88 279 ALA B O 1
ATOM 4632 N N . VAL B 1 280 ? -10.422 21.656 -2.832 1 69.88 280 VAL B N 1
ATOM 4633 C CA . VAL B 1 280 ? -9.602 22.75 -2.318 1 69.88 280 VAL B CA 1
ATOM 4634 C C . VAL B 1 280 ? -9.258 23.703 -3.451 1 69.88 280 VAL B C 1
ATOM 4636 O O . VAL B 1 280 ? -8.531 23.344 -4.379 1 69.88 280 VAL B O 1
ATOM 4639 N N . ASP B 1 281 ? -9.812 24.844 -3.428 1 68.75 281 ASP B N 1
ATOM 4640 C CA . ASP B 1 281 ? -9.703 25.797 -4.523 1 68.75 281 ASP B CA 1
ATOM 4641 C C . ASP B 1 281 ? -8.383 26.578 -4.449 1 68.75 281 ASP B C 1
ATOM 4643 O O . ASP B 1 281 ? -7.855 27 -5.477 1 68.75 281 ASP B O 1
ATOM 4647 N N . HIS B 1 282 ? -7.941 26.797 -3.205 1 75.94 282 HIS B N 1
ATOM 4648 C CA . HIS B 1 282 ? -6.719 27.578 -3.012 1 75.94 282 HIS B CA 1
ATOM 4649 C C . HIS B 1 282 ? -5.809 26.922 -1.979 1 75.94 282 HIS B C 1
ATOM 4651 O O . HIS B 1 282 ? -6.277 26.438 -0.946 1 75.94 282 HIS B O 1
ATOM 4657 N N . PRO B 1 283 ? -4.52 27 -2.229 1 76.94 283 PRO B N 1
ATOM 4658 C CA . PRO B 1 283 ? -3.574 26.344 -1.319 1 76.94 283 PRO B CA 1
ATOM 4659 C C . PRO B 1 283 ? -3.609 26.938 0.089 1 76.94 283 PRO B C 1
ATOM 4661 O O . PRO B 1 283 ? -3.252 26.266 1.055 1 76.94 283 PRO B O 1
ATOM 4664 N N . ASP B 1 284 ? -4.027 28.141 0.264 1 77.25 284 ASP B N 1
ATOM 4665 C CA . ASP B 1 284 ? -4.055 28.781 1.569 1 77.25 284 ASP B CA 1
ATOM 4666 C C . ASP B 1 284 ? -5.117 28.172 2.473 1 77.25 284 ASP B C 1
ATOM 4668 O O . ASP B 1 284 ? -5.043 28.281 3.699 1 77.25 284 ASP B O 1
ATOM 4672 N N . GLU B 1 285 ? -6.098 27.531 1.828 1 76.81 285 GLU B N 1
ATOM 4673 C CA . GLU B 1 285 ? -7.156 26.891 2.609 1 76.81 285 GLU B CA 1
ATOM 4674 C C . GLU B 1 285 ? -6.617 25.734 3.434 1 76.81 285 GLU B C 1
ATOM 4676 O O . GLU B 1 285 ? -7.23 25.328 4.422 1 76.81 285 GLU B O 1
ATOM 4681 N N . VAL B 1 286 ? -5.449 25.25 2.992 1 76.69 286 VAL B N 1
ATOM 4682 C CA . VAL B 1 286 ? -4.852 24.125 3.715 1 76.69 286 VAL B CA 1
ATOM 4683 C C . VAL B 1 286 ? -3.482 24.531 4.254 1 76.69 286 VAL B C 1
ATOM 4685 O O . VAL B 1 286 ? -2.656 23.672 4.574 1 76.69 286 VAL B O 1
ATOM 4688 N N . HIS B 1 287 ? -3.158 25.828 4.336 1 80.38 287 HIS B N 1
ATOM 4689 C CA . HIS B 1 287 ? -1.919 26.359 4.891 1 80.38 287 HIS B CA 1
ATOM 4690 C C . HIS B 1 287 ? -0.701 25.75 4.211 1 80.38 287 HIS B C 1
ATOM 4692 O O . HIS B 1 287 ? 0.26 25.359 4.883 1 80.38 287 HIS B O 1
ATOM 4698 N N . ALA B 1 288 ? -0.771 25.672 2.947 1 79.12 288 ALA B N 1
ATOM 4699 C CA . ALA B 1 288 ? 0.228 24.938 2.166 1 79.12 288 ALA B CA 1
ATOM 4700 C C . ALA B 1 288 ? 1.585 25.641 2.23 1 79.12 288 ALA B C 1
ATOM 4702 O O . ALA B 1 288 ? 2.627 24.984 2.125 1 79.12 288 ALA B O 1
ATOM 4703 N N . HIS B 1 289 ? 1.654 26.922 2.469 1 80.19 289 HIS B N 1
ATOM 4704 C CA . HIS B 1 289 ? 2.91 27.656 2.391 1 80.19 289 HIS B CA 1
ATOM 4705 C C . HIS B 1 289 ? 3.41 28.047 3.779 1 80.19 289 HIS B C 1
ATOM 4707 O O . HIS B 1 289 ? 4.453 28.688 3.91 1 80.19 289 HIS B O 1
ATOM 4713 N N . GLU B 1 290 ? 2.75 27.609 4.785 1 84.5 290 GLU B N 1
ATOM 4714 C CA . GLU B 1 290 ? 3.158 27.906 6.152 1 84.5 290 GLU B CA 1
ATOM 4715 C C . GLU B 1 290 ? 4.07 26.812 6.703 1 84.5 290 GLU B C 1
ATOM 4717 O O . GLU B 1 290 ? 4.172 25.734 6.125 1 84.5 290 GLU B O 1
ATOM 4722 N N . ARG B 1 291 ? 4.812 27.266 7.695 1 90.12 291 ARG B N 1
ATOM 4723 C CA . ARG B 1 291 ? 5.652 26.312 8.414 1 90.12 291 ARG B CA 1
ATOM 4724 C C . ARG B 1 291 ? 5.305 26.281 9.898 1 90.12 291 ARG B C 1
ATOM 4726 O O . ARG B 1 291 ? 5.52 27.266 10.609 1 90.12 291 ARG B O 1
ATOM 4733 N N . PRO B 1 292 ? 4.734 25.188 10.367 1 90.94 292 PRO B N 1
ATOM 4734 C CA . PRO B 1 292 ? 4.414 23.953 9.648 1 90.94 292 PRO B CA 1
ATOM 4735 C C . PRO B 1 292 ? 3.145 24.062 8.812 1 90.94 292 PRO B C 1
ATOM 4737 O O . PRO B 1 292 ? 2.402 25.047 8.938 1 90.94 292 PRO B O 1
ATOM 4740 N N . ASN B 1 293 ? 2.941 23.234 7.938 1 88.81 293 ASN B N 1
ATOM 4741 C CA . ASN B 1 293 ? 1.746 23.234 7.102 1 88.81 293 ASN B CA 1
ATOM 4742 C C . ASN B 1 293 ? 0.815 22.078 7.449 1 88.81 293 ASN B C 1
ATOM 4744 O O . ASN B 1 293 ? 0.05 21.609 6.602 1 88.81 293 ASN B O 1
ATOM 4748 N N . TYR B 1 294 ? 0.93 21.5 8.555 1 88.62 294 TYR B N 1
ATOM 4749 C CA . TYR B 1 294 ? 0.081 20.453 9.109 1 88.62 294 TYR B CA 1
ATOM 4750 C C . TYR B 1 294 ? -0.156 20.672 10.602 1 88.62 294 TYR B C 1
ATOM 4752 O O . TYR B 1 294 ? 0.451 21.562 11.203 1 88.62 294 TYR B O 1
ATOM 4760 N N . VAL B 1 295 ? -1.061 19.938 11.164 1 87.81 295 VAL B N 1
ATOM 4761 C CA . VAL B 1 295 ? -1.381 20.094 12.586 1 87.81 295 VAL B CA 1
ATOM 4762 C C . VAL B 1 295 ? -0.393 19.297 13.43 1 87.81 295 VAL B C 1
ATOM 4764 O O . VAL B 1 295 ? -0.17 18.109 13.18 1 87.81 295 VAL B O 1
ATOM 4767 N N . THR B 1 296 ? 0.213 19.969 14.312 1 91 296 THR B N 1
ATOM 4768 C CA . THR B 1 296 ? 1.237 19.312 15.125 1 91 296 THR B CA 1
ATOM 4769 C C . THR B 1 296 ? 1.253 19.891 16.531 1 91 296 THR B C 1
ATOM 4771 O O . THR B 1 296 ? 0.919 21.062 16.734 1 91 296 THR B O 1
ATOM 4774 N N . LEU B 1 297 ? 1.665 19.109 17.5 1 90.75 297 LEU B N 1
ATOM 4775 C CA . LEU B 1 297 ? 1.788 19.547 18.891 1 90.75 297 LEU B CA 1
ATOM 4776 C C . LEU B 1 297 ? 3.018 20.422 19.078 1 90.75 297 LEU B C 1
ATOM 4778 O O . LEU B 1 297 ? 3.105 21.188 20.047 1 90.75 297 LEU B O 1
ATOM 4782 N N . SER B 1 298 ? 3.986 20.344 18.203 1 91.06 298 SER B N 1
ATOM 4783 C CA . SER B 1 298 ? 5.211 21.141 18.297 1 91.06 298 SER B CA 1
ATOM 4784 C C . SER B 1 298 ? 4.922 22.625 18.141 1 91.06 298 SER B C 1
ATOM 4786 O O . SER B 1 298 ? 5.684 23.469 18.625 1 91.06 298 SER B O 1
ATOM 4788 N N . VAL B 1 299 ? 3.834 23.031 17.391 1 92.38 299 VAL B N 1
ATOM 4789 C CA . VAL B 1 299 ? 3.361 24.406 17.219 1 92.38 299 VAL B CA 1
ATOM 4790 C C . VAL B 1 299 ? 1.875 24.484 17.562 1 92.38 299 VAL B C 1
ATOM 4792 O O . VAL B 1 299 ? 1.021 24.344 16.688 1 92.38 299 VAL B O 1
ATOM 4795 N N . PRO B 1 300 ? 1.515 24.75 18.734 1 88.94 300 PRO B N 1
ATOM 4796 C CA . PRO B 1 300 ? 0.143 24.688 19.234 1 88.94 300 PRO B CA 1
ATOM 4797 C C . PRO B 1 300 ? -0.822 25.578 18.469 1 88.94 300 PRO B C 1
ATOM 4799 O O . PRO B 1 300 ? -2.031 25.344 18.469 1 88.94 300 PRO B O 1
ATOM 4802 N N . ALA B 1 301 ? -0.319 26.578 17.812 1 86.81 301 ALA B N 1
ATOM 4803 C CA . ALA B 1 301 ? -1.179 27.438 17.016 1 86.81 301 ALA B CA 1
ATOM 4804 C C . ALA B 1 301 ? -1.905 26.656 15.93 1 86.81 301 ALA B C 1
ATOM 4806 O O . ALA B 1 301 ? -2.996 27.047 15.5 1 86.81 301 ALA B O 1
ATOM 4807 N N . THR B 1 302 ? -1.327 25.5 15.539 1 88.75 302 THR B N 1
ATOM 4808 C CA . THR B 1 302 ? -1.91 24.719 14.461 1 88.75 302 THR B CA 1
ATOM 4809 C C . THR B 1 302 ? -3.096 23.891 14.969 1 88.75 302 THR B C 1
ATOM 4811 O O . THR B 1 302 ? -3.896 23.391 14.18 1 88.75 302 THR B O 1
ATOM 4814 N N . LEU B 1 303 ? -3.268 23.781 16.203 1 86.44 303 LEU B N 1
ATOM 4815 C CA . LEU B 1 303 ? -4.348 22.984 16.781 1 86.44 303 LEU B CA 1
ATOM 4816 C C . LEU B 1 303 ? -5.691 23.688 16.594 1 86.44 303 LEU B C 1
ATOM 4818 O O . LEU B 1 303 ? -6.742 23.062 16.734 1 86.44 303 LEU B O 1
ATOM 4822 N N . ALA B 1 304 ? -5.676 24.922 16.234 1 84.25 304 ALA B N 1
ATOM 4823 C CA . ALA B 1 304 ? -6.898 25.688 16 1 84.25 304 ALA B CA 1
ATOM 4824 C C . ALA B 1 304 ? -7.434 25.453 14.586 1 84.25 304 ALA B C 1
ATOM 4826 O O . ALA B 1 304 ? -8.578 25.797 14.281 1 84.25 304 ALA B O 1
ATOM 4827 N N . TRP B 1 305 ? -6.633 24.812 13.773 1 83.81 305 TRP B N 1
ATOM 4828 C CA . TRP B 1 305 ? -7.055 24.562 12.398 1 83.81 305 TRP B CA 1
ATOM 4829 C C . TRP B 1 305 ? -8.109 23.453 12.344 1 83.81 305 TRP B C 1
ATOM 4831 O O . TRP B 1 305 ? -8.102 22.547 13.164 1 83.81 305 TRP B O 1
ATOM 4841 N N . PRO B 1 306 ? -9.086 23.594 11.391 1 79.62 306 PRO B N 1
ATOM 4842 C CA . PRO B 1 306 ? -10.062 22.516 11.234 1 79.62 306 PRO B CA 1
ATOM 4843 C C . PRO B 1 306 ? -9.406 21.172 10.898 1 79.62 306 PRO B C 1
ATOM 4845 O O . PRO B 1 306 ? -8.523 21.109 10.031 1 79.62 306 PRO B O 1
ATOM 4848 N N . ARG B 1 307 ? -9.797 20.172 11.648 1 77.69 307 ARG B N 1
ATOM 4849 C CA . ARG B 1 307 ? -9.258 18.828 11.438 1 77.69 307 ARG B CA 1
ATOM 4850 C C . ARG B 1 307 ? -10.32 17.766 11.703 1 77.69 307 ARG B C 1
ATOM 4852 O O . ARG B 1 307 ? -11.32 18.031 12.375 1 77.69 307 ARG B O 1
ATOM 4859 N N . GLN B 1 308 ? -10.148 16.641 11.062 1 75.38 308 GLN B N 1
ATOM 4860 C CA . GLN B 1 308 ? -11.008 15.516 11.383 1 75.38 308 GLN B CA 1
ATOM 4861 C C . GLN B 1 308 ? -10.719 14.984 12.781 1 75.38 308 GLN B C 1
ATOM 4863 O O . GLN B 1 308 ? -9.57 14.68 13.109 1 75.38 308 GLN B O 1
ATOM 4868 N N . ALA B 1 309 ? -11.703 14.812 13.531 1 71.31 309 ALA B N 1
ATOM 4869 C CA . ALA B 1 309 ? -11.531 14.484 14.945 1 71.31 309 ALA B CA 1
ATOM 4870 C C . ALA B 1 309 ? -10.922 13.094 15.117 1 71.31 309 ALA B C 1
ATOM 4872 O O . ALA B 1 309 ? -10.039 12.898 15.953 1 71.31 309 ALA B O 1
ATOM 4873 N N . MET B 1 310 ? -11.289 12.211 14.289 1 70.12 310 MET B N 1
ATOM 4874 C CA . MET B 1 310 ? -10.898 10.82 14.484 1 70.12 310 MET B CA 1
ATOM 4875 C C . MET B 1 310 ? -9.469 10.586 13.992 1 70.12 310 MET B C 1
ATOM 4877 O O . MET B 1 310 ? -8.742 9.766 14.555 1 70.12 310 MET B O 1
ATOM 4881 N N . THR B 1 311 ? -9.031 11.305 13.023 1 72.25 311 THR B N 1
ATOM 4882 C CA . THR B 1 311 ? -7.742 11.008 12.406 1 72.25 311 THR B CA 1
ATOM 4883 C C . THR B 1 311 ? -6.746 12.133 12.688 1 72.25 311 THR B C 1
ATOM 4885 O O . THR B 1 311 ? -5.531 11.93 12.594 1 72.25 311 THR B O 1
ATOM 4888 N N . GLY B 1 312 ? -7.266 13.297 12.961 1 72.12 312 GLY B N 1
ATOM 4889 C CA . GLY B 1 312 ? -6.418 14.469 13.117 1 72.12 312 GLY B CA 1
ATOM 4890 C C . GLY B 1 312 ? -5.973 15.055 11.789 1 72.12 312 GLY B C 1
ATOM 4891 O O . GLY B 1 312 ? -5.148 15.977 11.758 1 72.12 312 GLY B O 1
ATOM 4892 N N . ASN B 1 313 ? -6.504 14.555 10.711 1 77.75 313 ASN B N 1
ATOM 4893 C CA . ASN B 1 313 ? -6.129 15.055 9.391 1 77.75 313 ASN B CA 1
ATOM 4894 C C . ASN B 1 313 ? -6.633 16.469 9.164 1 77.75 313 ASN B C 1
ATOM 4896 O O . ASN B 1 313 ? -7.746 16.812 9.57 1 77.75 313 ASN B O 1
ATOM 4900 N N . LEU B 1 314 ? -5.793 17.297 8.539 1 77.88 314 LEU B N 1
ATOM 4901 C CA . LEU B 1 314 ? -6.129 18.688 8.227 1 77.88 314 LEU B CA 1
ATOM 4902 C C . LEU B 1 314 ? -7.316 18.75 7.266 1 77.88 314 LEU B C 1
ATOM 4904 O O . LEU B 1 314 ? -7.398 17.969 6.32 1 77.88 314 LEU B O 1
ATOM 4908 N N . ASP B 1 315 ? -8.273 19.625 7.613 1 78.19 315 ASP B N 1
ATOM 4909 C CA . ASP B 1 315 ? -9.406 19.891 6.742 1 78.19 315 ASP B CA 1
ATOM 4910 C C . ASP B 1 315 ? -9.32 21.297 6.133 1 78.19 315 ASP B C 1
ATOM 4912 O O . ASP B 1 315 ? -8.57 22.141 6.621 1 78.19 315 ASP B O 1
ATOM 4916 N N . ALA B 1 316 ? -9.969 21.469 5.062 1 77.38 316 ALA B N 1
ATOM 4917 C CA . ALA B 1 316 ? -9.93 22.766 4.387 1 77.38 316 ALA B CA 1
ATOM 4918 C C . ALA B 1 316 ? -10.656 23.828 5.203 1 77.38 316 ALA B C 1
ATOM 4920 O O . ALA B 1 316 ? -11.711 23.547 5.789 1 77.38 316 ALA B O 1
ATOM 4921 N N . ASP B 1 317 ? -10.023 24.953 5.375 1 77.12 317 ASP B N 1
ATOM 4922 C CA . ASP B 1 317 ? -10.625 26.125 6 1 77.12 317 ASP B CA 1
ATOM 4923 C C . ASP B 1 317 ? -11.016 27.172 4.953 1 77.12 317 ASP B C 1
ATOM 4925 O O . ASP B 1 317 ? -10.172 27.953 4.496 1 77.12 317 ASP B O 1
ATOM 4929 N N . PRO B 1 318 ? -12.281 27.172 4.609 1 75.75 318 PRO B N 1
ATOM 4930 C CA . PRO B 1 318 ? -12.711 28.078 3.551 1 75.75 318 PRO B CA 1
ATOM 4931 C C . PRO B 1 318 ? -12.469 29.547 3.904 1 75.75 318 PRO B C 1
ATOM 4933 O O . PRO B 1 318 ? -12.398 30.391 3.012 1 75.75 318 PRO B O 1
ATOM 4936 N N . THR B 1 319 ? -12.328 29.875 5.207 1 75.25 319 THR B N 1
ATOM 4937 C CA . THR B 1 319 ? -12.133 31.266 5.633 1 75.25 319 THR B CA 1
ATOM 4938 C C . THR B 1 319 ? -10.75 31.766 5.227 1 75.25 319 THR B C 1
ATOM 4940 O O . THR B 1 319 ? -10.508 32.969 5.191 1 75.25 319 THR B O 1
ATOM 4943 N N . GLU B 1 320 ? -9.953 30.891 4.906 1 72.81 320 GLU B N 1
ATOM 4944 C CA . GLU B 1 320 ? -8.586 31.266 4.555 1 72.81 320 GLU B CA 1
ATOM 4945 C C . GLU B 1 320 ? -8.453 31.516 3.055 1 72.81 320 GLU B C 1
ATOM 4947 O O . GLU B 1 320 ? -7.371 31.859 2.574 1 72.81 320 GLU B O 1
ATOM 4952 N N . HIS B 1 321 ? -9.594 31.297 2.361 1 74.5 321 HIS B N 1
ATOM 4953 C CA . HIS B 1 321 ? -9.586 31.656 0.945 1 74.5 321 HIS B CA 1
ATOM 4954 C C . HIS B 1 321 ? -9.469 33.156 0.753 1 74.5 321 HIS B C 1
ATOM 4956 O O . HIS B 1 321 ? -10.156 33.938 1.436 1 74.5 321 HIS B O 1
ATOM 4962 N N . PRO B 1 322 ? -8.578 33.562 -0.008 1 70.12 322 PRO B N 1
ATOM 4963 C CA . PRO B 1 322 ? -8.414 35 -0.191 1 70.12 322 PRO B CA 1
ATOM 4964 C C . PRO B 1 322 ? -9.711 35.688 -0.609 1 70.12 322 PRO B C 1
ATOM 4966 O O . PRO B 1 322 ? -9.93 36.844 -0.27 1 70.12 322 PRO B O 1
ATOM 4969 N N . ASP B 1 323 ? -10.523 35 -1.361 1 70.19 323 ASP B N 1
ATOM 4970 C CA . ASP B 1 323 ? -11.766 35.594 -1.846 1 70.19 323 ASP B CA 1
ATOM 4971 C C . ASP B 1 323 ? -12.938 35.219 -0.934 1 70.19 323 ASP B C 1
ATOM 4973 O O . ASP B 1 323 ? -14.094 35.281 -1.354 1 70.19 323 ASP B O 1
ATOM 4977 N N . TYR B 1 324 ? -12.578 34.781 0.248 1 71.75 324 TYR B N 1
ATOM 4978 C CA . TYR B 1 324 ? -13.656 34.375 1.137 1 71.75 324 TYR B CA 1
ATOM 4979 C C . TYR B 1 324 ? -14.555 35.562 1.486 1 71.75 324 TYR B C 1
ATOM 4981 O O . TYR B 1 324 ? -14.07 36.594 1.912 1 71.75 324 TYR B O 1
ATOM 4989 N N . VAL B 1 325 ? -15.836 35.531 1.017 1 63.84 325 VAL B N 1
ATOM 4990 C CA . VAL B 1 325 ? -16.859 36.469 1.416 1 63.84 325 VAL B CA 1
ATOM 4991 C C . VAL B 1 325 ? -17.781 35.844 2.469 1 63.84 325 VAL B C 1
ATOM 4993 O O . VAL B 1 325 ? -18.406 34.812 2.215 1 63.84 325 VAL B O 1
ATOM 4996 N N . ALA B 1 326 ? -17.547 36.156 3.783 1 63.91 326 ALA B N 1
ATOM 4997 C CA . ALA B 1 326 ? -18.391 35.656 4.863 1 63.91 326 ALA B CA 1
ATOM 4998 C C . ALA B 1 326 ? -19.859 35.688 4.473 1 63.91 326 ALA B C 1
ATOM 5000 O O . ALA B 1 326 ? -20.328 36.625 3.836 1 63.91 326 ALA B O 1
ATOM 5001 N N . PRO B 1 327 ? -20.516 34.469 4.543 1 53.97 327 PRO B N 1
ATOM 5002 C CA . PRO B 1 327 ? -21.938 34.531 4.211 1 53.97 327 PRO B CA 1
ATOM 5003 C C . PRO B 1 327 ? -22.672 35.625 4.984 1 53.97 327 PRO B C 1
ATOM 5005 O O . PRO B 1 327 ? -22.312 35.938 6.121 1 53.97 327 PRO B O 1
ATOM 5008 N N . VAL B 1 328 ? -23.359 36.531 4.34 1 52.56 328 VAL B N 1
ATOM 5009 C CA . VAL B 1 328 ? -24.219 37.531 4.953 1 52.56 328 VAL B CA 1
ATOM 5010 C C . VAL B 1 328 ? -25.156 36.875 5.969 1 52.56 328 VAL B C 1
ATOM 5012 O O . VAL B 1 328 ? -25.797 35.875 5.664 1 52.56 328 VAL B O 1
ATOM 5015 N N . PRO B 1 329 ? -24.906 37.062 7.18 1 46.94 329 PRO B N 1
ATOM 5016 C CA . PRO B 1 329 ? -25.859 36.531 8.148 1 46.94 329 PRO B CA 1
ATOM 5017 C C . PRO B 1 329 ? -27.297 36.656 7.684 1 46.94 329 PRO B C 1
ATOM 5019 O O . PRO B 1 329 ? -27.703 37.688 7.188 1 46.94 329 PRO B O 1
ATOM 5022 N N . VAL B 1 330 ? -27.969 35.625 7.266 1 44.88 330 VAL B N 1
ATOM 5023 C CA . VAL B 1 330 ? -29.406 35.75 7.047 1 44.88 330 VAL B CA 1
ATOM 5024 C C . VAL B 1 330 ? -30.062 36.438 8.242 1 44.88 330 VAL B C 1
ATOM 5026 O O . VAL B 1 330 ? -29.859 36 9.391 1 44.88 330 VAL B O 1
ATOM 5029 N N . GLU B 1 331 ? -30.453 37.594 8.234 1 40.12 331 GLU B N 1
ATOM 5030 C CA . GLU B 1 331 ? -31.328 38.219 9.227 1 40.12 331 GLU B CA 1
ATOM 5031 C C . GLU B 1 331 ? -32.406 37.25 9.688 1 40.12 331 GLU B C 1
ATOM 5033 O O . GLU B 1 331 ? -33 36.531 8.867 1 40.12 331 GLU B O 1
ATOM 5038 N N . GLU B 1 332 ? -32.406 36.75 10.945 1 41.91 332 GLU B N 1
ATOM 5039 C CA . GLU B 1 332 ? -33.469 36.062 11.688 1 41.91 332 GLU B CA 1
ATOM 5040 C C . GLU B 1 332 ? -34.844 36.531 11.25 1 41.91 332 GLU B C 1
ATOM 5042 O O . GLU B 1 332 ? -35.844 36.156 11.852 1 41.91 332 GLU B O 1
ATOM 5047 N N . GLY B 1 333 ? -34.969 37.5 10.492 1 36.16 333 GLY B N 1
ATOM 5048 C CA . GLY B 1 333 ? -36.312 38.031 10.203 1 36.16 333 GLY B CA 1
ATOM 5049 C C . GLY B 1 333 ? -37.188 37.031 9.469 1 36.16 333 GLY B C 1
ATOM 5050 O O . GLY B 1 333 ? -38.406 37.156 9.484 1 36.16 333 GLY B O 1
ATOM 5051 N N . ALA B 1 334 ? -36.625 36.188 8.586 1 39.28 334 ALA B N 1
ATOM 5052 C CA . ALA B 1 334 ? -37.594 35.406 7.84 1 39.28 334 ALA B CA 1
ATOM 5053 C C . ALA B 1 334 ? -38.031 34.188 8.633 1 39.28 334 ALA B C 1
ATOM 5055 O O . ALA B 1 334 ? -38.938 33.438 8.203 1 39.28 334 ALA B O 1
ATOM 5056 N N . ALA B 1 335 ? -37.344 33.688 9.625 1 39.91 335 ALA B N 1
ATOM 5057 C CA . ALA B 1 335 ? -37.844 32.562 10.414 1 39.91 335 ALA B CA 1
ATOM 5058 C C . ALA B 1 335 ? -39 33 11.312 1 39.91 335 ALA B C 1
ATOM 5060 O O . ALA B 1 335 ? -39.688 32.188 11.898 1 39.91 335 ALA B O 1
ATOM 5061 N N . ARG B 1 336 ? -39.125 34.25 11.68 1 35.94 336 ARG B N 1
ATOM 5062 C CA . ARG B 1 336 ? -40.312 34.656 12.422 1 35.94 336 ARG B CA 1
ATOM 5063 C C . ARG B 1 336 ? -41.562 34.531 11.555 1 35.94 336 ARG B C 1
ATOM 5065 O O . ARG B 1 336 ? -42.688 34.594 12.07 1 35.94 336 ARG B O 1
ATOM 5072 N N . ALA B 1 337 ? -41.375 34.625 10.242 1 40.25 337 ALA B N 1
ATOM 5073 C CA . ALA B 1 337 ? -42.625 34.594 9.508 1 40.25 337 ALA B CA 1
ATOM 5074 C C . ALA B 1 337 ? -43.219 33.188 9.5 1 40.25 337 ALA B C 1
ATOM 5076 O O . ALA B 1 337 ? -44.406 33 9.125 1 40.25 337 ALA B O 1
ATOM 5077 N N . ALA B 1 338 ? -42.469 32.188 9.57 1 36.88 338 ALA B N 1
ATOM 5078 C CA . ALA B 1 338 ? -43.125 30.891 9.406 1 36.88 338 ALA B CA 1
ATOM 5079 C C . ALA B 1 338 ? -43.562 30.328 10.75 1 36.88 338 ALA B C 1
ATOM 5081 O O . ALA B 1 338 ? -43.094 29.281 11.188 1 36.88 338 ALA B O 1
ATOM 5082 N N . THR B 1 339 ? -43.531 31.078 11.844 1 37.03 339 THR B N 1
ATOM 5083 C CA . THR B 1 339 ? -44.25 30.516 12.977 1 37.03 339 THR B CA 1
ATOM 5084 C C . THR B 1 339 ? -45.656 30.125 12.562 1 37.03 339 THR B C 1
ATOM 5086 O O . THR B 1 339 ? -46.469 30.969 12.133 1 37.03 339 THR B O 1
ATOM 5089 N N . PRO B 1 340 ? -45.812 28.922 12.086 1 35.81 340 PRO B N 1
ATOM 5090 C CA . PRO B 1 340 ? -47.188 28.578 11.703 1 35.81 340 PRO B CA 1
ATOM 5091 C C . PRO B 1 340 ? -48.219 29.078 12.703 1 35.81 340 PRO B C 1
ATOM 5093 O O . PRO B 1 340 ? -47.906 29.234 13.891 1 35.81 340 PRO B O 1
ATOM 5096 N N . ALA B 1 341 ? -49.25 29.828 12.32 1 37.06 341 ALA B N 1
ATOM 5097 C CA . ALA B 1 341 ? -50.406 30.266 13.078 1 37.06 341 ALA B CA 1
ATOM 5098 C C . ALA B 1 341 ? -50.938 29.156 13.969 1 37.06 341 ALA B C 1
ATOM 5100 O O . ALA B 1 341 ? -50.844 27.969 13.625 1 37.06 341 ALA B O 1
ATOM 5101 N N . PRO B 1 342 ? -51.062 29.328 15.242 1 36.66 342 PRO B N 1
ATOM 5102 C CA . PRO B 1 342 ? -51.625 28.328 16.125 1 36.66 342 PRO B CA 1
ATOM 5103 C C . PRO B 1 342 ? -52.875 27.641 15.523 1 36.66 342 PRO B C 1
ATOM 5105 O O . PRO B 1 342 ? -53.656 28.297 14.867 1 36.66 342 PRO B O 1
ATOM 5108 N N . ASP B 1 343 ? -52.719 26.422 15.023 1 34.22 343 ASP B N 1
ATOM 5109 C CA . ASP B 1 343 ? -53.844 25.641 14.484 1 34.22 343 ASP B CA 1
ATOM 5110 C C . ASP B 1 343 ? -55.094 25.859 15.297 1 34.22 343 ASP B C 1
ATOM 5112 O O . ASP B 1 343 ? -55.062 25.812 16.531 1 34.22 343 ASP B O 1
ATOM 5116 N N . ALA B 1 344 ? -56.156 26.516 14.828 1 33.5 344 ALA B N 1
ATOM 5117 C CA . ALA B 1 344 ? -57.531 26.703 15.281 1 33.5 344 ALA B CA 1
ATOM 5118 C C . ALA B 1 344 ? -58.094 25.391 15.828 1 33.5 344 ALA B C 1
ATOM 5120 O O . ALA B 1 344 ? -57.844 24.312 15.289 1 33.5 344 ALA B O 1
ATOM 5121 N N . GLU B 1 345 ? -58.5 25.281 17.125 1 35.56 345 GLU B N 1
ATOM 5122 C CA . GLU B 1 345 ? -59.188 24.234 17.891 1 35.56 345 GLU B CA 1
ATOM 5123 C C . GLU B 1 345 ? -60.344 23.641 17.094 1 35.56 345 GLU B C 1
ATOM 5125 O O . GLU B 1 345 ? -61.188 24.359 16.562 1 35.56 345 GLU B O 1
ATOM 5130 N N . PRO B 1 346 ? -60.188 22.453 16.453 1 35.34 346 PRO B N 1
ATOM 5131 C CA . PRO B 1 346 ? -61.344 21.984 15.734 1 35.34 346 PRO B CA 1
ATOM 5132 C C . PRO B 1 346 ? -62.625 21.984 16.594 1 35.34 346 PRO B C 1
ATOM 5134 O O . PRO B 1 346 ? -62.562 21.688 17.797 1 35.34 346 PRO B O 1
ATOM 5137 N N . VAL B 1 347 ? -63.594 22.75 16.328 1 31.39 347 VAL B N 1
ATOM 5138 C CA . VAL B 1 347 ? -64.938 22.828 16.906 1 31.39 347 VAL B CA 1
ATOM 5139 C C . VAL B 1 347 ? -65.562 21.438 16.938 1 31.39 347 VAL B C 1
ATOM 5141 O O . VAL B 1 347 ? -65.688 20.781 15.898 1 31.39 347 VAL B O 1
ATOM 5144 N N . ARG B 1 348 ? -65.5 20.656 17.984 1 30.25 348 ARG B N 1
ATOM 5145 C CA . ARG B 1 348 ? -66.25 19.438 18.266 1 30.25 348 ARG B CA 1
ATOM 5146 C C . ARG B 1 348 ? -67.75 19.641 18.078 1 30.25 348 ARG B C 1
ATOM 5148 O O . ARG B 1 348 ? -68.375 20.328 18.875 1 30.25 348 ARG B O 1
ATOM 5155 N N . GLY B 1 349 ? -68.25 19.953 16.859 1 23.23 349 GLY B N 1
ATOM 5156 C CA . GLY B 1 349 ? -69.625 20.078 16.609 1 23.23 349 GLY B CA 1
ATOM 5157 C C . GLY B 1 349 ? -70.5 18.953 17.219 1 23.23 349 GLY B C 1
ATOM 5158 O O . GLY B 1 349 ? -69.938 17.906 17.547 1 23.23 349 GLY B O 1
ATOM 5159 N N . ALA B 1 350 ? -71.812 19.172 17.484 1 27.61 350 ALA B N 1
ATOM 5160 C CA . ALA B 1 350 ? -73.062 18.875 18.203 1 27.61 350 ALA B CA 1
ATOM 5161 C C . ALA B 1 350 ? -73.688 17.562 17.703 1 27.61 350 ALA B C 1
ATOM 5163 O O . ALA B 1 350 ? -74.5 17.562 16.781 1 27.61 350 ALA B O 1
ATOM 5164 N N . ALA B 1 351 ? -72.938 16.5 17.344 1 25.92 351 ALA B N 1
ATOM 5165 C CA . ALA B 1 351 ? -73.688 15.438 16.672 1 25.92 351 ALA B CA 1
ATOM 5166 C C . ALA B 1 351 ? -74.688 14.82 17.625 1 25.92 351 ALA B C 1
ATOM 5168 O O . ALA B 1 351 ? -74.875 13.609 17.625 1 25.92 351 ALA B O 1
ATOM 5169 N N . LYS B 1 352 ? -74.938 15.25 18.859 1 26.97 352 LYS B N 1
ATOM 5170 C CA . LYS B 1 352 ? -75.688 14.32 19.703 1 26.97 352 LYS B CA 1
ATOM 5171 C C . LYS B 1 352 ? -77.062 14.016 19.125 1 26.97 352 LYS B C 1
ATOM 5173 O O . LYS B 1 352 ? -77.812 13.266 19.719 1 26.97 352 LYS B O 1
ATOM 5178 N N . ARG B 1 353 ? -77.688 14.828 18.219 1 23.66 353 ARG B N 1
ATOM 5179 C CA . ARG B 1 353 ? -79.125 14.945 18.438 1 23.66 353 ARG B CA 1
ATOM 5180 C C . ARG B 1 353 ? -79.875 13.641 18.094 1 23.66 353 ARG B C 1
ATOM 5182 O O . ARG B 1 353 ? -80.875 13.289 18.703 1 23.66 353 ARG B O 1
ATOM 5189 N N . GLY B 1 354 ? -79.688 13.055 16.891 1 22.62 354 GLY B N 1
ATOM 5190 C CA . GLY B 1 354 ? -80.875 12.727 16.172 1 22.62 354 GLY B CA 1
ATOM 5191 C C . GLY B 1 354 ? -81.438 11.352 16.516 1 22.62 354 GLY B C 1
ATOM 5192 O O . GLY B 1 354 ? -82.312 10.82 15.797 1 22.62 354 GLY B O 1
ATOM 5193 N N . ARG B 1 355 ? -80.875 10.539 17.484 1 26.48 355 ARG B N 1
ATOM 5194 C CA . ARG B 1 355 ? -81.312 9.156 17.391 1 26.48 355 ARG B CA 1
ATOM 5195 C C . ARG B 1 355 ? -82.75 9.023 17.859 1 26.48 355 ARG B C 1
ATOM 5197 O O . ARG B 1 355 ? -83.25 7.914 18.141 1 26.48 355 ARG B O 1
ATOM 5204 N N . GLU B 1 356 ? -83.562 9.961 18.25 1 23.88 356 GLU B N 1
ATOM 5205 C CA . GLU B 1 356 ? -84.812 9.68 19.016 1 23.88 356 GLU B CA 1
ATOM 5206 C C . GLU B 1 356 ? -85.75 8.797 18.219 1 23.88 356 GLU B C 1
ATOM 5208 O O . GLU B 1 356 ? -86.625 8.156 18.797 1 23.88 356 GLU B O 1
ATOM 5213 N N . ALA B 1 357 ? -86 8.859 16.922 1 22.75 357 ALA B N 1
ATOM 5214 C CA . ALA B 1 357 ? -87.375 8.836 16.516 1 22.75 357 ALA B CA 1
ATOM 5215 C C . ALA B 1 357 ? -87.938 7.41 16.5 1 22.75 357 ALA B C 1
ATOM 5217 O O . ALA B 1 357 ? -89.125 7.199 16.609 1 22.75 357 ALA B O 1
ATOM 5218 N N . LEU B 1 358 ? -87.312 6.316 15.953 1 25 358 LEU B N 1
ATOM 5219 C CA . LEU B 1 358 ? -88.188 5.43 15.195 1 25 358 LEU B CA 1
ATOM 5220 C C . LEU B 1 358 ? -88.875 4.426 16.109 1 25 358 LEU B C 1
ATOM 5222 O O . LEU B 1 358 ? -88.25 3.43 16.516 1 25 358 LEU B O 1
ATOM 5226 N N . ASP B 1 359 ? -89.625 4.703 17.219 1 25.48 359 ASP B N 1
ATOM 5227 C CA . ASP B 1 359 ? -90.312 3.895 18.172 1 25.48 359 ASP B CA 1
ATOM 5228 C C . ASP B 1 359 ? -91.438 3.092 17.484 1 25.48 359 ASP B C 1
ATOM 5230 O O . ASP B 1 359 ? -92.062 2.199 18.094 1 25.48 359 ASP B O 1
ATOM 5234 N N . GLY B 1 360 ? -92.25 3.617 16.5 1 24.17 360 GLY B N 1
ATOM 5235 C CA . GLY B 1 360 ? -93.688 3.326 16.562 1 24.17 360 GLY B CA 1
ATOM 5236 C C . GLY B 1 360 ? -94 1.883 16.234 1 24.17 360 GLY B C 1
ATOM 5237 O O . GLY B 1 360 ? -94.875 1.283 16.844 1 24.17 360 GLY B O 1
ATOM 5238 N N . VAL B 1 361 ? -93.938 1.286 15 1 26.86 361 VAL B N 1
ATOM 5239 C CA . VAL B 1 361 ? -95.062 0.637 14.336 1 26.86 361 VAL B CA 1
ATOM 5240 C C . VAL B 1 361 ? -95.125 -0.829 14.758 1 26.86 361 VAL B C 1
ATOM 5242 O O . VAL B 1 361 ? -96.062 -1.535 14.406 1 26.86 361 VAL B O 1
ATOM 5245 N N . ALA B 1 362 ? -94.188 -1.59 15.289 1 26.61 362 ALA B N 1
ATOM 5246 C CA . ALA B 1 362 ? -94.312 -2.977 14.852 1 26.61 362 ALA B CA 1
ATOM 5247 C C . ALA B 1 362 ? -95.375 -3.701 15.711 1 26.61 362 ALA B C 1
ATOM 5249 O O . ALA B 1 362 ? -95 -4.562 16.531 1 26.61 362 ALA B O 1
ATOM 5250 N N . ASP B 1 363 ? -96.375 -3 16.328 1 23.05 363 ASP B N 1
ATOM 5251 C CA . ASP B 1 363 ? -97.25 -3.795 17.172 1 23.05 363 ASP B CA 1
ATOM 5252 C C . ASP B 1 363 ? -98.062 -4.816 16.344 1 23.05 363 ASP B C 1
ATOM 5254 O O . ASP B 1 363 ? -98.75 -5.633 16.891 1 23.05 363 ASP B O 1
ATOM 5258 N N . ASP B 1 364 ? -98.438 -4.59 15.039 1 23.7 364 ASP B N 1
ATOM 5259 C CA . ASP B 1 364 ? -99.688 -5.227 14.648 1 23.7 364 ASP B CA 1
ATOM 5260 C C . ASP B 1 364 ? -99.5 -6.746 14.617 1 23.7 364 ASP B C 1
ATOM 5262 O O . ASP B 1 364 ? -100.5 -7.473 14.898 1 23.7 364 ASP B O 1
ATOM 5266 N N . ARG B 1 365 ? -98.75 -7.418 13.773 1 20.48 365 ARG B N 1
ATOM 5267 C CA . ARG B 1 365 ? -99.125 -8.82 13.672 1 20.48 365 ARG B CA 1
ATOM 5268 C C . ARG B 1 365 ? -98.688 -9.602 14.906 1 20.48 365 ARG B C 1
ATOM 5270 O O . ARG B 1 365 ? -97.625 -9.383 15.453 1 20.48 365 ARG B O 1
#

Sequence (730 aa):
MDLYQRSRLGRALARYSMARGGLMAGGIAYTGLFSVFSTLAIGVTVLMAAIGGRPALRDAVISSIDSTLPGVVDTGDGGLVTIEQLTLDSALNAGSIVAGLVLLYSAVSLMGTIRIALRAMFGMVHQTRGFVTIQAANLLCFVVVMTAVLATAVSSVATSLLAGSLNQDLDVPAALTGPGARVAGLGLSFLIDAAVLALVITVCGIRPPRRDLVQGCALGALAFGVLRQAGSSGVGSAADNPLLASFAAIIVLIVWMHLASRVLLLVAAWMANPPRPQAVDHPDEVHAHERPNYVTLSVPATLAWPRQAMTGNLDADPTEHPDYVAPVPVEEGAARAATPAPDAEPVRGAAKRGREALDGVADDRMDLYQRSRLGRALARYSMARGGLMAGGIAYTGLFSVFSTLAIGVTVLMAAIGGRPALRDAVISSIDSTLPGVVDTGDGGLVTIEQLTLDSALNAGSIVAGLVLLYSAVSLMGTIRIALRAMFGMVHQTRGFVTIQAANLLCFVVVMTAVLATAVSSVATSLLAGSLNQDLDVPAALTGPGARVAGLGLSFLIDAAVLALVITVCGIRPPRRDLVQGCALGALAFGVLRQAGSSGVGSAADNPLLASFAAIIVLIVWMHLASRVLLLVAAWMANPPRPQAVDHPDEVHAHERPNYVTLSVPATLAWPRQAMTGNLDADPTEHPDYVAPVPVEEGAARAATPAPDAEPVRGAAKRGREALDGVADDR

Organism: NCBI:txid131109

InterPro domains:
  IPR017039 Virulence factor BrkB [PF03631] (20-272)
  IPR017039 Virulence factor BrkB [PTHR30213] (11-274)

Secondary structure (DSSP, 8-state):
-HHHHHSHHHHHHHHHHHTTHHHHHHHHHHHHHHHHHHHHHHHHHHHHHHHTT-HHHHHHHHHHHHHHSTTTEESSS--SEEHHHHS--SS--HHHHHHHHHHHHHHHHHHHHHHHHHHHHTT-----S-HHHHHHHHHHHHHHHHHHHHHHHHHHHHHHHHHHGGGSSS---HHHHSHHHHHHHHHHHHHHHHHHHHHHHHHTT----HHHHHHHHHHHHHHHHHHHHHHHHHTTT--SSHHHHHHHHHHHHHHHHHHHHHHHHHHHHHHH-PPPPPP--SGGGGTTTSSS-S--TTSGGGGGS-B-TTT--B---GGGSTT--------TTTTTTT------------TTGGGG----GGGG-/-HHHHHSHHHHHHHHHHHTTHHHHHHHHHHHHHHHHHHHHHHHHHHHHHHHTT-HHHHHHHHHHHHHHSTTTEESSS--SEEHHHHS--SS--HHHHHHHHHHHHHHHHHHHHHHHHHHHHTT-----S-HHHHHHHHHHHHHHHHHHHHHHHHHHHHHHHHHHGGGSSS---HHHHSHHHHHHHHHHHHHHHHHHHHHHHHHTT----HHHHHHHHHHHHHHHHHHHHHHHHHTTT--SSHHHHHHHHHHHHHHHHHHHHHHHHHHHHHHH-PPPPPP--SGGGGTTTSSS-S--TTSGGGGGS-B-TTT--B---GGGSTT--------TTTTSTTS-----------TTGGGG-----TT--

pLDDT: mean 72.52, std 20.68, range [20.48, 97.88]

Foldseek 3Di:
DVVCCQDLLVQLVVLCVVLVLLVLLLVLLVLVLLLVLLVQLVVLQVVCVVCVPPVVVNVVVLVVCCVVQPQCECPPPHRVHDSVRSHQPPPPDPVSVVVNVVSLCSNLVSLVSLLCLLCSLLVHDDDPDDPVLLSVLSSVLSVLVVVLVVVLVCLVVQQVCLQPVVPDDDVPDCLCNHPNVVVVSLVVQLVSQLVSLLSSCVSSVHDFDPVLSNVLSNQLSVVVSVLVVVLVVVLPVDDPDSVRSNVVSSVSSSVSSSVNSSSSSSSSNSSSSDDRDDDDPDCQQQPNPDVVSAADPVDPVSVPADADPPPRGGDGHLVRPPPDDPPDPPPPVVVVVPPPDPPPDPPPDDPPDDPPDDPDDDPPD/DVVCCQDLLVQLVVLCVVLVLLVLLLVLLVLVLLLVLLVVLVVLQVVCVVCVPPVVVNVVVLVVCCVVQPQCECPPPHRVHDSVRSHQPPPPDPVSVVVNVVSLCSNLVSLVSLLCLLCSLLVHDDDPDDPVLLSVLSSVLSVLVVVLVVVLVCLVVQQVCLQPVVPDDDVPDCLCNDPNVVVVSLVVQLVSQLVSLLSSCVSSVHDFDPVLSNVLSNQLSVVVSVLVVVLVVVLPVFDPDSVRSNVVSSVSSSVSSSVNSSSSSSSSNSSSSDDRDDDDPDCQQQPNPDVVSAADPVDPVSVPADADPVPRGGDGHLCRPPPDDPPDPPPPVVVVVPPPDDPDDPDPDDPPDDPPDDPDDDPDD

Nearest PDB structures (foldseek):
  6uzl-assembly1_B  TM=1.658E-01  e=5.949E-01  Escherichia coli
  8vpb-assembly1_B  TM=1.427E-01  e=8.033E-01  Acetivibrio thermocellus ATCC 27405
  6quz-assembly1_B  TM=1.915E-01  e=2.787E+00  Thermotoga maritima MSB8
  6bl6-assembly1_A  TM=1.280E-01  e=2.249E+00  Salmonella enterica subsp. enterica serovar Typhimurium str. LT2
  6uzl-assembly1_B  TM=1.658E-01  e=7.351E-01  Escherichia coli